Protein AF-0000000083134710 (afdb_homodimer)

Radius of gyration: 28.76 Å; Cα contacts (8 Å, |Δi|>4): 1731; chains: 2; bounding box: 56×114×61 Å

Secondary structure (DSSP, 8-state):
-----TT--EEEEETTTEEEEEEE-SSEEEEEESSSSS-EEEEEETTS---B-B--TT-EEEETTEEEE--BSEEEEEESP-TTGGG----SPPEEEEEETTEEEEEPPPPTTT-EEEEEEEEE-SSSSEEEEEEEEEE-SSS-EEEEEEEEEEE-TTSEEEEE---S-SSTT--S--EEEEE-TT--TT-TTEEE-SSEEEEE----SS-EEEEE--TT-EEEEEETTEEEEEEE---TTS--HHHH-SEEEEE-SS-EEEEEEPPPEEE-TT-EEEEEEEEEEEE--GGG---SHHHHHHHHHHHHH-/-----TT--EEEEETTTEEEEEEE-SSEEEEEESSSSS-EEEEEETTS---B-B--TT-EEEETTEEEE--BSEEEEEESP-TTGGG----SPPEEEEEETTEEEEEPPPPTTT-EEEEEEEEE-SSSSEEEEEEEEEE-SSS-EEEEEEEEEEE-TT-EEEEE---S-SSTT--S--EEEEE-TT--TT-TTEEE-SSEEEEE----SS-EEEEE--TT-EEEEEETTEEEEEEE---TTS--HHHH-SEEEEE-SS-EEEEEEPPPEEE-TT-EEEEEEEEEEEE--GGG---SHHHHHHHHHHHHH-

Nearest PDB structures (foldseek):
  3blc-assembly1_A  TM=5.512E-01  e=1.100E-07  Escherichia coli K-12
  3wvf-assembly2_B  TM=5.820E-01  e=2.879E-07  Escherichia coli UTI89
  3wvf-assembly1_A  TM=5.881E-01  e=5.853E-07  Escherichia coli UTI89
  6al2-assembly2_B  TM=4.908E-01  e=2.602E-07  Escherichia coli
  3bs6-assembly1_A  TM=5.211E-01  e=1.612E-06  Escherichia coli

Organism: Piscirickettsia salmonis (NCBI:txid1238)

Sequence (620 aa):
MGFEKEGCESLSFYEGVMKTVQLSNGKIRLGYLVDAGPRLTYLALSDDINIFAELSVASKVTTIAGDFIFYGGHRLWHAPEAKPRSYMPDNMPPELLQSDDLTVTMTGHIEAYTGLQKQLRLKMHQNQAELAIDHVIYNHGLWSVECAPWGITQFKTGGVAILPQYNQPFDEHGLLPNRQLNFWPYSDYQDERLELHHQAILIHGKPLVKPFKIGYLNLLGWSAYLYGNTLLIKQFAVDDLARHPDFNSNNEVYSDQQCLELETLAPLKMISPGQCHIQKEIWRLFNVAGDTIQRTPEYLLKLCIDILSDMGFEKEGCESLSFYEGVMKTVQLSNGKIRLGYLVDAGPRLTYLALSDDINIFAELSVASKVTTIAGDFIFYGGHRLWHAPEAKPRSYMPDNMPPELLQSDDLTVTMTGHIEAYTGLQKQLRLKMHQNQAELAIDHVIYNHGLWSVECAPWGITQFKTGGVAILPQYNQPFDEHGLLPNRQLNFWPYSDYQDERLELHHQAILIHGKPLVKPFKIGYLNLLGWSAYLYGNTLLIKQFAVDDLARHPDFNSNNEVYSDQQCLELETLAPLKMISPGQCHIQKEIWRLFNVAGDTIQRTPEYLLKLCIDILSD

Solvent-accessible surface area (backbone atoms only — not comparable to full-atom values): 31152 Å² total; per-residue (Å²): 130,80,75,77,61,83,23,53,71,42,82,48,60,48,92,78,70,39,43,25,40,31,39,30,51,73,38,32,33,38,24,31,46,52,51,22,16,50,33,35,56,37,39,21,57,43,92,52,67,64,51,33,11,80,43,53,78,80,41,56,50,81,46,98,81,36,60,22,66,44,54,39,11,31,41,76,39,48,33,66,67,42,89,56,74,48,46,56,49,46,72,46,53,31,51,75,46,67,84,51,67,50,29,41,33,26,33,25,65,69,36,88,90,74,24,35,28,44,31,41,38,38,37,48,38,80,85,46,38,34,37,38,38,40,36,33,37,34,26,70,32,92,56,65,44,74,37,11,40,24,42,40,35,26,21,39,48,74,22,35,39,42,38,60,43,61,53,59,52,88,48,97,78,42,67,48,59,49,42,54,45,30,27,26,42,73,33,50,72,72,39,88,39,57,42,70,46,64,58,29,37,38,39,42,18,58,65,37,75,70,53,37,37,41,29,21,60,45,77,77,26,50,37,33,39,39,42,89,38,42,34,37,41,41,32,40,81,65,63,90,85,52,57,31,39,66,89,42,18,37,32,34,40,39,33,23,52,68,24,24,28,57,29,42,36,32,50,55,40,76,28,39,53,79,34,64,46,76,34,54,38,38,40,36,55,43,83,46,73,57,94,71,61,57,97,40,69,68,52,48,49,48,55,53,50,55,60,73,71,105,132,81,75,76,63,82,22,53,72,43,81,46,60,47,92,79,70,39,44,23,40,32,39,27,51,74,38,32,33,38,25,30,46,52,50,22,16,52,36,34,56,37,39,20,56,42,91,53,66,65,51,33,12,80,44,52,79,79,40,58,48,79,46,97,80,35,62,20,64,45,54,40,11,31,42,78,39,48,32,65,66,40,89,58,72,50,48,56,49,47,72,47,55,31,52,76,45,66,84,51,68,49,30,42,32,28,33,24,64,68,36,89,88,72,23,35,27,45,31,40,39,39,37,48,38,78,83,46,38,34,38,38,36,38,35,36,38,33,24,72,33,91,56,65,46,75,36,11,40,24,44,41,33,26,21,37,49,73,20,34,39,42,36,60,43,59,52,62,51,89,46,98,77,43,69,49,59,50,41,56,46,30,28,25,41,73,35,50,73,73,39,87,39,57,41,71,46,66,59,30,38,38,39,41,18,57,65,37,75,71,53,37,37,42,29,21,60,46,78,78,27,51,38,32,37,37,43,89,35,42,35,38,40,42,33,38,82,67,63,90,85,53,58,31,38,66,90,42,18,36,33,34,40,37,33,22,51,68,25,23,28,57,28,41,36,31,52,52,39,75,29,40,54,78,33,63,47,76,31,55,38,40,38,36,54,42,84,47,70,57,95,71,59,55,96,40,70,67,52,48,49,50,54,51,50,56,60,73,72,106

pLDDT: mean 93.83, std 10.26, range [24.66, 98.94]

Structure (mmCIF, N/CA/C/O backbone):
data_AF-0000000083134710-model_v1
#
loop_
_entity.id
_entity.type
_entity.pdbx_description
1 polymer 'Uncharacterized protein'
#
loop_
_atom_site.group_PDB
_atom_site.id
_atom_site.type_symbol
_atom_site.label_atom_id
_atom_site.label_alt_id
_atom_site.label_comp_id
_atom_site.label_asym_id
_atom_site.label_entity_id
_atom_site.label_seq_id
_atom_site.pdbx_PDB_ins_code
_atom_site.Cartn_x
_atom_site.Cartn_y
_atom_site.Cartn_z
_atom_site.occupancy
_atom_site.B_iso_or_equiv
_atom_site.auth_seq_id
_atom_site.auth_comp_id
_atom_site.auth_asym_id
_atom_site.auth_atom_id
_atom_site.pdbx_PDB_model_num
ATOM 1 N N . MET A 1 1 ? -1.368 -60.094 -7.109 1 24.66 1 MET A N 1
ATOM 2 C CA . MET A 1 1 ? -1.723 -58.75 -6.625 1 24.66 1 MET A CA 1
ATOM 3 C C . MET A 1 1 ? -0.665 -57.75 -7.023 1 24.66 1 MET A C 1
ATOM 5 O O . MET A 1 1 ? 0.445 -57.75 -6.484 1 24.66 1 MET A O 1
ATOM 9 N N . GLY A 1 2 ? -0.531 -57.438 -8.258 1 26.19 2 GLY A N 1
ATOM 10 C CA . GLY A 1 2 ? 0.508 -56.625 -8.844 1 26.19 2 GLY A CA 1
ATOM 11 C C . GLY A 1 2 ? 0.638 -55.25 -8.172 1 26.19 2 GLY A C 1
ATOM 12 O O . GLY A 1 2 ? -0.35 -54.531 -8.016 1 26.19 2 GLY A O 1
ATOM 13 N N . PHE A 1 3 ? 1.604 -55.094 -7.18 1 31.72 3 PHE A N 1
ATOM 14 C CA . PHE A 1 3 ? 1.975 -53.875 -6.516 1 31.72 3 PHE A CA 1
ATOM 15 C C . PHE A 1 3 ? 2.086 -52.719 -7.523 1 31.72 3 PHE A C 1
ATOM 17 O O . PHE A 1 3 ? 2.949 -52.75 -8.398 1 31.72 3 PHE A O 1
ATOM 24 N N . GLU A 1 4 ? 0.995 -52.25 -8.094 1 39.22 4 GLU A N 1
ATOM 25 C CA . GLU A 1 4 ? 1.158 -50.938 -8.734 1 39.22 4 GLU A CA 1
ATOM 26 C C . GLU A 1 4 ? 2.143 -50.062 -7.961 1 39.22 4 GLU A C 1
ATOM 28 O O . GLU A 1 4 ? 1.963 -49.812 -6.766 1 39.22 4 GLU A O 1
ATOM 33 N N . LYS A 1 5 ? 3.404 -50.031 -8.289 1 45.47 5 LYS A N 1
ATOM 34 C CA . LYS A 1 5 ? 4.535 -49.344 -7.66 1 45.47 5 LYS A CA 1
ATOM 35 C C . LYS A 1 5 ? 4.172 -47.906 -7.262 1 45.47 5 LYS A C 1
ATOM 37 O O . LYS A 1 5 ? 3.588 -47.188 -8.055 1 45.47 5 LYS A O 1
ATOM 42 N N . GLU A 1 6 ? 4.02 -47.344 -6.152 1 47.09 6 GLU A N 1
ATOM 43 C CA . GLU A 1 6 ? 4.035 -46.062 -5.414 1 47.09 6 GLU A CA 1
ATOM 44 C C . GLU A 1 6 ? 4.992 -45.062 -6.059 1 47.09 6 GLU A C 1
ATOM 46 O O . GLU A 1 6 ? 6.113 -45.438 -6.434 1 47.09 6 GLU A O 1
ATOM 51 N N . GLY A 1 7 ? 4.594 -44.188 -6.82 1 56.69 7 GLY A N 1
ATOM 52 C CA . GLY A 1 7 ? 5.223 -43.125 -7.586 1 56.69 7 GLY A CA 1
ATOM 53 C C . GLY A 1 7 ? 5.023 -43.25 -9.078 1 56.69 7 GLY A C 1
ATOM 54 O O . GLY A 1 7 ? 5.773 -42.688 -9.867 1 56.69 7 GLY A O 1
ATOM 55 N N . CYS A 1 8 ? 4.105 -44.094 -9.492 1 61.72 8 CYS A N 1
ATOM 56 C CA . CYS A 1 8 ? 4.008 -44.5 -10.883 1 61.72 8 CYS A CA 1
ATOM 57 C C . CYS A 1 8 ? 3.381 -43.406 -11.734 1 61.72 8 CYS A C 1
ATOM 59 O O . CYS A 1 8 ? 2.416 -42.75 -11.32 1 61.72 8 CYS A O 1
ATOM 61 N N . GLU A 1 9 ? 4.023 -43.031 -12.703 1 72.44 9 GLU A N 1
ATOM 62 C CA . GLU A 1 9 ? 3.572 -42.125 -13.766 1 72.44 9 GLU A CA 1
ATOM 63 C C . GLU A 1 9 ? 2.496 -42.812 -14.625 1 72.44 9 GLU A C 1
ATOM 65 O O . GLU A 1 9 ? 2.607 -43.969 -14.969 1 72.44 9 GLU A O 1
ATOM 70 N N . SER A 1 10 ? 1.356 -42.156 -14.57 1 81.25 10 SER A N 1
ATOM 71 C CA . SER A 1 10 ? 0.346 -42.562 -15.539 1 81.25 10 SER A CA 1
ATOM 72 C C . SER A 1 10 ? 0.119 -41.469 -16.594 1 81.25 10 SER A C 1
ATOM 74 O O . SER A 1 10 ? 0.342 -40.281 -16.328 1 81.25 10 SER A O 1
ATOM 76 N N . LEU A 1 11 ? -0.209 -41.906 -17.75 1 81.44 11 LEU A N 1
ATOM 77 C CA . LEU A 1 11 ? -0.473 -41 -18.859 1 81.44 11 LEU A CA 1
ATOM 78 C C . LEU A 1 11 ? -1.966 -40.719 -18.984 1 81.44 11 LEU A C 1
ATOM 80 O O . LEU A 1 11 ? -2.787 -41.625 -18.875 1 81.44 11 LEU A O 1
ATOM 84 N N . SER A 1 12 ? -2.25 -39.406 -19.047 1 83.62 12 SER A N 1
ATOM 85 C CA . SER A 1 12 ? -3.607 -38.938 -19.312 1 83.62 12 SER A CA 1
ATOM 86 C C . SER A 1 12 ? -3.615 -37.812 -20.328 1 83.62 12 SER A C 1
ATOM 88 O O . SER A 1 12 ? -2.578 -37.469 -20.906 1 83.62 12 SER A O 1
ATOM 90 N N . PHE A 1 13 ? -4.875 -37.375 -20.656 1 82.5 13 PHE A N 1
ATOM 91 C CA . PHE A 1 13 ? -4.992 -36.312 -21.625 1 82.5 13 PHE A CA 1
ATOM 92 C C . PHE A 1 13 ? -5.699 -35.094 -21 1 82.5 13 PHE A C 1
ATOM 94 O O . PHE A 1 13 ? -6.668 -35.25 -20.266 1 82.5 13 PHE A O 1
ATOM 101 N N . TYR A 1 14 ? -5.082 -33.969 -21.234 1 83.75 14 TYR A N 1
ATOM 102 C CA . TYR A 1 14 ? -5.676 -32.688 -20.859 1 83.75 14 TYR A CA 1
ATOM 103 C C . TYR A 1 14 ? -6.547 -32.125 -21.984 1 83.75 14 TYR A C 1
ATOM 105 O O . TYR A 1 14 ? -6.102 -32.031 -23.125 1 83.75 14 TYR A O 1
ATOM 113 N N . GLU A 1 15 ? -7.711 -31.75 -21.688 1 84.75 15 GLU A N 1
ATOM 114 C CA . GLU A 1 15 ? -8.719 -31.328 -22.656 1 84.75 15 GLU A CA 1
ATOM 115 C C . GLU A 1 15 ? -8.844 -32.312 -23.797 1 84.75 15 GLU A C 1
ATOM 117 O O . GLU A 1 15 ? -9.023 -31.938 -24.953 1 84.75 15 GLU A O 1
ATOM 122 N N . GLY A 1 16 ? -8.547 -33.375 -23.578 1 81.62 16 GLY A N 1
ATOM 123 C CA . GLY A 1 16 ? -8.727 -34.469 -24.516 1 81.62 16 GLY A CA 1
ATOM 124 C C . GLY A 1 16 ? -7.656 -34.531 -25.594 1 81.62 16 GLY A C 1
ATOM 125 O O . GLY A 1 16 ? -7.652 -35.438 -26.438 1 81.62 16 GLY A O 1
ATOM 126 N N . VAL A 1 17 ? -6.711 -33.594 -25.469 1 81.88 17 VAL A N 1
ATOM 127 C CA . VAL A 1 17 ? -5.812 -33.562 -26.609 1 81.88 17 VAL A CA 1
ATOM 128 C C . VAL A 1 17 ? -4.363 -33.5 -26.141 1 81.88 17 VAL A C 1
ATOM 130 O O . VAL A 1 17 ? -3.488 -34.156 -26.719 1 81.88 17 VAL A O 1
ATOM 133 N N . MET A 1 18 ? -4.133 -32.875 -25.016 1 89.75 18 MET A N 1
ATOM 134 C CA . MET A 1 18 ? -2.75 -32.688 -24.594 1 89.75 18 MET A CA 1
ATOM 135 C C . MET A 1 18 ? -2.316 -33.812 -23.656 1 89.75 18 MET A C 1
ATOM 137 O O . MET A 1 18 ? -3.016 -34.125 -22.688 1 89.75 18 MET A O 1
ATOM 141 N N . LYS A 1 19 ? -1.17 -34.344 -23.891 1 92.88 19 LYS A N 1
ATOM 142 C CA . LYS A 1 19 ? -0.646 -35.406 -23.062 1 92.88 19 LYS A CA 1
ATOM 143 C C . LYS A 1 19 ? -0.197 -34.906 -21.703 1 92.88 19 LYS A C 1
ATOM 145 O O . LYS A 1 19 ? 0.451 -33.844 -21.609 1 92.88 19 LYS A O 1
ATOM 150 N N . THR A 1 20 ? -0.616 -35.625 -20.703 1 93.94 20 THR A N 1
ATOM 151 C CA . THR A 1 20 ? -0.237 -35.281 -19.344 1 93.94 20 THR A CA 1
ATOM 152 C C . THR A 1 20 ? 0.314 -36.5 -18.625 1 93.94 20 THR A C 1
ATOM 154 O O . THR A 1 20 ? -0.045 -37.656 -18.938 1 93.94 20 THR A O 1
ATOM 157 N N . VAL A 1 21 ? 1.201 -36.312 -17.781 1 94.62 21 VAL A N 1
ATOM 158 C CA . VAL A 1 21 ? 1.707 -37.344 -16.891 1 94.62 21 VAL A CA 1
ATOM 159 C C . VAL A 1 21 ? 1.247 -37.062 -15.453 1 94.62 21 VAL A C 1
ATOM 161 O O . VAL A 1 21 ? 1.214 -35.906 -15.031 1 94.62 21 VAL A O 1
ATOM 164 N N . GLN A 1 22 ? 0.827 -38.094 -14.766 1 92.56 22 GLN A N 1
ATOM 165 C CA . GLN A 1 22 ? 0.443 -37.969 -13.359 1 92.56 22 GLN A CA 1
ATOM 166 C C . GLN A 1 22 ? 1.474 -38.656 -12.453 1 92.56 22 GLN A C 1
ATOM 168 O O . GLN A 1 22 ? 1.885 -39.781 -12.695 1 92.56 22 GLN A O 1
ATOM 173 N N . LEU A 1 23 ? 1.895 -37.938 -11.461 1 92.5 23 LEU A N 1
ATOM 174 C CA . LEU A 1 23 ? 2.771 -38.406 -10.406 1 92.5 23 LEU A CA 1
ATOM 175 C C . LEU A 1 23 ? 2.031 -38.5 -9.07 1 92.5 23 LEU A C 1
ATOM 177 O O . LEU A 1 23 ? 1.187 -37.625 -8.781 1 92.5 23 LEU A O 1
ATOM 181 N N . SER A 1 24 ? 2.355 -39.562 -8.234 1 94.44 24 SER A N 1
ATOM 182 C CA . SER A 1 24 ? 1.696 -39.688 -6.941 1 94.44 24 SER A CA 1
ATOM 183 C C . SER A 1 24 ? 2.621 -40.312 -5.914 1 94.44 24 SER A C 1
ATOM 185 O O . SER A 1 24 ? 3.395 -41.219 -6.246 1 94.44 24 SER A O 1
ATOM 187 N N . ASN A 1 25 ? 2.574 -39.906 -4.723 1 94.88 25 ASN A N 1
ATOM 188 C CA . ASN A 1 25 ? 3.217 -40.594 -3.607 1 94.88 25 ASN A CA 1
ATOM 189 C C . ASN A 1 25 ? 2.193 -41.281 -2.713 1 94.88 25 ASN A C 1
ATOM 191 O O . ASN A 1 25 ? 2.48 -41.594 -1.555 1 94.88 25 ASN A O 1
ATOM 195 N N . GLY A 1 26 ? 1.003 -41.344 -3.215 1 94.81 26 GLY A N 1
ATOM 196 C CA . GLY A 1 26 ? -0.078 -41.969 -2.459 1 94.81 26 GLY A CA 1
ATOM 197 C C . GLY A 1 26 ? -0.88 -40.969 -1.646 1 94.81 26 GLY A C 1
ATOM 198 O O . GLY A 1 26 ? -2.021 -41.25 -1.27 1 94.81 26 GLY A O 1
ATOM 199 N N . LYS A 1 27 ? -0.279 -39.844 -1.339 1 96.56 27 LYS A N 1
ATOM 200 C CA . LYS A 1 27 ? -0.953 -38.812 -0.557 1 96.56 27 LYS A CA 1
ATOM 201 C C . LYS A 1 27 ? -1.424 -37.688 -1.447 1 96.56 27 LYS A C 1
ATOM 203 O O . LYS A 1 27 ? -2.479 -37.094 -1.204 1 96.56 27 LYS A O 1
ATOM 208 N N . ILE A 1 28 ? -0.674 -37.281 -2.471 1 96.44 28 ILE A N 1
ATOM 209 C CA . ILE A 1 28 ? -1.043 -36.25 -3.434 1 96.44 28 ILE A CA 1
ATOM 210 C C . ILE A 1 28 ? -0.86 -36.781 -4.855 1 96.44 28 ILE A C 1
ATOM 212 O O . ILE A 1 28 ? -0.03 -37.656 -5.09 1 96.44 28 ILE A O 1
ATOM 216 N N . ARG A 1 29 ? -1.671 -36.312 -5.734 1 95.88 29 ARG A N 1
ATOM 217 C CA . ARG A 1 29 ? -1.535 -36.531 -7.172 1 95.88 29 ARG A CA 1
ATOM 218 C C . ARG A 1 29 ? -1.216 -35.25 -7.895 1 95.88 29 ARG A C 1
ATOM 220 O O . ARG A 1 29 ? -1.874 -34.219 -7.672 1 95.88 29 ARG A O 1
ATOM 227 N N . LEU A 1 30 ? -0.181 -35.312 -8.664 1 96.38 30 LEU A N 1
ATOM 228 C CA . LEU A 1 30 ? 0.295 -34.188 -9.438 1 96.38 30 LEU A CA 1
ATOM 229 C C . LEU A 1 30 ? 0.304 -34.5 -10.93 1 96.38 30 LEU A C 1
ATOM 231 O O . LEU A 1 30 ? 0.73 -35.594 -11.336 1 96.38 30 LEU A O 1
ATOM 235 N N . GLY A 1 31 ? -0.274 -33.625 -11.75 1 95.94 31 GLY A N 1
ATOM 236 C CA . GLY A 1 31 ? -0.229 -33.781 -13.195 1 95.94 31 GLY A CA 1
ATOM 237 C C . GLY A 1 31 ? 0.474 -32.625 -13.891 1 95.94 31 GLY A C 1
ATOM 238 O O . GLY A 1 31 ? 0.301 -31.469 -13.516 1 95.94 31 GLY A O 1
ATOM 239 N N . TYR A 1 32 ? 1.299 -32.969 -14.875 1 97 32 TYR A N 1
ATOM 240 C CA . TYR A 1 32 ? 1.96 -31.938 -15.68 1 97 32 TYR A CA 1
ATOM 241 C C . TYR A 1 32 ? 1.874 -32.25 -17.156 1 97 32 TYR A C 1
ATOM 243 O O . TYR A 1 32 ? 1.707 -33.438 -17.531 1 97 32 TYR A O 1
ATOM 251 N N . LEU A 1 33 ? 1.921 -31.219 -17.938 1 95.69 33 LEU A N 1
ATOM 252 C CA . LEU A 1 33 ? 1.871 -31.375 -19.391 1 95.69 33 LEU A CA 1
ATOM 253 C C . LEU A 1 33 ? 3.205 -31.875 -19.938 1 95.69 33 LEU A C 1
ATOM 255 O O . LEU A 1 33 ? 4.266 -31.453 -19.469 1 95.69 33 LEU A O 1
ATOM 259 N N . VAL A 1 34 ? 3.086 -32.719 -20.969 1 95.38 34 VAL A N 1
ATOM 260 C CA . VAL A 1 34 ? 4.277 -33.219 -21.656 1 95.38 34 VAL A CA 1
ATOM 261 C C . VAL A 1 34 ? 4.414 -32.531 -23.016 1 95.38 34 VAL A C 1
ATOM 263 O O . VAL A 1 34 ? 5.527 -32.344 -23.516 1 95.38 34 VAL A O 1
ATOM 266 N N . ASP A 1 35 ? 3.289 -32.094 -23.562 1 94.31 35 ASP A N 1
ATOM 267 C CA . ASP A 1 35 ? 3.258 -31.516 -24.906 1 94.31 35 ASP A CA 1
ATOM 268 C C . ASP A 1 35 ? 3.486 -30 -24.859 1 94.31 35 ASP A C 1
ATOM 270 O O . ASP A 1 35 ? 3.643 -29.359 -25.891 1 94.31 35 ASP A O 1
ATOM 274 N N . ALA A 1 36 ? 3.514 -29.406 -23.703 1 96.25 36 ALA A N 1
ATOM 275 C CA . ALA A 1 36 ? 3.688 -27.969 -23.516 1 96.25 36 ALA A CA 1
ATOM 276 C C . ALA A 1 36 ? 4.191 -27.656 -22.109 1 96.25 36 ALA A C 1
ATOM 278 O O . ALA A 1 36 ? 3.994 -28.453 -21.172 1 96.25 36 ALA A O 1
ATOM 279 N N . GLY A 1 37 ? 4.934 -26.453 -21.953 1 96.81 37 GLY A N 1
ATOM 280 C CA . GLY A 1 37 ? 5.254 -26.094 -20.578 1 96.81 37 GLY A CA 1
ATOM 281 C C . GLY A 1 37 ? 6.602 -25.406 -20.453 1 96.81 37 GLY A C 1
ATOM 282 O O . GLY A 1 37 ? 7.207 -25.016 -21.438 1 96.81 37 GLY A O 1
ATOM 283 N N . PRO A 1 38 ? 7.023 -25.406 -19.266 1 98.38 38 PRO A N 1
ATOM 284 C CA . PRO A 1 38 ? 6.613 -26.219 -18.109 1 98.38 38 PRO A CA 1
ATOM 285 C C . PRO A 1 38 ? 5.285 -25.75 -17.5 1 98.38 38 PRO A C 1
ATOM 287 O O . PRO A 1 38 ? 5.129 -24.562 -17.188 1 98.38 38 PRO A O 1
ATOM 290 N N . ARG A 1 39 ? 4.273 -26.688 -17.266 1 98.19 39 ARG A N 1
ATOM 291 C CA . ARG A 1 39 ? 2.939 -26.422 -16.75 1 98.19 39 ARG A CA 1
ATOM 292 C C . ARG A 1 39 ? 2.434 -27.578 -15.891 1 98.19 39 ARG A C 1
ATOM 294 O O . ARG A 1 39 ? 2.594 -28.75 -16.266 1 98.19 39 ARG A O 1
ATOM 301 N N . LEU A 1 40 ? 1.924 -27.219 -14.711 1 98.25 40 LEU A N 1
ATOM 302 C CA . LEU A 1 40 ? 1.146 -28.188 -13.945 1 98.25 40 LEU A CA 1
ATOM 303 C C . LEU A 1 40 ? -0.347 -28.016 -14.195 1 98.25 40 LEU A C 1
ATOM 305 O O . LEU A 1 40 ? -0.836 -26.875 -14.266 1 98.25 40 LEU A O 1
ATOM 309 N N . THR A 1 41 ? -1.114 -29.125 -14.312 1 96.88 41 THR A N 1
ATOM 310 C CA . THR A 1 41 ? -2.518 -28.984 -14.68 1 96.88 41 THR A CA 1
ATOM 311 C C . THR A 1 41 ? -3.41 -29.781 -13.727 1 96.88 41 THR A C 1
ATOM 313 O O . THR A 1 41 ? -4.637 -29.719 -13.828 1 96.88 41 THR A O 1
ATOM 316 N N . TYR A 1 42 ? -2.812 -30.484 -12.812 1 96.81 42 TYR A N 1
ATOM 317 C CA . TYR A 1 42 ? -3.598 -31.297 -11.891 1 96.81 42 TYR A CA 1
ATOM 318 C C . TYR A 1 42 ? -2.955 -31.328 -10.516 1 96.81 42 TYR A C 1
ATOM 320 O O . TYR A 1 42 ? -1.735 -31.469 -10.391 1 96.81 42 TYR A O 1
ATOM 328 N N . LEU A 1 43 ? -3.699 -31.172 -9.461 1 98 43 LEU A N 1
ATOM 329 C CA . LEU A 1 43 ? -3.293 -31.281 -8.07 1 98 43 LEU A CA 1
ATOM 330 C C . LEU A 1 43 ? -4.457 -31.766 -7.203 1 98 43 LEU A C 1
ATOM 332 O O . LEU A 1 43 ? -5.516 -31.125 -7.176 1 98 43 LEU A O 1
ATOM 336 N N . ALA A 1 44 ? -4.262 -32.844 -6.508 1 97.38 44 ALA A N 1
ATOM 337 C CA . ALA A 1 44 ? -5.328 -33.375 -5.656 1 97.38 44 ALA A CA 1
ATOM 338 C C . ALA A 1 44 ? -4.754 -34.094 -4.445 1 97.38 44 ALA A C 1
ATOM 340 O O . ALA A 1 44 ? -3.668 -34.688 -4.523 1 97.38 44 ALA A O 1
ATOM 341 N N . LEU A 1 45 ? -5.48 -33.969 -3.379 1 95.56 45 LEU A N 1
ATOM 342 C CA . LEU A 1 45 ? -5.219 -34.844 -2.23 1 95.56 45 LEU A CA 1
ATOM 343 C C . LEU A 1 45 ? -5.695 -36.281 -2.5 1 95.56 45 LEU A C 1
ATOM 345 O O . LEU A 1 45 ? -6.879 -36.5 -2.76 1 95.56 45 LEU A O 1
ATOM 349 N N . SER A 1 46 ? -4.785 -37.219 -2.408 1 86.81 46 SER A N 1
ATOM 350 C CA . SER A 1 46 ? -5.133 -38.625 -2.613 1 86.81 46 SER A CA 1
ATOM 351 C C . SER A 1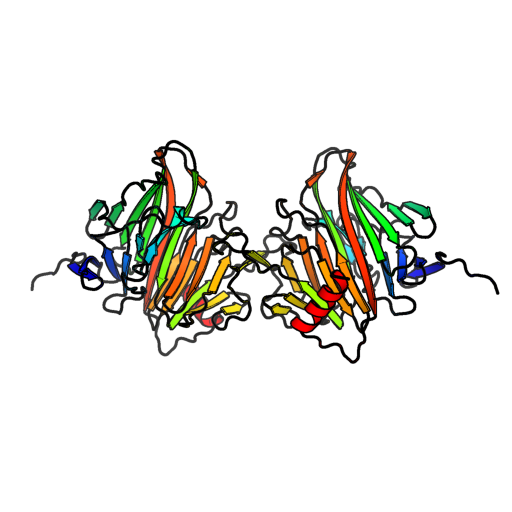 46 ? -6.094 -38.781 -3.785 1 86.81 46 SER A C 1
ATOM 353 O O . SER A 1 46 ? -5.816 -38.344 -4.895 1 86.81 46 SER A O 1
ATOM 355 N N . ASP A 1 47 ? -7.316 -39.375 -3.527 1 83.75 47 ASP A N 1
ATOM 356 C CA . ASP A 1 47 ? -8.289 -39.656 -4.586 1 83.75 47 ASP A CA 1
ATOM 357 C C . ASP A 1 47 ? -9.352 -38.562 -4.633 1 83.75 47 ASP A C 1
ATOM 359 O O . ASP A 1 47 ? -10.461 -38.781 -5.133 1 83.75 47 ASP A O 1
ATOM 363 N N . ASP A 1 48 ? -9.008 -37.406 -4.168 1 91.25 48 ASP A N 1
ATOM 364 C CA . ASP A 1 48 ? -9.938 -36.312 -4.191 1 91.25 48 ASP A CA 1
ATOM 365 C C . ASP A 1 48 ? -9.938 -35.594 -5.551 1 91.25 48 ASP A C 1
ATOM 367 O O . ASP A 1 48 ? -9.406 -36.156 -6.527 1 91.25 48 ASP A O 1
ATOM 371 N N . ILE A 1 49 ? -10.594 -34.531 -5.652 1 93.75 49 ILE A N 1
ATOM 372 C CA . ILE A 1 49 ? -10.781 -33.844 -6.934 1 93.75 49 ILE A CA 1
ATOM 373 C C . ILE A 1 49 ? -9.609 -32.906 -7.195 1 93.75 49 ILE A C 1
ATOM 375 O O . ILE A 1 49 ? -8.945 -32.438 -6.262 1 93.75 49 ILE A O 1
ATOM 379 N N . ASN A 1 50 ? -9.352 -32.625 -8.508 1 96.94 50 ASN A N 1
ATOM 380 C CA . ASN A 1 50 ? -8.398 -31.594 -8.906 1 96.94 50 ASN A CA 1
ATOM 381 C C . ASN A 1 50 ? -8.812 -30.219 -8.406 1 96.94 50 ASN A C 1
ATOM 383 O O . ASN A 1 50 ? -9.938 -29.781 -8.648 1 96.94 50 ASN A O 1
ATOM 387 N N . ILE A 1 51 ? -7.926 -29.547 -7.699 1 98.06 51 ILE A N 1
ATOM 388 C CA . ILE A 1 51 ? -8.312 -28.25 -7.156 1 98.06 51 ILE A CA 1
ATOM 389 C C . ILE A 1 51 ? -7.828 -27.141 -8.078 1 98.06 51 ILE A C 1
ATOM 391 O O . ILE A 1 51 ? -8.188 -25.969 -7.898 1 98.06 51 ILE A O 1
ATOM 395 N N . PHE A 1 52 ? -7.031 -27.438 -9.109 1 98.44 52 PHE A N 1
ATOM 396 C CA . PHE A 1 52 ? -6.629 -26.438 -10.102 1 98.44 52 PHE A CA 1
ATOM 397 C C . PHE A 1 52 ? -7.809 -26.047 -10.984 1 98.44 52 PHE A C 1
ATOM 399 O O . PHE A 1 52 ? -8.688 -26.875 -11.25 1 98.44 52 PHE A O 1
ATOM 406 N N . ALA A 1 53 ? -7.82 -24.797 -11.406 1 98.31 53 ALA A N 1
ATOM 407 C CA . ALA A 1 53 ? -8.703 -24.422 -12.508 1 98.31 53 ALA A CA 1
ATOM 408 C C . ALA A 1 53 ? -8.297 -25.109 -13.805 1 98.31 53 ALA A C 1
ATOM 410 O O . ALA A 1 53 ? -7.109 -25.266 -14.086 1 98.31 53 ALA A O 1
ATOM 411 N N . GLU A 1 54 ? -9.25 -25.547 -14.523 1 95 54 GLU A N 1
ATOM 412 C CA . GLU A 1 54 ? -9.055 -26.125 -15.852 1 95 54 GLU A CA 1
ATOM 413 C C . GLU A 1 54 ? -9.633 -25.219 -16.938 1 95 54 GLU A C 1
ATOM 415 O O . GLU A 1 54 ? -10.852 -25.062 -17.031 1 95 54 GLU A O 1
ATOM 420 N N . LEU A 1 55 ? -8.75 -24.656 -17.688 1 94.44 55 LEU A N 1
ATOM 421 C CA . LEU A 1 55 ? -9.203 -23.734 -18.734 1 94.44 55 LEU A CA 1
ATOM 422 C C . LEU A 1 55 ? -9.094 -24.375 -20.109 1 94.44 55 LEU A C 1
ATOM 424 O O . LEU A 1 55 ? -8.266 -25.25 -20.328 1 94.44 55 LEU A O 1
ATOM 428 N N . SER A 1 56 ? -9.969 -23.859 -21.016 1 90.44 56 SER A N 1
ATOM 429 C CA . SER A 1 56 ? -9.93 -24.344 -22.406 1 90.44 56 SER A CA 1
ATOM 430 C C . SER A 1 56 ? -8.711 -23.797 -23.141 1 90.44 56 SER A C 1
ATOM 432 O O . SER A 1 56 ? -8.281 -22.672 -22.891 1 90.44 56 SER A O 1
ATOM 434 N N . VAL A 1 57 ? -8.25 -24.609 -24.078 1 88.94 57 VAL A N 1
ATOM 435 C CA . VAL A 1 57 ? -7.125 -24.172 -24.906 1 88.94 57 VAL A CA 1
ATOM 436 C C . VAL A 1 57 ? -7.52 -22.938 -25.703 1 88.94 57 VAL A C 1
ATOM 438 O O . VAL A 1 57 ? -6.66 -22.25 -26.25 1 88.94 57 VAL A O 1
ATOM 441 N N . ALA A 1 58 ? -8.766 -22.688 -25.734 1 87.62 58 ALA A N 1
ATOM 442 C CA . ALA A 1 58 ? -9.258 -21.484 -26.406 1 87.62 58 ALA A CA 1
ATOM 443 C C . ALA A 1 58 ? -8.938 -20.234 -25.594 1 87.62 58 ALA A C 1
ATOM 445 O O . ALA A 1 58 ? -8.992 -19.125 -26.125 1 87.62 58 ALA A O 1
ATOM 446 N N . SER A 1 59 ? -8.727 -20.484 -24.328 1 93.62 59 SER A N 1
ATOM 447 C CA . SER A 1 59 ? -8.312 -19.344 -23.5 1 93.62 59 SER A CA 1
ATOM 448 C C . SER A 1 59 ? -6.871 -18.953 -23.797 1 93.62 59 SER A C 1
ATOM 450 O O . SER A 1 59 ? -5.934 -19.609 -23.344 1 93.62 59 SER A O 1
ATOM 452 N N . LYS A 1 60 ? -6.734 -17.969 -24.672 1 96 60 LYS A N 1
ATOM 453 C CA . LYS A 1 60 ? -5.391 -17.594 -25.094 1 96 60 LYS A CA 1
ATOM 454 C C . LYS A 1 60 ? -5.289 -16.094 -25.344 1 96 60 LYS A C 1
ATOM 456 O O . LYS A 1 60 ? -6.309 -15.406 -25.438 1 96 60 LYS A O 1
ATOM 461 N N . VAL A 1 61 ? -4.117 -15.602 -25.312 1 95.5 61 VAL A N 1
ATOM 462 C CA . VAL A 1 61 ? -3.779 -14.25 -25.734 1 95.5 61 VAL A CA 1
ATOM 463 C C . VAL A 1 61 ? -2.773 -14.297 -26.875 1 95.5 61 VAL A C 1
ATOM 465 O O . VAL A 1 61 ? -1.784 -15.031 -26.812 1 95.5 61 VAL A O 1
ATOM 468 N N . THR A 1 62 ? -3.047 -13.539 -27.922 1 96.44 62 THR A N 1
ATOM 469 C CA . THR A 1 62 ? -2.143 -13.484 -29.062 1 96.44 62 THR A CA 1
ATOM 470 C C . THR A 1 62 ? -1.177 -12.312 -28.938 1 96.44 62 THR A C 1
ATOM 472 O O . THR A 1 62 ? -1.587 -11.195 -28.609 1 96.44 62 THR A O 1
ATOM 475 N N . THR A 1 63 ? 0.086 -12.656 -29.125 1 94.12 63 THR A N 1
ATOM 476 C CA . THR A 1 63 ? 1.121 -11.633 -29.156 1 94.12 63 THR A CA 1
ATOM 477 C C . THR A 1 63 ? 1.949 -11.734 -30.422 1 94.12 63 THR A C 1
ATOM 479 O O . THR A 1 63 ? 1.679 -12.586 -31.281 1 94.12 63 THR A O 1
ATOM 482 N N . ILE A 1 64 ? 2.92 -10.844 -30.531 1 92.94 64 ILE A N 1
ATOM 483 C CA . ILE A 1 64 ? 3.832 -10.875 -31.672 1 92.94 64 ILE A CA 1
ATOM 484 C C . ILE A 1 64 ? 4.652 -12.164 -31.625 1 92.94 64 ILE A C 1
ATOM 486 O O . ILE A 1 64 ? 5.133 -12.625 -32.656 1 92.94 64 ILE A O 1
ATOM 490 N N . ALA A 1 65 ? 4.785 -12.781 -30.469 1 93 65 ALA A N 1
ATOM 491 C CA . ALA A 1 65 ? 5.562 -14.008 -30.297 1 93 65 ALA A CA 1
ATOM 492 C C . ALA A 1 65 ? 4.695 -15.242 -30.531 1 93 65 ALA A C 1
ATOM 494 O O . ALA A 1 65 ? 5.195 -16.359 -30.531 1 93 65 ALA A O 1
ATOM 495 N N . GLY A 1 66 ? 3.439 -15.023 -30.781 1 94.94 66 GLY A N 1
ATOM 496 C CA . GLY A 1 66 ? 2.492 -16.125 -30.922 1 94.94 66 GLY A CA 1
ATOM 497 C C . GLY A 1 66 ? 1.442 -16.156 -29.828 1 94.94 66 GLY A C 1
ATOM 498 O O . GLY A 1 66 ? 1.262 -15.18 -29.109 1 94.94 66 GLY A O 1
ATOM 499 N N . ASP A 1 67 ? 0.75 -17.297 -29.766 1 96.69 67 ASP A N 1
ATOM 500 C CA . ASP A 1 67 ? -0.331 -17.453 -28.797 1 96.69 67 ASP A CA 1
ATOM 501 C C . ASP A 1 67 ? 0.199 -17.953 -27.453 1 96.69 67 ASP A C 1
ATOM 503 O O . ASP A 1 67 ? 0.899 -18.969 -27.406 1 96.69 67 ASP A O 1
ATOM 507 N N . PHE A 1 68 ? -0.04 -17.234 -26.484 1 97.19 68 PHE A N 1
ATOM 508 C CA . PHE A 1 68 ? 0.088 -17.812 -25.141 1 97.19 68 PHE A CA 1
ATOM 509 C C . PHE A 1 68 ? -1.224 -18.438 -24.703 1 97.19 68 PHE A C 1
ATOM 511 O O . PHE A 1 68 ? -2.268 -17.781 -24.703 1 97.19 68 PHE A O 1
ATOM 518 N N . ILE A 1 69 ? -1.215 -19.672 -24.25 1 96.44 69 ILE A N 1
ATOM 519 C CA . ILE A 1 69 ? -2.424 -20.406 -23.891 1 96.44 69 ILE A CA 1
ATOM 520 C C . ILE A 1 69 ? -2.527 -20.516 -22.375 1 96.44 69 ILE A C 1
ATOM 522 O O . ILE A 1 69 ? -1.56 -20.875 -21.703 1 96.44 69 ILE A O 1
ATOM 526 N N . PHE A 1 70 ? -3.684 -20.156 -21.828 1 96.56 70 PHE A N 1
ATOM 527 C CA . PHE A 1 70 ? -3.982 -20.344 -20.406 1 96.56 70 PHE A CA 1
ATOM 528 C C . PHE A 1 70 ? -4.555 -21.734 -20.156 1 96.56 70 PHE A C 1
ATOM 530 O O . PHE A 1 70 ? -5.754 -21.969 -20.328 1 96.56 70 PHE A O 1
ATOM 537 N N . TYR A 1 71 ? -3.801 -22.625 -19.641 1 95.44 71 TYR A N 1
ATOM 538 C CA . TYR A 1 71 ? -4.23 -24 -19.422 1 95.44 71 TYR A CA 1
ATOM 539 C C . TYR A 1 71 ? -4.902 -24.156 -18.062 1 95.44 71 TYR A C 1
ATOM 541 O O . TYR A 1 71 ? -5.566 -25.172 -17.812 1 95.44 71 TYR A O 1
ATOM 549 N N . GLY A 1 72 ? -4.801 -23.203 -17.234 1 96.94 72 GLY A N 1
ATOM 550 C CA . GLY A 1 72 ? -5.086 -23.359 -15.82 1 96.94 72 GLY A CA 1
ATOM 551 C C . GLY A 1 72 ? -3.904 -23.891 -15.031 1 96.94 72 GLY A C 1
ATOM 552 O O . GLY A 1 72 ? -2.75 -23.656 -15.398 1 96.94 72 GLY A O 1
ATOM 553 N N . GLY A 1 73 ? -4.168 -24.375 -13.922 1 98.06 73 GLY A N 1
ATOM 554 C CA . GLY A 1 73 ? -3.139 -25.031 -13.125 1 98.06 73 GLY A CA 1
ATOM 555 C C . GLY A 1 73 ? -2.102 -24.062 -12.586 1 98.06 73 GLY A C 1
ATOM 556 O O . GLY A 1 73 ? -2.447 -23.078 -11.938 1 98.06 73 GLY A O 1
ATOM 557 N N . HIS A 1 74 ? -0.823 -24.422 -12.812 1 98.75 74 HIS A N 1
ATOM 558 C CA . HIS A 1 74 ? 0.292 -23.656 -12.266 1 98.75 74 HIS A CA 1
ATOM 559 C C . HIS A 1 74 ? 1.334 -23.359 -13.336 1 98.75 74 HIS A C 1
ATOM 561 O O . HIS A 1 74 ? 1.698 -24.25 -14.117 1 98.75 74 HIS A O 1
ATOM 567 N N . ARG A 1 75 ? 1.723 -22.094 -13.352 1 98.69 75 ARG A N 1
ATOM 568 C CA . ARG A 1 75 ? 2.725 -21.672 -14.328 1 98.69 75 ARG A CA 1
ATOM 569 C C . ARG A 1 75 ? 3.77 -20.766 -13.672 1 98.69 75 ARG A C 1
ATOM 571 O O . ARG A 1 75 ? 3.561 -20.266 -12.57 1 98.69 75 ARG A O 1
ATOM 578 N N . LEU A 1 76 ? 4.887 -20.656 -14.375 1 98.75 76 LEU A N 1
ATOM 579 C CA . LEU A 1 76 ? 5.945 -19.719 -14.031 1 98.75 76 LEU A CA 1
ATOM 580 C C . LEU A 1 76 ? 6.012 -18.578 -15.039 1 98.75 76 LEU A C 1
ATOM 582 O O . LEU A 1 76 ? 6.152 -18.812 -16.25 1 98.75 76 LEU A O 1
ATOM 586 N N . TRP A 1 77 ? 5.805 -17.328 -14.562 1 98.69 77 TRP A N 1
ATOM 587 C CA . TRP A 1 77 ? 6.051 -16.094 -15.305 1 98.69 77 TRP A CA 1
ATOM 588 C C . TRP A 1 77 ? 7.188 -15.297 -14.672 1 98.69 77 TRP A C 1
ATOM 590 O O . TRP A 1 77 ? 7.684 -15.656 -13.602 1 98.69 77 TRP A O 1
ATOM 600 N N . HIS A 1 78 ? 7.684 -14.344 -15.383 1 98.38 78 HIS A N 1
ATOM 601 C CA . HIS A 1 78 ? 8.531 -13.344 -14.742 1 98.38 78 HIS A CA 1
ATOM 602 C C . HIS A 1 78 ? 7.77 -12.047 -14.5 1 98.38 78 HIS A C 1
ATOM 604 O O . HIS A 1 78 ? 6.93 -11.656 -15.312 1 98.38 78 HIS A O 1
ATOM 610 N N . ALA A 1 79 ? 8.039 -11.5 -13.375 1 98.44 79 ALA A N 1
ATOM 611 C CA . ALA A 1 79 ? 7.488 -10.203 -12.984 1 98.44 79 ALA A CA 1
ATOM 612 C C . ALA A 1 79 ? 8.531 -9.094 -13.133 1 98.44 79 ALA A C 1
ATOM 614 O O . ALA A 1 79 ? 9.734 -9.359 -13.047 1 98.44 79 ALA A O 1
ATOM 615 N N . PRO A 1 80 ? 8.102 -7.801 -13.328 1 97.94 80 PRO A N 1
ATOM 616 C CA . PRO A 1 80 ? 6.711 -7.363 -13.414 1 97.94 80 PRO A CA 1
ATOM 617 C C . PRO A 1 80 ? 6.043 -7.773 -14.727 1 97.94 80 PRO A C 1
ATOM 619 O O . PRO A 1 80 ? 6.727 -7.969 -15.734 1 97.94 80 PRO A O 1
ATOM 622 N N . GLU A 1 81 ? 4.719 -7.898 -14.672 1 98.31 81 GLU A N 1
ATOM 623 C CA . GLU A 1 81 ? 3.951 -8.281 -15.852 1 98.31 81 GLU A CA 1
ATOM 624 C C . GLU A 1 81 ? 4.133 -7.262 -16.984 1 98.31 81 GLU A C 1
ATOM 626 O O . GLU A 1 81 ? 4.121 -6.055 -16.734 1 98.31 81 GLU A O 1
ATOM 631 N N . ALA A 1 82 ? 4.355 -7.75 -18.125 1 96.06 82 ALA A N 1
ATOM 632 C CA . ALA A 1 82 ? 4.488 -6.93 -19.328 1 96.06 82 ALA A CA 1
ATOM 633 C C . ALA A 1 82 ? 4.09 -7.711 -20.562 1 96.06 82 ALA A C 1
ATOM 635 O O . ALA A 1 82 ? 4.457 -8.883 -20.719 1 96.06 82 ALA A O 1
ATOM 636 N N . LYS A 1 83 ? 3.324 -7.133 -21.359 1 94.44 83 LYS A N 1
ATOM 637 C CA . LYS A 1 83 ? 2.965 -7.699 -22.656 1 94.44 83 LYS A CA 1
ATOM 638 C C . LYS A 1 83 ? 3.842 -7.129 -23.766 1 94.44 83 LYS A C 1
ATOM 640 O O . LYS A 1 83 ? 3.91 -5.91 -23.938 1 94.44 83 LYS A O 1
ATOM 645 N N . PRO A 1 84 ? 4.672 -7.852 -24.531 1 94.44 84 PRO A N 1
ATOM 646 C CA . PRO A 1 84 ? 4.461 -9.297 -24.672 1 94.44 84 PRO A CA 1
ATOM 647 C C . PRO A 1 84 ? 5.398 -10.117 -23.797 1 94.44 84 PRO A C 1
ATOM 649 O O . PRO A 1 84 ? 5.285 -11.352 -23.75 1 94.44 84 PRO A O 1
ATOM 652 N N . ARG A 1 85 ? 6.199 -9.562 -23.062 1 94.88 85 ARG A N 1
ATOM 653 C CA . ARG A 1 85 ? 7.34 -10.266 -22.484 1 94.88 85 ARG A CA 1
ATOM 654 C C . ARG A 1 85 ? 6.883 -11.383 -21.547 1 94.88 85 ARG A C 1
ATOM 656 O O . ARG A 1 85 ? 7.406 -12.5 -21.609 1 94.88 85 ARG A O 1
ATOM 663 N N . SER A 1 86 ? 5.91 -11.164 -20.75 1 96.62 86 SER A N 1
ATOM 664 C CA . SER A 1 86 ? 5.43 -12.156 -19.797 1 96.62 86 SER A CA 1
ATOM 665 C C . SER A 1 86 ? 4.555 -13.203 -20.484 1 96.62 86 SER A C 1
ATOM 667 O O . SER A 1 86 ? 4.254 -14.242 -19.891 1 96.62 86 SER A O 1
ATOM 669 N N . TYR A 1 87 ? 4.223 -12.961 -21.75 1 96.62 87 TYR A N 1
ATOM 670 C CA . TYR A 1 87 ? 3.289 -13.812 -22.484 1 96.62 87 TYR A CA 1
ATOM 671 C C . TYR A 1 87 ? 4.008 -14.602 -23.578 1 96.62 87 TYR A C 1
ATOM 673 O O . TYR A 1 87 ? 3.432 -14.883 -24.625 1 96.62 87 TYR A O 1
ATOM 681 N N . MET A 1 88 ? 5.223 -14.859 -23.375 1 97 88 MET A N 1
ATOM 682 C CA . MET A 1 88 ? 5.938 -15.727 -24.312 1 97 88 MET A CA 1
ATOM 683 C C . MET A 1 88 ? 5.332 -17.125 -24.328 1 97 88 MET A C 1
ATOM 685 O O . MET A 1 88 ? 5.094 -17.719 -23.266 1 97 88 MET A O 1
ATOM 689 N N . PRO A 1 89 ? 5.113 -17.656 -25.469 1 96.31 89 PRO A N 1
ATOM 690 C CA . PRO A 1 89 ? 4.484 -18.984 -25.547 1 96.31 89 PRO A CA 1
ATOM 691 C C . PRO A 1 89 ? 5.344 -20.078 -24.922 1 96.31 89 PRO A C 1
ATOM 693 O O . PRO A 1 89 ? 6.562 -20.094 -25.109 1 96.31 89 PRO A O 1
ATOM 696 N N . ASP A 1 90 ? 4.715 -20.891 -24.188 1 96.25 90 ASP A N 1
ATOM 697 C CA . ASP A 1 90 ? 5.312 -22.125 -23.688 1 96.25 90 ASP A CA 1
ATOM 698 C C . ASP A 1 90 ? 4.484 -23.344 -24.094 1 96.25 90 ASP A C 1
ATOM 700 O O . ASP A 1 90 ? 4.164 -24.203 -23.266 1 96.25 90 ASP A O 1
ATOM 704 N N . ASN A 1 91 ? 4.254 -23.422 -25.406 1 94.44 91 ASN A N 1
ATOM 705 C CA . ASN A 1 91 ? 3.332 -24.406 -25.953 1 94.44 91 ASN A CA 1
ATOM 706 C C . ASN A 1 91 ? 4.078 -25.578 -26.594 1 94.44 91 ASN A C 1
ATOM 708 O O . ASN A 1 91 ? 3.49 -26.359 -27.344 1 94.44 91 ASN A O 1
ATOM 712 N N . MET A 1 92 ? 5.344 -25.672 -26.391 1 95.62 92 MET A N 1
ATOM 713 C CA . MET A 1 92 ? 6.152 -26.781 -26.875 1 95.62 92 MET A CA 1
ATOM 714 C C . MET A 1 92 ? 6.574 -27.688 -25.734 1 95.62 92 MET A C 1
ATOM 716 O O . MET A 1 92 ? 6.676 -27.25 -24.594 1 95.62 92 MET A O 1
ATOM 720 N N . PRO A 1 93 ? 6.84 -28.969 -26.078 1 97.31 93 PRO A N 1
ATOM 721 C CA . PRO A 1 93 ? 7.25 -29.891 -25.031 1 97.31 93 PRO A CA 1
ATOM 722 C C . PRO A 1 93 ? 8.508 -29.422 -24.297 1 97.31 93 PRO A C 1
ATOM 724 O O . PRO A 1 93 ? 9.516 -29.109 -24.922 1 97.31 93 PRO A O 1
ATOM 727 N N . PRO A 1 94 ? 8.445 -29.328 -23 1 98.12 94 PRO A N 1
ATOM 728 C CA . PRO A 1 94 ? 9.664 -29.062 -22.234 1 98.12 94 PRO A CA 1
ATOM 729 C C . PRO A 1 94 ? 10.586 -30.281 -22.156 1 98.12 94 PRO A C 1
ATOM 731 O O . PRO A 1 94 ? 10.172 -31.391 -22.484 1 98.12 94 PRO A O 1
ATOM 734 N N . GLU A 1 95 ? 11.844 -30.016 -21.859 1 98.19 95 GLU A N 1
ATOM 735 C CA . GLU A 1 95 ? 12.711 -31.109 -21.484 1 98.19 95 GLU A CA 1
ATOM 736 C C . GLU A 1 95 ? 12.344 -31.656 -20.094 1 98.19 95 GLU A C 1
ATOM 738 O O . GLU A 1 95 ? 12.266 -30.906 -19.125 1 98.19 95 GLU A O 1
ATOM 743 N N . LEU A 1 96 ? 12.078 -32.938 -20.062 1 97.06 96 LEU A N 1
ATOM 744 C CA . LEU A 1 96 ? 11.688 -33.594 -18.812 1 97.06 96 LEU A CA 1
ATOM 745 C C . LEU A 1 96 ? 12.805 -34.469 -18.281 1 97.06 96 LEU A C 1
ATOM 747 O O . LEU A 1 96 ? 13.328 -35.312 -19.016 1 97.06 96 LEU A O 1
ATOM 751 N N . LEU A 1 97 ? 13.211 -34.188 -17.094 1 96.38 97 LEU A N 1
ATOM 752 C CA . LEU A 1 97 ? 14.18 -35.031 -16.406 1 96.38 97 LEU A CA 1
ATOM 753 C C . LEU A 1 97 ? 13.602 -35.562 -15.102 1 96.38 97 LEU A C 1
ATOM 755 O O . LEU A 1 97 ? 13.336 -34.812 -14.172 1 96.38 97 LEU A O 1
ATOM 759 N N . GLN A 1 98 ? 13.359 -36.812 -15.055 1 92.88 98 GLN A N 1
ATOM 760 C CA . GLN A 1 98 ? 12.922 -37.469 -13.828 1 92.88 98 GLN A CA 1
ATOM 761 C C . GLN A 1 98 ? 14.094 -38.156 -13.117 1 92.88 98 GLN A C 1
ATOM 763 O O . GLN A 1 98 ? 14.555 -39.219 -13.539 1 92.88 98 GLN A O 1
ATOM 768 N N . SER A 1 99 ? 14.508 -37.594 -12.055 1 91.19 99 SER A N 1
ATOM 769 C CA . SER A 1 99 ? 15.703 -38.094 -11.391 1 91.19 99 SER A CA 1
ATOM 770 C C . SER A 1 99 ? 15.367 -39.25 -10.461 1 91.19 99 SER A C 1
ATOM 772 O O . SER A 1 99 ? 16.234 -40.062 -10.156 1 91.19 99 SER A O 1
ATOM 774 N N . ASP A 1 100 ? 14.219 -39.375 -9.961 1 91.19 100 ASP A N 1
ATOM 775 C CA . ASP A 1 100 ? 13.68 -40.5 -9.219 1 91.19 100 ASP A CA 1
ATOM 776 C C . ASP A 1 100 ? 12.156 -40.531 -9.305 1 91.19 100 ASP A C 1
ATOM 778 O O . ASP A 1 100 ? 11.555 -39.812 -10.102 1 91.19 100 ASP A O 1
ATOM 782 N N . ASP A 1 101 ? 11.516 -41.375 -8.453 1 91.38 101 ASP A N 1
ATOM 783 C CA . ASP A 1 101 ? 10.078 -41.625 -8.586 1 91.38 101 ASP A CA 1
ATOM 784 C C . ASP A 1 101 ? 9.273 -40.375 -8.164 1 91.38 101 ASP A C 1
ATOM 786 O O . ASP A 1 101 ? 8.094 -40.281 -8.508 1 91.38 101 ASP A O 1
ATOM 790 N N . LEU A 1 102 ? 9.852 -39.5 -7.453 1 95.62 102 LEU A N 1
ATOM 791 C CA . LEU A 1 102 ? 9.062 -38.406 -6.875 1 95.62 102 LEU A CA 1
ATOM 792 C C . LEU A 1 102 ? 9.648 -37.062 -7.262 1 95.62 102 LEU A C 1
ATOM 794 O O . LEU A 1 102 ? 9.273 -36.031 -6.691 1 95.62 102 LEU A O 1
ATOM 798 N N . THR A 1 103 ? 10.664 -37.062 -8.164 1 96.62 103 THR A N 1
ATOM 799 C CA . THR A 1 103 ? 11.359 -35.812 -8.523 1 96.62 103 THR A CA 1
ATOM 800 C C . THR A 1 103 ? 11.375 -35.656 -10.039 1 96.62 103 THR A C 1
ATOM 802 O O . THR A 1 103 ? 11.828 -36.531 -10.773 1 96.62 103 THR A O 1
ATOM 805 N N . VAL A 1 104 ? 10.859 -34.594 -10.5 1 97 104 VAL A N 1
ATOM 806 C CA . VAL A 1 104 ? 10.844 -34.312 -11.93 1 97 104 VAL A CA 1
ATOM 807 C C . VAL A 1 104 ? 11.266 -32.844 -12.164 1 97 104 VAL A C 1
ATOM 809 O O . VAL A 1 104 ? 10.875 -31.953 -11.414 1 97 104 VAL A O 1
ATOM 812 N N . THR A 1 105 ? 12.094 -32.562 -13.094 1 98.5 105 THR A N 1
ATOM 813 C CA . THR A 1 105 ? 12.469 -31.25 -13.57 1 98.5 105 THR A CA 1
ATOM 814 C C . THR A 1 105 ? 11.93 -31 -14.977 1 98.5 105 THR A C 1
ATOM 816 O O . THR A 1 105 ? 12.133 -31.828 -15.875 1 98.5 105 THR A O 1
ATOM 819 N N . MET A 1 106 ? 11.203 -29.953 -15.133 1 98.5 106 MET A N 1
ATOM 820 C CA . MET A 1 106 ? 10.68 -29.547 -16.438 1 98.5 106 MET A CA 1
ATOM 821 C C . MET A 1 106 ? 11.359 -28.266 -16.906 1 98.5 106 MET A C 1
ATOM 823 O O . MET A 1 106 ? 11.227 -27.219 -16.266 1 98.5 106 MET A O 1
ATOM 827 N N . THR A 1 107 ? 12.062 -28.328 -17.984 1 98.81 107 THR A N 1
ATOM 828 C CA . THR A 1 107 ? 12.773 -27.172 -18.516 1 98.81 107 THR A CA 1
ATOM 829 C C . THR A 1 107 ? 12.172 -26.719 -19.844 1 98.81 107 THR A C 1
ATOM 831 O O . THR A 1 107 ? 12.172 -27.469 -20.812 1 98.81 107 THR A O 1
ATOM 834 N N . GLY A 1 108 ? 11.633 -25.516 -19.812 1 98.62 108 GLY A N 1
ATOM 835 C CA . GLY A 1 108 ? 11.102 -24.953 -21.047 1 98.62 108 GLY A CA 1
ATOM 836 C C . GLY A 1 108 ? 12.18 -24.578 -22.047 1 98.62 108 GLY A C 1
ATOM 837 O O . GLY A 1 108 ? 13.367 -24.578 -21.719 1 98.62 108 GLY A O 1
ATOM 838 N N . HIS A 1 109 ? 11.734 -24.266 -23.25 1 97.69 109 HIS A N 1
ATOM 839 C CA . HIS A 1 109 ? 12.656 -23.766 -24.281 1 97.69 109 HIS A CA 1
ATOM 840 C C . HIS A 1 109 ? 13.148 -22.359 -23.953 1 97.69 109 HIS A C 1
ATOM 842 O O . HIS A 1 109 ? 12.477 -21.625 -23.234 1 97.69 109 HIS A O 1
ATOM 848 N N . ILE A 1 110 ? 14.312 -22.062 -24.469 1 98 110 ILE A N 1
ATOM 849 C CA . ILE A 1 110 ? 14.75 -20.672 -24.406 1 98 110 ILE A CA 1
ATOM 850 C C . ILE A 1 110 ? 13.789 -19.797 -25.203 1 98 110 ILE A C 1
ATOM 852 O O . ILE A 1 110 ? 13.531 -20.047 -26.375 1 98 110 ILE A O 1
ATOM 856 N N . GLU A 1 111 ? 13.266 -18.812 -24.531 1 96.75 111 GLU A N 1
ATOM 857 C CA . GLU A 1 111 ? 12.336 -17.906 -25.219 1 96.75 111 GLU A CA 1
ATOM 858 C C . GLU A 1 111 ? 13.062 -17.047 -26.25 1 96.75 111 GLU A C 1
ATOM 860 O O . GLU A 1 111 ? 14.062 -16.406 -25.953 1 96.75 111 GLU A O 1
ATOM 865 N N . ALA A 1 112 ? 12.539 -17.016 -27.469 1 90.38 112 ALA A N 1
ATOM 866 C CA . ALA A 1 112 ? 13.234 -16.406 -28.594 1 90.38 112 ALA A CA 1
ATOM 867 C C . ALA A 1 112 ? 13.398 -14.906 -28.391 1 90.38 112 ALA A C 1
ATOM 869 O O . ALA A 1 112 ? 14.43 -14.328 -28.75 1 90.38 112 ALA A O 1
ATOM 870 N N . TYR A 1 113 ? 12.375 -14.195 -27.734 1 94.44 113 TYR A N 1
ATOM 871 C CA . TYR A 1 113 ? 12.398 -12.734 -27.672 1 94.44 113 TYR A CA 1
ATOM 872 C C . TYR A 1 113 ? 13.039 -12.25 -26.375 1 94.44 113 TYR A C 1
ATOM 874 O O . TYR A 1 113 ? 13.656 -11.188 -26.344 1 94.44 113 TYR A O 1
ATOM 882 N N . THR A 1 114 ? 13.016 -13.039 -25.328 1 96.31 114 THR A N 1
ATOM 883 C CA . THR A 1 114 ? 13.5 -12.555 -24.031 1 96.31 114 THR A CA 1
ATOM 884 C C . THR A 1 114 ? 14.883 -13.125 -23.719 1 96.31 114 THR A C 1
ATOM 886 O O . THR A 1 114 ? 15.625 -12.562 -22.922 1 96.31 114 THR A O 1
ATOM 889 N N . GLY A 1 115 ? 15.172 -14.234 -24.359 1 97.69 115 GLY A N 1
ATOM 890 C CA . GLY A 1 115 ? 16.391 -14.961 -24 1 97.69 115 GLY A CA 1
ATOM 891 C C . GLY A 1 115 ? 16.281 -15.664 -22.656 1 97.69 115 GLY A C 1
ATOM 892 O O . GLY A 1 115 ? 17.281 -16.203 -22.156 1 97.69 115 GLY A O 1
ATOM 893 N N . LEU A 1 116 ? 15.148 -15.703 -22.016 1 98.56 116 LEU A N 1
ATOM 894 C CA . LEU A 1 116 ? 14.938 -16.344 -20.734 1 98.56 116 LEU A CA 1
ATOM 895 C C . LEU A 1 116 ? 14.492 -17.797 -20.906 1 98.56 116 LEU A C 1
ATOM 897 O O . LEU A 1 116 ? 13.945 -18.156 -21.953 1 98.56 116 LEU A O 1
ATOM 901 N N . GLN A 1 117 ? 14.82 -18.578 -19.938 1 98.81 117 GLN A N 1
ATOM 902 C CA . GLN A 1 117 ? 14.367 -19.953 -19.891 1 98.81 117 GLN A CA 1
ATOM 903 C C . GLN A 1 117 ? 13.781 -20.297 -18.516 1 98.81 117 GLN A C 1
ATOM 905 O O . GLN A 1 117 ? 14.398 -20.016 -17.484 1 98.81 117 GLN A O 1
ATOM 910 N N . LYS A 1 118 ? 12.633 -20.875 -18.531 1 98.81 118 LYS A N 1
ATOM 911 C CA . LYS A 1 118 ? 11.914 -21.203 -17.297 1 98.81 118 LYS A CA 1
ATOM 912 C C . LYS A 1 118 ? 12.023 -22.688 -16.953 1 98.81 118 LYS A C 1
ATOM 914 O O . LYS A 1 118 ? 11.953 -23.531 -17.859 1 98.81 118 LYS A O 1
ATOM 919 N N . GLN A 1 119 ? 12.211 -22.938 -15.727 1 98.88 119 GLN A N 1
ATOM 920 C CA . GLN A 1 119 ? 12.328 -24.312 -15.242 1 98.88 119 GLN A CA 1
ATOM 921 C C . GLN A 1 119 ? 11.531 -24.5 -13.945 1 98.88 119 GLN A C 1
ATOM 923 O O . GLN A 1 119 ? 11.555 -23.641 -13.062 1 98.88 119 GLN A O 1
ATOM 928 N N . LEU A 1 120 ? 10.781 -25.562 -13.875 1 98.81 120 LEU A N 1
ATOM 929 C CA . LEU A 1 120 ? 10.172 -26.016 -12.633 1 98.81 120 LEU A CA 1
ATOM 930 C C . LEU A 1 120 ? 10.852 -27.297 -12.125 1 98.81 120 LEU A C 1
ATOM 932 O O . LEU A 1 120 ? 10.945 -28.281 -12.852 1 98.81 120 LEU A O 1
ATOM 936 N N . ARG A 1 121 ? 11.344 -27.234 -10.945 1 98.75 121 ARG A N 1
ATOM 937 C CA . ARG A 1 121 ? 11.836 -28.422 -10.258 1 98.75 121 ARG A CA 1
ATOM 938 C C . ARG A 1 121 ? 10.867 -28.875 -9.172 1 98.75 121 ARG A C 1
ATOM 940 O O . ARG A 1 121 ? 10.602 -28.141 -8.227 1 98.75 121 ARG A O 1
ATOM 947 N N . LEU A 1 122 ? 10.398 -30.094 -9.328 1 98.38 122 LEU A N 1
ATOM 948 C CA . LEU A 1 122 ? 9.359 -30.609 -8.438 1 98.38 122 LEU A CA 1
ATOM 949 C C . LEU A 1 122 ? 9.867 -31.797 -7.637 1 98.38 122 LEU A C 1
ATOM 951 O O . LEU A 1 122 ? 10.516 -32.688 -8.188 1 98.38 122 LEU A O 1
ATOM 955 N N . LYS A 1 123 ? 9.625 -31.781 -6.395 1 98.19 123 LYS A N 1
ATOM 956 C CA . LYS A 1 123 ? 9.945 -32.906 -5.531 1 98.19 123 LYS A CA 1
ATOM 957 C C . LYS A 1 123 ? 8.812 -33.188 -4.543 1 98.19 123 LYS A C 1
ATOM 959 O O . LYS A 1 123 ? 8.555 -32.375 -3.648 1 98.19 123 LYS A O 1
ATOM 964 N N . MET A 1 124 ? 8.188 -34.312 -4.652 1 97.31 124 MET A N 1
ATOM 965 C CA . MET A 1 124 ? 7.16 -34.719 -3.703 1 97.31 124 MET A CA 1
ATOM 966 C C . MET A 1 124 ? 7.785 -35.375 -2.471 1 97.31 124 MET A C 1
ATOM 968 O O . MET A 1 124 ? 8.773 -36.094 -2.58 1 97.31 124 MET A O 1
ATOM 972 N N . HIS A 1 125 ? 7.168 -35.094 -1.351 1 97.25 125 HIS A N 1
ATOM 973 C CA . HIS A 1 125 ? 7.594 -35.781 -0.133 1 97.25 125 HIS A CA 1
ATOM 974 C C . HIS A 1 125 ? 7.27 -37.281 -0.195 1 97.25 125 HIS A C 1
ATOM 976 O O . HIS A 1 125 ? 6.258 -37.656 -0.778 1 97.25 125 HIS A O 1
ATOM 982 N N . GLN A 1 126 ? 8.023 -38.094 0.482 1 95.62 126 GLN A N 1
ATOM 983 C CA . GLN A 1 126 ? 7.871 -39.531 0.396 1 95.62 126 GLN A CA 1
ATOM 984 C C . GLN A 1 126 ? 6.586 -40 1.075 1 95.62 126 GLN A C 1
ATOM 986 O O . GLN A 1 126 ? 5.93 -40.938 0.61 1 95.62 126 GLN A O 1
ATOM 991 N N . ASN A 1 127 ? 6.203 -39.375 2.111 1 94.62 127 ASN A N 1
ATOM 992 C CA . ASN A 1 127 ? 5.105 -39.938 2.891 1 94.62 127 ASN A CA 1
ATOM 993 C C . ASN A 1 127 ? 4.148 -38.844 3.377 1 94.62 127 ASN A C 1
ATOM 995 O O . ASN A 1 127 ? 3.354 -39.094 4.289 1 94.62 127 ASN A O 1
ATOM 999 N N . GLN A 1 128 ? 4.312 -37.656 2.916 1 96.75 128 GLN A N 1
ATOM 1000 C CA . GLN A 1 128 ? 3.418 -36.562 3.275 1 96.75 128 GLN A CA 1
ATOM 1001 C C . GLN A 1 128 ? 2.803 -35.906 2.033 1 96.75 128 GLN A C 1
ATOM 1003 O O . GLN A 1 128 ? 3.352 -36.031 0.936 1 96.75 128 GLN A O 1
ATOM 1008 N N . ALA A 1 129 ? 1.647 -35.312 2.215 1 97.5 129 ALA A N 1
ATOM 1009 C CA . ALA A 1 129 ? 1.032 -34.562 1.123 1 97.5 129 ALA A CA 1
ATOM 1010 C C . ALA A 1 129 ? 1.721 -33.219 0.927 1 97.5 129 ALA A C 1
ATOM 1012 O O . ALA A 1 129 ? 1.113 -32.156 1.141 1 97.5 129 ALA A O 1
ATOM 1013 N N . GLU A 1 130 ? 2.951 -33.344 0.516 1 98.12 130 GLU A N 1
ATOM 1014 C CA . GLU A 1 130 ? 3.82 -32.156 0.422 1 98.12 130 GLU A CA 1
ATOM 1015 C C . GLU A 1 130 ? 4.605 -32.156 -0.886 1 98.12 130 GLU A C 1
ATOM 1017 O O . GLU A 1 130 ? 5.098 -33.219 -1.321 1 98.12 130 GLU A O 1
ATOM 1022 N N . LEU A 1 131 ? 4.645 -31.062 -1.532 1 98.38 131 LEU A N 1
ATOM 1023 C CA . LEU A 1 131 ? 5.375 -30.859 -2.779 1 98.38 131 LEU A CA 1
ATOM 1024 C C . LEU A 1 131 ? 6.297 -29.656 -2.676 1 98.38 131 LEU A C 1
ATOM 1026 O O . LEU A 1 131 ? 5.852 -28.562 -2.318 1 98.38 131 LEU A O 1
ATOM 1030 N N . ALA A 1 132 ? 7.582 -29.828 -2.914 1 98.75 132 ALA A N 1
ATOM 1031 C CA . ALA A 1 132 ? 8.523 -28.719 -3.072 1 98.75 132 ALA A CA 1
ATOM 1032 C C . ALA A 1 132 ? 8.641 -28.312 -4.535 1 98.75 132 ALA A C 1
ATOM 1034 O O . ALA A 1 132 ? 8.727 -29.156 -5.422 1 98.75 132 ALA A O 1
ATOM 1035 N N . ILE A 1 133 ? 8.586 -27.047 -4.801 1 98.75 133 ILE A N 1
ATOM 1036 C CA . ILE A 1 133 ? 8.703 -26.516 -6.156 1 98.75 133 ILE A CA 1
ATOM 1037 C C . ILE A 1 133 ? 9.773 -25.422 -6.199 1 98.75 133 ILE A C 1
ATOM 1039 O O . ILE A 1 133 ? 9.719 -24.453 -5.441 1 98.75 133 ILE A O 1
ATOM 1043 N N . ASP A 1 134 ? 10.781 -25.547 -7.039 1 98.81 134 ASP A N 1
ATOM 1044 C CA . ASP A 1 134 ? 11.688 -24.469 -7.41 1 98.81 134 ASP A CA 1
ATOM 1045 C C . ASP A 1 134 ? 11.273 -23.844 -8.742 1 98.81 134 ASP A C 1
ATOM 1047 O O . ASP A 1 134 ? 11.172 -24.547 -9.758 1 98.81 134 ASP A O 1
ATOM 1051 N N . HIS A 1 135 ? 11.008 -22.594 -8.703 1 98.88 135 HIS A N 1
ATOM 1052 C CA . HIS A 1 135 ? 10.82 -21.797 -9.914 1 98.88 135 HIS A CA 1
ATOM 1053 C C . HIS A 1 135 ? 12.125 -21.156 -10.359 1 98.88 135 HIS A C 1
ATOM 1055 O O . HIS A 1 135 ? 12.633 -20.25 -9.688 1 98.88 135 HIS A O 1
ATOM 1061 N N . VAL A 1 136 ? 12.594 -21.547 -11.508 1 98.88 136 VAL A N 1
ATOM 1062 C CA . VAL A 1 136 ? 13.898 -21.047 -11.922 1 98.88 136 VAL A CA 1
ATOM 1063 C C . VAL A 1 136 ? 13.773 -20.312 -13.25 1 98.88 136 VAL A C 1
ATOM 1065 O O . VAL A 1 136 ? 13.125 -20.797 -14.18 1 98.88 136 VAL A O 1
ATOM 1068 N N . ILE A 1 137 ? 14.367 -19.156 -13.312 1 98.88 137 ILE A N 1
ATOM 1069 C CA . ILE A 1 137 ? 14.5 -18.422 -14.562 1 98.88 137 ILE A CA 1
ATOM 1070 C C . ILE A 1 137 ? 15.977 -18.234 -14.898 1 98.88 137 ILE A C 1
ATOM 1072 O O . ILE A 1 137 ? 16.703 -17.594 -14.141 1 98.88 137 ILE A O 1
ATOM 1076 N N . TYR A 1 138 ? 16.375 -18.75 -16.031 1 98.88 138 TYR A N 1
ATOM 1077 C CA . TYR A 1 138 ? 17.734 -18.562 -16.547 1 98.88 138 TYR A CA 1
ATOM 1078 C C . TYR A 1 138 ? 17.781 -17.422 -17.547 1 98.88 138 TYR A C 1
ATOM 1080 O O . TYR A 1 138 ? 16.844 -17.219 -18.328 1 98.88 138 TYR A O 1
ATOM 1088 N N . ASN A 1 139 ? 18.906 -16.688 -17.531 1 98.88 139 ASN A N 1
ATOM 1089 C CA . ASN A 1 139 ? 19.172 -15.695 -18.562 1 98.88 139 ASN A CA 1
ATOM 1090 C C . ASN A 1 139 ? 20.188 -16.219 -19.578 1 98.88 139 ASN A C 1
ATOM 1092 O O . ASN A 1 139 ? 21.391 -16.281 -19.281 1 98.88 139 ASN A O 1
ATOM 1096 N N . HIS A 1 140 ? 19.734 -16.516 -20.766 1 98.62 140 HIS A N 1
ATOM 1097 C CA . HIS A 1 140 ? 20.594 -16.969 -21.844 1 98.62 140 HIS A CA 1
ATOM 1098 C C . HIS A 1 140 ? 20.875 -15.844 -22.828 1 98.62 140 HIS A C 1
ATOM 1100 O O . HIS A 1 140 ? 21.453 -16.078 -23.891 1 98.62 140 HIS A O 1
ATOM 1106 N N . GLY A 1 141 ? 20.359 -14.664 -22.484 1 97.88 141 GLY A N 1
ATOM 1107 C CA . GLY A 1 141 ? 20.594 -13.5 -23.328 1 97.88 141 GLY A CA 1
ATOM 1108 C C . GLY A 1 141 ? 21.984 -12.914 -23.172 1 97.88 141 GLY A C 1
ATOM 1109 O O . GLY A 1 141 ? 22.828 -13.492 -22.484 1 97.88 141 GLY A O 1
ATOM 1110 N N . LEU A 1 142 ? 22.141 -11.797 -23.828 1 97.25 142 LEU A N 1
ATOM 1111 C CA . LEU A 1 142 ? 23.453 -11.18 -23.875 1 97.25 142 LEU A CA 1
ATOM 1112 C C . LEU A 1 142 ? 23.562 -10.062 -22.844 1 97.25 142 LEU A C 1
ATOM 1114 O O . LEU A 1 142 ? 24.672 -9.586 -22.547 1 97.25 142 LEU A O 1
ATOM 1118 N N . TRP A 1 143 ? 22.484 -9.648 -22.297 1 97.69 143 TRP A N 1
ATOM 1119 C CA . TRP A 1 143 ? 22.469 -8.547 -21.328 1 97.69 143 TRP A CA 1
ATOM 1120 C C . TRP A 1 143 ? 21.828 -8.984 -20.016 1 97.69 143 TRP A C 1
ATOM 1122 O O . TRP A 1 143 ? 21.016 -9.898 -20 1 97.69 143 TRP A O 1
ATOM 1132 N N . SER A 1 144 ? 22.219 -8.305 -18.969 1 98.5 144 SER A N 1
ATOM 1133 C CA . SER A 1 144 ? 21.516 -8.484 -17.703 1 98.5 144 SER A CA 1
ATOM 1134 C C . SER A 1 144 ? 20.078 -7.984 -17.797 1 98.5 144 SER A C 1
ATOM 1136 O O . SER A 1 144 ? 19.812 -6.953 -18.422 1 98.5 144 SER A O 1
ATOM 1138 N N . VAL A 1 145 ? 19.172 -8.688 -17.203 1 98.25 145 VAL A N 1
ATOM 1139 C CA . VAL A 1 145 ? 17.781 -8.266 -17.156 1 98.25 145 VAL A CA 1
ATOM 1140 C C . VAL A 1 145 ? 17.266 -8.312 -15.711 1 98.25 145 VAL A C 1
ATOM 1142 O O . VAL A 1 145 ? 17.625 -9.227 -14.961 1 98.25 145 VAL A O 1
ATOM 1145 N N . GLU A 1 146 ? 16.516 -7.324 -15.305 1 98.56 146 GLU A N 1
ATOM 1146 C CA . GLU A 1 146 ? 15.906 -7.328 -13.977 1 98.56 146 GLU A CA 1
ATOM 1147 C C . GLU A 1 146 ? 14.508 -7.938 -14.008 1 98.56 146 GLU A C 1
ATOM 1149 O O . GLU A 1 146 ? 13.633 -7.465 -14.742 1 98.56 146 GLU A O 1
ATOM 1154 N N . CYS A 1 147 ? 14.273 -8.992 -13.273 1 98.5 147 CYS A N 1
ATOM 1155 C CA . CYS A 1 147 ? 12.945 -9.57 -13.156 1 98.5 147 CYS A CA 1
ATOM 1156 C C . CYS A 1 147 ? 12.852 -10.477 -11.93 1 98.5 147 CYS A C 1
ATOM 1158 O O . CYS A 1 147 ? 13.812 -10.594 -11.164 1 98.5 147 CYS A O 1
ATOM 1160 N N . ALA A 1 148 ? 11.695 -10.984 -11.711 1 98.69 148 ALA A N 1
ATOM 1161 C CA . ALA A 1 148 ? 11.422 -11.883 -10.586 1 98.69 148 ALA A CA 1
ATOM 1162 C C . ALA A 1 148 ? 10.648 -13.109 -11.031 1 98.69 148 ALA A C 1
ATOM 1164 O O . ALA A 1 148 ? 9.68 -13 -11.789 1 98.69 148 ALA A O 1
ATOM 1165 N N . PRO A 1 149 ? 11.133 -14.336 -10.609 1 98.88 149 PRO A N 1
ATOM 1166 C CA . PRO A 1 149 ? 10.242 -15.484 -10.789 1 98.88 149 PRO A CA 1
ATOM 1167 C C . PRO A 1 149 ? 8.867 -15.266 -10.156 1 98.88 149 PRO A C 1
ATOM 1169 O O . PRO A 1 149 ? 8.766 -14.773 -9.031 1 98.88 149 PRO A O 1
ATOM 1172 N N . TRP A 1 150 ? 7.91 -15.578 -10.859 1 98.88 150 TRP A N 1
ATOM 1173 C CA . TRP A 1 150 ? 6.512 -15.344 -10.516 1 98.88 150 TRP A CA 1
ATOM 1174 C C . TRP A 1 150 ? 5.688 -16.609 -10.672 1 98.88 150 TRP A C 1
ATOM 1176 O O . TRP A 1 150 ? 5.336 -17 -11.789 1 98.88 150 TRP A O 1
ATOM 1186 N N . GLY A 1 151 ? 5.398 -17.312 -9.5 1 98.81 151 GLY A N 1
ATOM 1187 C CA . GLY A 1 151 ? 4.578 -18.516 -9.5 1 98.81 151 GLY A CA 1
ATOM 1188 C C . GLY A 1 151 ? 3.094 -18.219 -9.414 1 98.81 151 GLY A C 1
ATOM 1189 O O . GLY A 1 151 ? 2.623 -17.641 -8.43 1 98.81 151 GLY A O 1
ATOM 1190 N N . ILE A 1 152 ? 2.379 -18.609 -10.438 1 98.88 152 ILE A N 1
ATOM 1191 C CA . ILE A 1 152 ? 0.945 -18.344 -10.516 1 98.88 152 ILE A CA 1
ATOM 1192 C C . ILE A 1 152 ? 0.176 -19.656 -10.461 1 98.88 152 ILE A C 1
ATOM 1194 O O . ILE A 1 152 ? 0.297 -20.5 -11.359 1 98.88 152 ILE A O 1
ATOM 1198 N N . THR A 1 153 ? -0.582 -19.859 -9.438 1 98.94 153 THR A N 1
ATOM 1199 C CA . THR A 1 153 ? -1.42 -21.047 -9.289 1 98.94 153 THR A CA 1
ATOM 1200 C C . THR A 1 153 ? -2.893 -20.688 -9.477 1 98.94 153 THR A C 1
ATOM 1202 O O . THR A 1 153 ? -3.463 -19.938 -8.68 1 98.94 153 THR A O 1
ATOM 1205 N N . GLN A 1 154 ? -3.482 -21.219 -10.469 1 98.81 154 GLN A N 1
ATOM 1206 C CA . GLN A 1 154 ? -4.891 -20.984 -10.758 1 98.81 154 GLN A CA 1
ATOM 1207 C C . GLN A 1 154 ? -5.77 -22.078 -10.148 1 98.81 154 GLN A C 1
ATOM 1209 O O . GLN A 1 154 ? -5.684 -23.234 -10.539 1 98.81 154 GLN A O 1
ATOM 1214 N N . PHE A 1 155 ? -6.621 -21.672 -9.266 1 98.81 155 PHE A N 1
ATOM 1215 C CA . PHE A 1 155 ? -7.531 -22.578 -8.586 1 98.81 155 PHE A CA 1
ATOM 1216 C C . PHE A 1 155 ? -8.953 -22.406 -9.102 1 98.81 155 PHE A C 1
ATOM 1218 O O . PHE A 1 155 ? -9.281 -21.391 -9.711 1 98.81 155 PHE A O 1
ATOM 1225 N N . LYS A 1 156 ? -9.719 -23.422 -8.836 1 98.19 156 LYS A N 1
ATOM 1226 C CA . LYS A 1 156 ? -11.141 -23.375 -9.148 1 98.19 156 LYS A CA 1
ATOM 1227 C C . LYS A 1 156 ? -11.836 -22.234 -8.391 1 98.19 156 LYS A C 1
ATOM 1229 O O . LYS A 1 156 ? -11.445 -21.906 -7.27 1 98.19 156 LYS A O 1
ATOM 1234 N N . THR A 1 157 ? -12.867 -21.688 -9.055 1 98 157 THR A N 1
ATOM 1235 C CA . THR A 1 157 ? -13.758 -20.797 -8.32 1 98 157 THR A CA 1
ATOM 1236 C C . THR A 1 157 ? -14.539 -21.578 -7.262 1 98 157 THR A C 1
ATOM 1238 O O . THR A 1 157 ? -14.586 -22.812 -7.297 1 98 157 THR A O 1
ATOM 1241 N N . GLY A 1 158 ? -15.109 -20.906 -6.312 1 96.88 158 GLY A N 1
ATOM 1242 C CA . GLY A 1 158 ? -15.891 -21.531 -5.258 1 96.88 158 GLY A CA 1
ATOM 1243 C C . GLY A 1 158 ? -15.109 -21.719 -3.971 1 96.88 158 GLY A C 1
ATOM 1244 O O . GLY A 1 158 ? -15.695 -22 -2.922 1 96.88 158 GLY A O 1
ATOM 1245 N N . GLY A 1 159 ? -13.789 -21.594 -4.031 1 96.88 159 GLY A N 1
ATOM 1246 C CA . GLY A 1 159 ? -12.969 -21.641 -2.834 1 96.88 159 GLY A CA 1
ATOM 1247 C C . GLY A 1 159 ? -12.695 -20.266 -2.244 1 96.88 159 GLY A C 1
ATOM 1248 O O . GLY A 1 159 ? -13.344 -19.281 -2.607 1 96.88 159 GLY A O 1
ATOM 1249 N N . VAL A 1 160 ? -11.758 -20.25 -1.236 1 97.62 160 VAL A N 1
ATOM 1250 C CA . VAL A 1 160 ? -11.391 -19 -0.585 1 97.62 160 VAL A CA 1
ATOM 1251 C C . VAL A 1 160 ? -9.883 -18.953 -0.376 1 97.62 160 VAL A C 1
ATOM 1253 O O . VAL A 1 160 ? -9.281 -19.922 0.066 1 97.62 160 VAL A O 1
ATOM 1256 N N . ALA A 1 161 ? -9.281 -17.859 -0.853 1 98.62 161 ALA A N 1
ATOM 1257 C CA . ALA A 1 161 ? -7.887 -17.578 -0.529 1 98.62 161 ALA A CA 1
ATOM 1258 C C . ALA A 1 161 ? -7.758 -16.969 0.864 1 98.62 161 ALA A C 1
ATOM 1260 O O . ALA A 1 161 ? -8.562 -16.125 1.255 1 98.62 161 ALA A O 1
ATOM 1261 N N . ILE A 1 162 ? -6.84 -17.422 1.646 1 98.31 162 ILE A N 1
ATOM 1262 C CA . ILE A 1 162 ? -6.543 -16.969 2.998 1 98.31 162 ILE A CA 1
ATOM 1263 C C . ILE A 1 162 ? -5.156 -16.328 3.031 1 98.31 162 ILE A C 1
ATOM 1265 O O . ILE A 1 162 ? -4.145 -17 2.844 1 98.31 162 ILE A O 1
ATOM 1269 N N . LEU A 1 163 ? -5.094 -15.078 3.25 1 98 163 LEU A N 1
ATOM 1270 C CA . LEU A 1 163 ? -3.861 -14.297 3.287 1 98 163 LEU A CA 1
ATOM 1271 C C . LEU A 1 163 ? -3.611 -13.742 4.688 1 98 163 LEU A C 1
ATOM 1273 O O . LEU A 1 163 ? -4.246 -12.773 5.098 1 98 163 LEU A O 1
ATOM 1277 N N . PRO A 1 164 ? -2.635 -14.297 5.387 1 97.62 164 PRO A N 1
ATOM 1278 C CA . PRO A 1 164 ? -2.355 -13.766 6.723 1 97.62 164 PRO A CA 1
ATOM 1279 C C . PRO A 1 164 ? -1.688 -12.391 6.688 1 97.62 164 PRO A C 1
ATOM 1281 O O . PRO A 1 164 ? -0.972 -12.078 5.734 1 97.62 164 PRO A O 1
ATOM 1284 N N . GLN A 1 165 ? -1.983 -11.625 7.676 1 94.94 165 GLN A N 1
ATOM 1285 C CA . GLN A 1 165 ? -1.374 -10.305 7.754 1 94.94 165 GLN A CA 1
ATOM 1286 C C . GLN A 1 165 ? -0.454 -10.195 8.969 1 94.94 165 GLN A C 1
ATOM 1288 O O . GLN A 1 165 ? -0.821 -10.602 10.07 1 94.94 165 GLN A O 1
ATOM 1293 N N . TYR A 1 166 ? 0.739 -9.742 8.719 1 93 166 TYR A N 1
ATOM 1294 C CA . TYR A 1 166 ? 1.594 -9.312 9.82 1 93 166 TYR A CA 1
ATOM 1295 C C . TYR A 1 166 ? 1.091 -8 10.414 1 93 166 TYR A C 1
ATOM 1297 O O . TYR A 1 166 ? 1.012 -6.984 9.719 1 93 166 TYR A O 1
ATOM 1305 N N . ASN A 1 167 ? 0.777 -7.984 11.656 1 91.44 167 ASN A N 1
ATOM 1306 C CA . ASN A 1 167 ? 0.146 -6.781 12.188 1 91.44 167 ASN A CA 1
ATOM 1307 C C . ASN A 1 167 ? 0.883 -6.254 13.414 1 91.44 167 ASN A C 1
ATOM 1309 O O . ASN A 1 167 ? 0.331 -5.465 14.18 1 91.44 167 ASN A O 1
ATOM 1313 N N . GLN A 1 168 ? 2.125 -6.68 13.664 1 93.94 168 GLN A N 1
ATOM 1314 C CA . GLN A 1 168 ? 2.941 -6.152 14.75 1 93.94 168 GLN A CA 1
ATOM 1315 C C . GLN A 1 168 ? 3.762 -4.949 14.289 1 93.94 168 GLN A C 1
ATOM 1317 O O . GLN A 1 168 ? 4.098 -4.84 13.109 1 93.94 168 GLN A O 1
ATOM 1322 N N . PRO A 1 169 ? 4.051 -4.082 15.258 1 95 169 PRO A N 1
ATOM 1323 C CA . PRO A 1 169 ? 4.883 -2.938 14.875 1 95 169 PRO A CA 1
ATOM 1324 C C . PRO A 1 169 ? 6.312 -3.34 14.531 1 95 169 PRO A C 1
ATOM 1326 O O . PRO A 1 169 ? 6.824 -4.336 15.055 1 95 169 PRO A O 1
ATOM 1329 N N . PHE A 1 170 ? 6.945 -2.59 13.617 1 90.75 170 PHE A N 1
ATOM 1330 C CA . PHE A 1 170 ? 8.344 -2.797 13.289 1 90.75 170 PHE A CA 1
ATOM 1331 C C . PHE A 1 170 ? 9.25 -2.139 14.32 1 90.75 170 PHE A C 1
ATOM 1333 O O . PHE A 1 170 ? 10.445 -2.453 14.406 1 90.75 170 PHE A O 1
ATOM 1340 N N . ASP A 1 171 ? 8.672 -1.138 15.023 1 89.81 171 ASP A N 1
ATOM 1341 C CA . ASP A 1 171 ? 9.453 -0.392 16 1 89.81 171 ASP A CA 1
ATOM 1342 C C . ASP A 1 171 ? 8.766 -0.396 17.375 1 89.81 171 ASP A C 1
ATOM 1344 O O . ASP A 1 171 ? 7.598 -0.778 17.484 1 89.81 171 ASP A O 1
ATOM 1348 N N . GLU A 1 172 ? 9.492 0.002 18.297 1 89.94 172 GLU A N 1
ATOM 1349 C CA . GLU A 1 172 ? 9.047 -0.074 19.688 1 89.94 172 GLU A CA 1
ATOM 1350 C C . GLU A 1 172 ? 7.777 0.736 19.906 1 89.94 172 GLU A C 1
ATOM 1352 O O . GLU A 1 172 ? 6.918 0.348 20.703 1 89.94 172 GLU A O 1
ATOM 1357 N N . HIS A 1 173 ? 7.582 1.767 19.109 1 90.75 173 HIS A N 1
ATOM 1358 C CA . HIS A 1 173 ? 6.512 2.707 19.406 1 90.75 173 HIS A CA 1
ATOM 1359 C C . HIS A 1 173 ? 5.387 2.611 18.391 1 90.75 173 HIS A C 1
ATOM 1361 O O . HIS A 1 173 ? 4.359 3.281 18.516 1 90.75 173 HIS A O 1
ATOM 1367 N N . GLY A 1 174 ? 5.52 1.787 17.391 1 94.38 174 GLY A N 1
ATOM 1368 C CA . GLY A 1 174 ? 4.488 1.646 16.375 1 94.38 174 GLY A CA 1
ATOM 1369 C C . GLY A 1 174 ? 4.277 2.91 15.562 1 94.38 174 GLY A C 1
ATOM 1370 O O . GLY A 1 174 ? 3.143 3.268 15.25 1 94.38 174 GLY A O 1
ATOM 1371 N N . LEU A 1 175 ? 5.391 3.582 15.266 1 96 175 LEU A N 1
ATOM 1372 C CA . LEU A 1 175 ? 5.297 4.914 14.68 1 96 175 LEU A CA 1
ATOM 1373 C C . LEU A 1 175 ? 5.262 4.832 13.156 1 96 175 LEU A C 1
ATOM 1375 O O . LEU A 1 175 ? 4.996 5.832 12.484 1 96 175 LEU A O 1
ATOM 1379 N N . LEU A 1 176 ? 5.535 3.65 12.602 1 97.44 176 LEU A N 1
ATOM 1380 C CA . LEU A 1 176 ? 5.621 3.484 11.156 1 97.44 176 LEU A CA 1
ATOM 1381 C C . LEU A 1 176 ? 4.57 2.494 10.664 1 97.44 176 LEU A C 1
ATOM 1383 O O . LEU A 1 176 ? 4.09 1.656 11.43 1 97.44 176 LEU A O 1
ATOM 1387 N N . PRO A 1 177 ? 4.133 2.635 9.367 1 96.81 177 PRO A N 1
ATOM 1388 C CA . PRO A 1 177 ? 3.217 1.618 8.844 1 96.81 177 PRO A CA 1
ATOM 1389 C C . PRO A 1 177 ? 3.854 0.232 8.766 1 96.81 177 PRO A C 1
ATOM 1391 O O . PRO A 1 177 ? 5.074 0.116 8.648 1 96.81 177 PRO A O 1
ATOM 1394 N N . ASN A 1 178 ? 2.959 -0.79 8.898 1 95.5 178 ASN A N 1
ATOM 1395 C CA . ASN A 1 178 ? 3.475 -2.154 8.891 1 95.5 178 ASN A CA 1
ATOM 1396 C C . ASN A 1 178 ? 2.738 -3.029 7.879 1 95.5 178 ASN A C 1
ATOM 1398 O O . ASN A 1 178 ? 3.066 -4.207 7.715 1 95.5 178 ASN A O 1
ATOM 1402 N N . ARG A 1 179 ? 1.674 -2.494 7.246 1 95.69 179 ARG A N 1
ATOM 1403 C CA . ARG A 1 179 ? 0.93 -3.219 6.223 1 95.69 179 ARG A CA 1
ATOM 1404 C C . ARG A 1 179 ? 0.689 -2.342 4.996 1 95.69 179 ARG A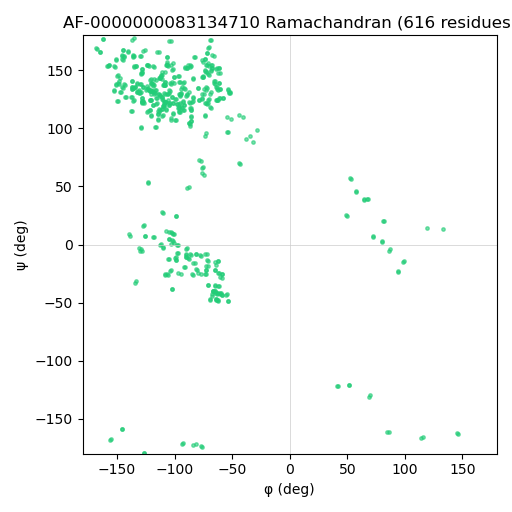 C 1
ATOM 1406 O O . ARG A 1 179 ? 0.402 -1.149 5.129 1 95.69 179 ARG A O 1
ATOM 1413 N N . GLN A 1 180 ? 0.833 -2.936 3.895 1 95.06 180 GLN A N 1
ATOM 1414 C CA . GLN A 1 180 ? 0.559 -2.322 2.6 1 95.06 180 GLN A CA 1
ATOM 1415 C C . GLN A 1 180 ? -0.342 -3.213 1.749 1 95.06 180 GLN A C 1
ATOM 1417 O O . GLN A 1 180 ? -0.114 -4.422 1.648 1 95.06 180 GLN A O 1
ATOM 1422 N N . LEU A 1 181 ? -1.377 -2.654 1.203 1 96.88 181 LEU A N 1
ATOM 1423 C CA . LEU A 1 181 ? -2.287 -3.342 0.294 1 96.88 181 LEU A CA 1
ATOM 1424 C C . LEU A 1 181 ? -2.344 -2.637 -1.057 1 96.88 181 LEU A C 1
ATOM 1426 O O . LEU A 1 181 ? -2.592 -1.43 -1.121 1 96.88 181 LEU A O 1
ATOM 1430 N N . ASN A 1 182 ? -2.072 -3.359 -2.109 1 97.38 182 ASN A N 1
ATOM 1431 C CA . ASN A 1 182 ? -2.008 -2.809 -3.459 1 97.38 182 ASN A CA 1
ATOM 1432 C C . ASN A 1 182 ? -3.193 -3.26 -4.309 1 97.38 182 ASN A C 1
ATOM 1434 O O . ASN A 1 182 ? -3.613 -4.418 -4.23 1 97.38 182 ASN A O 1
ATOM 1438 N N . PHE A 1 183 ? -3.703 -2.346 -5.09 1 97.56 183 PHE A N 1
ATOM 1439 C CA . PHE A 1 183 ? -4.844 -2.619 -5.957 1 97.56 183 PHE A CA 1
ATOM 1440 C C . PHE A 1 183 ? -4.484 -2.369 -7.418 1 97.56 183 PHE A C 1
ATOM 1442 O O . PHE A 1 183 ? -3.73 -1.443 -7.727 1 97.56 183 PHE A O 1
ATOM 1449 N N . TRP A 1 184 ? -5.012 -3.211 -8.242 1 97.88 184 TRP A N 1
ATOM 1450 C CA . TRP A 1 184 ? -4.953 -2.984 -9.688 1 97.88 184 TRP A CA 1
ATOM 1451 C C . TRP A 1 184 ? -6.074 -2.053 -10.133 1 97.88 184 TRP A C 1
ATOM 1453 O O . TRP A 1 184 ? -7.051 -1.848 -9.406 1 97.88 184 TRP A O 1
ATOM 1463 N N . PRO A 1 185 ? -5.934 -1.462 -11.32 1 96.44 185 PRO A N 1
ATOM 1464 C CA . PRO A 1 185 ? -6.887 -0.429 -11.734 1 96.44 185 PRO A CA 1
ATOM 1465 C C . PRO A 1 185 ? -8.328 -0.936 -11.773 1 96.44 185 PRO A C 1
ATOM 1467 O O . PRO A 1 185 ? -9.266 -0.161 -11.555 1 96.44 185 PRO A O 1
ATOM 1470 N N . TYR A 1 186 ? -8.539 -2.184 -11.945 1 96.62 186 TYR A N 1
ATOM 1471 C CA . TYR A 1 186 ? -9.883 -2.736 -12.094 1 96.62 186 TYR A CA 1
ATOM 1472 C C . TYR A 1 186 ? -10.398 -3.293 -10.773 1 96.62 186 TYR A C 1
ATOM 1474 O O . TYR A 1 186 ? -11.516 -3.805 -10.703 1 96.62 186 TYR A O 1
ATOM 1482 N N . SER A 1 187 ? -9.609 -3.221 -9.742 1 96.94 187 SER A N 1
ATOM 1483 C CA . SER A 1 187 ? -10 -3.738 -8.438 1 96.94 187 SER A CA 1
ATOM 1484 C C . SER A 1 187 ? -10.664 -2.658 -7.59 1 96.94 187 SER A C 1
ATOM 1486 O O . SER A 1 187 ? -10.227 -1.507 -7.586 1 96.94 187 SER A O 1
ATOM 1488 N N . ASP A 1 188 ? -11.711 -3.096 -6.891 1 94.81 188 ASP A N 1
ATOM 1489 C CA . ASP A 1 188 ? -12.5 -2.201 -6.043 1 94.81 188 ASP A CA 1
ATOM 1490 C C . ASP A 1 188 ? -12.438 -2.639 -4.582 1 94.81 188 ASP A C 1
ATOM 1492 O O . ASP A 1 188 ? -12.492 -3.834 -4.285 1 94.81 188 ASP A O 1
ATOM 1496 N N . TYR A 1 189 ? -12.383 -1.668 -3.646 1 93.75 189 TYR A N 1
ATOM 1497 C CA . TYR A 1 189 ? -12.375 -1.963 -2.219 1 93.75 189 TYR A CA 1
ATOM 1498 C C . TYR A 1 189 ? -13.664 -2.66 -1.799 1 93.75 189 TYR A C 1
ATOM 1500 O O . TYR A 1 189 ? -13.68 -3.406 -0.818 1 93.75 189 TYR A O 1
ATOM 1508 N N . GLN A 1 190 ? -14.68 -2.432 -2.574 1 93.44 190 GLN A N 1
ATOM 1509 C CA . GLN A 1 190 ? -15.992 -2.934 -2.188 1 93.44 190 GLN A CA 1
ATOM 1510 C C . GLN A 1 190 ? -16.344 -4.211 -2.947 1 93.44 190 GLN A C 1
ATOM 1512 O O . GLN A 1 190 ? -17.5 -4.637 -2.953 1 93.44 190 GLN A O 1
ATOM 1517 N N . ASP A 1 191 ? -15.375 -4.77 -3.686 1 97.25 191 ASP A N 1
ATOM 1518 C CA . ASP A 1 191 ? -15.609 -6.023 -4.398 1 97.25 191 ASP A CA 1
ATOM 1519 C C . ASP A 1 191 ? -16.156 -7.098 -3.457 1 97.25 191 ASP A C 1
ATOM 1521 O O . ASP A 1 191 ? -15.609 -7.309 -2.369 1 97.25 191 ASP A O 1
ATOM 1525 N N . GLU A 1 192 ? -17.188 -7.75 -3.832 1 97.25 192 GLU A N 1
ATOM 1526 C CA . GLU A 1 192 ? -17.875 -8.711 -2.979 1 97.25 192 GLU A CA 1
ATOM 1527 C C . GLU A 1 192 ? -16.984 -9.914 -2.662 1 97.25 192 GLU A C 1
ATOM 1529 O O . GLU A 1 192 ? -17.281 -10.672 -1.738 1 97.25 192 GLU A O 1
ATOM 1534 N N . ARG A 1 193 ? -15.93 -10.133 -3.342 1 98.12 193 ARG A N 1
ATOM 1535 C CA . ARG A 1 193 ? -15.008 -11.242 -3.096 1 98.12 193 ARG A CA 1
ATOM 1536 C C . ARG A 1 193 ? -14.078 -10.93 -1.928 1 98.12 193 ARG A C 1
ATOM 1538 O O . ARG A 1 193 ? -13.516 -11.844 -1.318 1 98.12 193 ARG A O 1
ATOM 1545 N N . LEU A 1 194 ? -13.891 -9.664 -1.7 1 97.62 194 LEU A N 1
ATOM 1546 C CA . LEU A 1 194 ? -12.828 -9.195 -0.808 1 97.62 194 LEU A CA 1
ATOM 1547 C C . LEU A 1 194 ? -13.359 -9.023 0.613 1 97.62 194 LEU A C 1
ATOM 1549 O O . LEU A 1 194 ? -14.359 -8.336 0.83 1 97.62 194 LEU A O 1
ATOM 1553 N N . GLU A 1 195 ? -12.758 -9.664 1.516 1 96.5 195 GLU A N 1
ATOM 1554 C CA . GLU A 1 195 ? -12.992 -9.453 2.941 1 96.5 195 GLU A CA 1
ATOM 1555 C C . GLU A 1 195 ? -11.711 -9.055 3.662 1 96.5 195 GLU A C 1
ATOM 1557 O O . GLU A 1 195 ? -10.766 -9.844 3.754 1 96.5 195 GLU A O 1
ATOM 1562 N N . LEU A 1 196 ? -11.695 -7.836 4.199 1 95.25 196 LEU A N 1
ATOM 1563 C CA . LEU A 1 196 ? -10.508 -7.297 4.855 1 95.25 196 LEU A CA 1
ATOM 1564 C C . LEU A 1 196 ? -10.641 -7.387 6.375 1 95.25 196 LEU A C 1
ATOM 1566 O O . LEU A 1 196 ? -11.602 -6.867 6.949 1 95.25 196 LEU A O 1
ATOM 1570 N N . HIS A 1 197 ? -9.734 -8.047 6.977 1 91.94 197 HIS A N 1
ATOM 1571 C CA . HIS A 1 197 ? -9.648 -8.133 8.43 1 91.94 197 HIS A CA 1
ATOM 1572 C C . HIS A 1 197 ? -8.242 -7.805 8.914 1 91.94 197 HIS A C 1
ATOM 1574 O O . HIS A 1 197 ? -7.285 -7.852 8.141 1 91.94 197 HIS A O 1
ATOM 1580 N N . HIS A 1 198 ? -8.156 -7.488 10.203 1 90.88 198 HIS A N 1
ATOM 1581 C CA . HIS A 1 198 ? -6.902 -7.035 10.797 1 90.88 198 HIS A CA 1
ATOM 1582 C C . HIS A 1 198 ? -5.824 -8.109 10.703 1 90.88 198 HIS A C 1
ATOM 1584 O O . HIS A 1 198 ? -4.66 -7.805 10.438 1 90.88 198 HIS A O 1
ATOM 1590 N N . GLN A 1 199 ? -6.223 -9.359 10.836 1 92.56 199 GLN A N 1
ATOM 1591 C CA . GLN A 1 199 ? -5.215 -10.414 10.914 1 92.56 199 GLN A CA 1
ATOM 1592 C C . GLN A 1 199 ? -5.148 -11.203 9.609 1 92.56 199 GLN A C 1
ATOM 1594 O O . GLN A 1 199 ? -4.238 -12.016 9.414 1 92.56 199 GLN A O 1
ATOM 1599 N N . ALA A 1 200 ? -6.156 -10.992 8.758 1 95 200 ALA A N 1
ATOM 1600 C CA . ALA A 1 200 ? -6.18 -11.766 7.52 1 95 200 ALA A CA 1
ATOM 1601 C C . ALA A 1 200 ? -7 -11.055 6.445 1 95 200 ALA A C 1
ATOM 1603 O O . ALA A 1 200 ? -7.863 -10.234 6.754 1 95 200 ALA A O 1
ATOM 1604 N N . ILE A 1 201 ? -6.703 -11.328 5.238 1 96.56 201 ILE A N 1
ATOM 1605 C CA . ILE A 1 201 ? -7.516 -10.984 4.074 1 96.56 201 ILE A CA 1
ATOM 1606 C C . ILE A 1 201 ? -8.094 -12.258 3.459 1 96.56 201 ILE A C 1
ATOM 1608 O O . ILE A 1 201 ? -7.363 -13.227 3.225 1 96.56 201 ILE A O 1
ATOM 1612 N N . LEU A 1 202 ? -9.383 -12.273 3.285 1 97.75 202 LEU A N 1
ATOM 1613 C CA . LEU A 1 202 ? -10 -13.375 2.553 1 97.75 202 LEU A CA 1
ATOM 1614 C C . LEU A 1 202 ? -10.477 -12.914 1.179 1 97.75 202 LEU A C 1
ATOM 1616 O O . LEU A 1 202 ? -11.008 -11.812 1.04 1 97.75 202 LEU A O 1
ATOM 1620 N N . ILE A 1 203 ? -10.227 -13.727 0.216 1 98.38 203 ILE A N 1
ATOM 1621 C CA . ILE A 1 203 ? -10.766 -13.484 -1.116 1 98.38 203 ILE A CA 1
ATOM 1622 C C . ILE A 1 203 ? -11.57 -14.703 -1.572 1 98.38 203 ILE A C 1
ATOM 1624 O O . ILE A 1 203 ? -11.008 -15.773 -1.811 1 98.38 203 ILE A O 1
ATOM 1628 N N . HIS A 1 204 ? -12.828 -14.508 -1.717 1 98 204 HIS A N 1
ATOM 1629 C CA . HIS A 1 204 ? -13.727 -15.57 -2.146 1 98 204 HIS A CA 1
ATOM 1630 C C . HIS A 1 204 ? -13.734 -15.703 -3.666 1 98 204 HIS A C 1
ATOM 1632 O O . HIS A 1 204 ? -13.938 -14.719 -4.379 1 98 204 HIS A O 1
ATOM 1638 N N . GLY A 1 205 ? -13.492 -16.938 -4.113 1 97.88 205 GLY A N 1
ATOM 1639 C CA . GLY A 1 205 ? -13.461 -17.188 -5.543 1 97.88 205 GLY A CA 1
ATOM 1640 C C . GLY A 1 205 ? -14.844 -17.234 -6.172 1 97.88 205 GLY A C 1
ATOM 1641 O O . GLY A 1 205 ? -15.25 -18.25 -6.719 1 97.88 205 GLY A O 1
ATOM 1642 N N . LYS A 1 206 ? -15.547 -16.078 -6.07 1 98.12 206 LYS A N 1
ATOM 1643 C CA . LYS A 1 206 ? -16.812 -15.961 -6.777 1 98.12 206 LYS A CA 1
ATOM 1644 C C . LYS A 1 206 ? -16.594 -15.812 -8.281 1 98.12 206 LYS A C 1
ATOM 1646 O O . LYS A 1 206 ? -15.734 -15.047 -8.711 1 98.12 206 LYS A O 1
ATOM 1651 N N . PRO A 1 207 ? -17.406 -16.562 -9.117 1 98.06 207 PRO A N 1
ATOM 1652 C CA . PRO A 1 207 ? -17.188 -16.516 -10.562 1 98.06 207 PRO A CA 1
ATOM 1653 C C . PRO A 1 207 ? -17.766 -15.258 -11.203 1 98.06 207 PRO A C 1
ATOM 1655 O O . PRO A 1 207 ? -18.766 -15.328 -11.938 1 98.06 207 PRO A O 1
ATOM 1658 N N . LEU A 1 208 ? -17.172 -14.172 -10.992 1 98 208 LEU A N 1
ATOM 1659 C CA . LEU A 1 208 ? -17.594 -12.898 -11.562 1 98 208 LEU A CA 1
ATOM 1660 C C . LEU A 1 208 ? -16.734 -12.531 -12.766 1 98 208 LEU A C 1
ATOM 1662 O O . LEU A 1 208 ? -15.516 -12.766 -12.758 1 98 208 LEU A O 1
ATOM 1666 N N . VAL A 1 209 ? -17.297 -11.914 -13.773 1 97.44 209 VAL A N 1
ATOM 1667 C CA . VAL A 1 209 ? -16.641 -11.602 -15.031 1 97.44 209 VAL A CA 1
ATOM 1668 C C . VAL A 1 209 ? -15.578 -10.531 -14.805 1 97.44 209 VAL A C 1
ATOM 1670 O O . VAL A 1 209 ? -14.453 -10.648 -15.305 1 97.44 209 VAL A O 1
ATOM 1673 N N . LYS A 1 210 ? -15.969 -9.469 -14.078 1 97 210 LYS A N 1
ATOM 1674 C CA . LYS A 1 210 ? -15.008 -8.391 -13.82 1 97 210 LYS A CA 1
ATOM 1675 C C . LYS A 1 210 ? -13.82 -8.898 -13.016 1 97 210 LYS A C 1
ATOM 1677 O O . LYS A 1 210 ? -13.984 -9.445 -11.922 1 97 210 LYS A O 1
ATOM 1682 N N . PRO A 1 211 ? -12.633 -8.711 -13.516 1 97.69 211 PRO A N 1
ATOM 1683 C CA . PRO A 1 211 ? -11.469 -9.195 -12.773 1 97.69 211 PRO A CA 1
ATOM 1684 C C . PRO A 1 211 ? -11.227 -8.422 -11.477 1 97.69 211 PRO A C 1
ATOM 1686 O O . PRO A 1 211 ? -11.703 -7.289 -11.328 1 97.69 211 PRO A O 1
ATOM 1689 N N . PHE A 1 212 ? -10.617 -9.07 -10.594 1 98.44 212 PHE A N 1
ATOM 1690 C CA . PHE A 1 212 ? -10.203 -8.523 -9.305 1 98.44 212 PHE A CA 1
ATOM 1691 C C . PHE A 1 212 ? -8.781 -8.969 -8.961 1 98.44 212 PHE A C 1
ATOM 1693 O O . PHE A 1 212 ? -8.43 -10.133 -9.164 1 98.44 212 PHE A O 1
ATOM 1700 N N . LYS A 1 213 ? -7.992 -7.996 -8.484 1 98.69 213 LYS A N 1
ATOM 1701 C CA . LYS A 1 213 ? -6.625 -8.359 -8.125 1 98.69 213 LYS A CA 1
ATOM 1702 C C . LYS A 1 213 ? -6.09 -7.461 -7.008 1 98.69 213 LYS A C 1
ATOM 1704 O O . LYS A 1 213 ? -6.309 -6.25 -7.023 1 98.69 213 LYS A O 1
ATOM 1709 N N . ILE A 1 214 ? -5.395 -8.102 -6.066 1 98.69 214 ILE A N 1
ATOM 1710 C CA . ILE A 1 214 ? -4.66 -7.359 -5.051 1 98.69 214 ILE A CA 1
ATOM 1711 C C . ILE A 1 214 ? -3.277 -7.98 -4.855 1 98.69 214 ILE A C 1
ATOM 1713 O O . ILE A 1 214 ? -3.037 -9.117 -5.266 1 98.69 214 ILE A O 1
ATOM 1717 N N . GLY A 1 215 ? -2.395 -7.246 -4.258 1 98.5 215 GLY A N 1
ATOM 1718 C CA . GLY A 1 215 ? -1.09 -7.715 -3.82 1 98.5 215 GLY A CA 1
ATOM 1719 C C . GLY A 1 215 ? -0.612 -7.051 -2.545 1 98.5 215 GLY A C 1
ATOM 1720 O O . GLY A 1 215 ? -1.163 -6.027 -2.129 1 98.5 215 GLY A O 1
ATOM 1721 N N . TYR A 1 216 ? 0.333 -7.633 -1.949 1 96.69 216 TYR A N 1
ATOM 1722 C CA . TYR A 1 216 ? 0.925 -7.055 -0.75 1 96.69 216 TYR A CA 1
ATOM 1723 C C . TYR A 1 216 ? 2.213 -7.777 -0.373 1 96.69 216 TYR A C 1
ATOM 1725 O O . TYR A 1 216 ? 2.551 -8.805 -0.964 1 96.69 216 TYR A O 1
ATOM 1733 N N . LEU A 1 217 ? 2.941 -7.203 0.55 1 95.75 217 LEU A N 1
ATOM 1734 C CA . LEU A 1 217 ? 4.121 -7.859 1.107 1 95.75 217 LEU A CA 1
ATOM 1735 C C . LEU A 1 217 ? 3.734 -8.789 2.254 1 95.75 217 LEU A C 1
ATOM 1737 O O . LEU A 1 217 ? 3.344 -8.328 3.328 1 95.75 217 LEU A O 1
ATOM 1741 N N . ASN A 1 218 ? 3.768 -9.992 2.051 1 97.38 218 ASN A N 1
ATOM 1742 C CA . ASN A 1 218 ? 3.486 -11.016 3.049 1 97.38 218 ASN A CA 1
ATOM 1743 C C . ASN A 1 218 ? 4.738 -11.391 3.838 1 97.38 218 ASN A C 1
ATOM 1745 O O . ASN A 1 218 ? 5.57 -12.164 3.363 1 97.38 218 ASN A O 1
ATOM 1749 N N . LEU A 1 219 ? 4.844 -10.938 5.047 1 95.94 219 LEU A N 1
ATOM 1750 C CA . LEU A 1 219 ? 6.035 -11.141 5.863 1 95.94 219 LEU A CA 1
ATOM 1751 C C . LEU A 1 219 ? 5.969 -12.477 6.602 1 95.94 219 LEU A C 1
ATOM 1753 O O . LEU A 1 219 ? 6.949 -12.898 7.215 1 95.94 219 LEU A O 1
ATOM 1757 N N . LEU A 1 220 ? 4.812 -13.094 6.504 1 97.06 220 LEU A N 1
ATOM 1758 C CA . LEU A 1 220 ? 4.633 -14.336 7.246 1 97.06 220 LEU A CA 1
ATOM 1759 C C . LEU A 1 220 ? 5.016 -15.539 6.387 1 97.06 220 LEU A C 1
ATOM 1761 O O . LEU A 1 220 ? 5.203 -16.641 6.902 1 97.06 220 LEU A O 1
ATOM 1765 N N . GLY A 1 221 ? 5.07 -15.398 5.055 1 97.88 221 GLY A N 1
ATOM 1766 C CA . GLY A 1 221 ? 5.676 -16.375 4.172 1 97.88 221 GLY A CA 1
ATOM 1767 C C . GLY A 1 221 ? 4.762 -17.547 3.857 1 97.88 221 GLY A C 1
ATOM 1768 O O . GLY A 1 221 ? 5.23 -18.656 3.615 1 97.88 221 GLY A O 1
ATOM 1769 N N . TRP A 1 222 ? 3.477 -17.281 4.066 1 98.62 222 TRP A N 1
ATOM 1770 C CA . TRP A 1 222 ? 2.557 -18.344 3.664 1 98.62 222 TRP A CA 1
ATOM 1771 C C . TRP A 1 222 ? 1.194 -17.766 3.291 1 98.62 222 TRP A C 1
ATOM 1773 O O . TRP A 1 222 ? 0.848 -16.656 3.707 1 98.62 222 TRP A O 1
ATOM 1783 N N . SER A 1 223 ? 0.438 -18.422 2.436 1 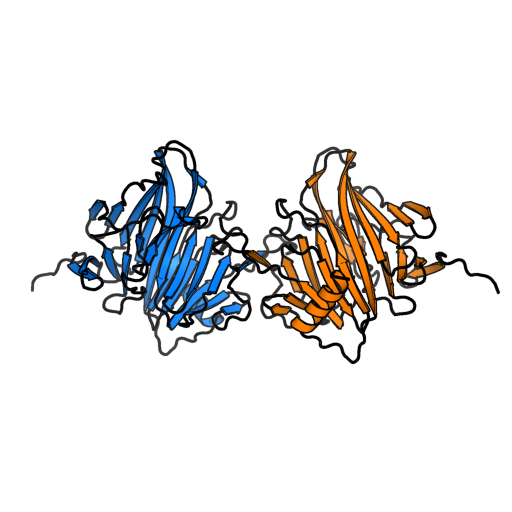98.69 223 SER A N 1
ATOM 1784 C CA . SER A 1 223 ? -0.968 -18.219 2.105 1 98.69 223 SER A CA 1
ATOM 1785 C C . SER A 1 223 ? -1.669 -19.531 1.808 1 98.69 223 SER A C 1
ATOM 1787 O O . SER A 1 223 ? -1.017 -20.578 1.675 1 98.69 223 SER A O 1
ATOM 1789 N N . ALA A 1 224 ? -2.975 -19.453 1.757 1 98.75 224 ALA A N 1
ATOM 1790 C CA . ALA A 1 224 ? -3.676 -20.734 1.642 1 98.75 224 ALA A CA 1
ATOM 1791 C C . ALA A 1 224 ? -4.914 -20.609 0.762 1 98.75 224 ALA A C 1
ATOM 1793 O O . ALA A 1 224 ? -5.34 -19.5 0.438 1 98.75 224 ALA A O 1
ATOM 1794 N N . TYR A 1 225 ? -5.363 -21.688 0.323 1 98.19 225 TYR A N 1
ATOM 1795 C CA . TYR A 1 225 ? -6.586 -21.828 -0.46 1 98.19 225 TYR A CA 1
ATOM 1796 C C . TYR A 1 225 ? -7.414 -23.016 0.034 1 98.19 225 TYR A C 1
ATOM 1798 O O . TYR A 1 225 ? -6.902 -24.125 0.156 1 98.19 225 TYR A O 1
ATOM 1806 N N . LEU A 1 226 ? -8.617 -22.734 0.376 1 96.94 226 LEU A N 1
ATOM 1807 C CA . LEU A 1 226 ? -9.547 -23.781 0.804 1 96.94 226 LEU A CA 1
ATOM 1808 C C . LEU A 1 226 ? -10.617 -24.016 -0.251 1 96.94 226 LEU A C 1
ATOM 1810 O O . LEU A 1 226 ? -11.336 -23.078 -0.637 1 96.94 226 LEU A O 1
ATOM 1814 N N . TYR A 1 227 ? -10.734 -25.188 -0.725 1 96.06 227 TYR A N 1
ATOM 1815 C CA . TYR A 1 227 ? -11.781 -25.625 -1.638 1 96.06 227 TYR A CA 1
ATOM 1816 C C . TYR A 1 227 ? -12.453 -26.891 -1.115 1 96.06 227 TYR A C 1
ATOM 1818 O O . TYR A 1 227 ? -11.82 -27.953 -1.02 1 96.06 227 TYR A O 1
ATOM 1826 N N . GLY A 1 228 ? -13.789 -26.781 -0.925 1 92.38 228 GLY A N 1
ATOM 1827 C CA . GLY A 1 228 ? -14.406 -27.891 -0.221 1 92.38 228 GLY A CA 1
ATOM 1828 C C . GLY A 1 228 ? -13.703 -28.234 1.081 1 92.38 228 GLY A C 1
ATOM 1829 O O . GLY A 1 228 ? -13.555 -27.375 1.953 1 92.38 228 GLY A O 1
ATOM 1830 N N . ASN A 1 229 ? -13.219 -29.484 1.17 1 92.19 229 ASN A N 1
ATOM 1831 C CA . ASN A 1 229 ? -12.523 -29.906 2.377 1 92.19 229 ASN A CA 1
ATOM 1832 C C . ASN A 1 229 ? -11.016 -29.969 2.162 1 92.19 229 ASN A C 1
ATOM 1834 O O . ASN A 1 229 ? -10.273 -30.422 3.041 1 92.19 229 ASN A O 1
ATOM 1838 N N . THR A 1 230 ? -10.578 -29.562 1.009 1 95.62 230 THR A N 1
ATOM 1839 C CA . THR A 1 230 ? -9.148 -29.594 0.722 1 95.62 230 THR A CA 1
ATOM 1840 C C . THR A 1 230 ? -8.516 -28.234 0.987 1 95.62 230 THR A C 1
ATOM 1842 O O . THR A 1 230 ? -8.922 -27.219 0.404 1 95.62 230 THR A O 1
ATOM 1845 N N . LEU A 1 231 ? -7.586 -28.203 1.915 1 96.44 231 LEU A N 1
ATOM 1846 C CA . LEU A 1 231 ? -6.805 -27.016 2.221 1 96.44 231 LEU A CA 1
ATOM 1847 C C . LEU A 1 231 ? -5.391 -27.125 1.657 1 96.44 231 LEU A C 1
ATOM 1849 O O . LEU A 1 231 ? -4.695 -28.109 1.915 1 96.44 231 LEU A O 1
ATOM 1853 N N . LEU A 1 232 ? -5.039 -26.203 0.827 1 98.38 232 LEU A N 1
ATOM 1854 C CA . LEU A 1 232 ? -3.654 -26.062 0.391 1 98.38 232 LEU A CA 1
ATOM 1855 C C . LEU A 1 232 ? -2.975 -24.906 1.114 1 98.38 232 LEU A C 1
ATOM 1857 O O . LEU A 1 232 ? -3.5 -23.797 1.142 1 98.38 232 LEU A O 1
ATOM 1861 N N . ILE A 1 233 ? -1.824 -25.125 1.736 1 98.62 233 ILE A N 1
ATOM 1862 C CA . ILE A 1 233 ? -0.976 -24.078 2.285 1 98.62 233 ILE A CA 1
ATOM 1863 C C . ILE A 1 233 ? 0.302 -23.953 1.456 1 98.62 233 ILE A C 1
ATOM 1865 O O . ILE A 1 233 ? 1.027 -24.938 1.282 1 98.62 233 ILE A O 1
ATOM 1869 N N . LYS A 1 234 ? 0.499 -22.812 0.886 1 98.69 234 LYS A N 1
ATOM 1870 C CA . LYS A 1 234 ? 1.716 -22.453 0.16 1 98.69 234 LYS A CA 1
ATOM 1871 C C . LYS A 1 234 ? 2.684 -21.688 1.051 1 98.69 234 LYS A C 1
ATOM 1873 O O . LYS A 1 234 ? 2.33 -20.641 1.602 1 98.69 234 LYS A O 1
ATOM 1878 N N . GLN A 1 235 ? 3.902 -22.234 1.218 1 98.69 235 GLN A N 1
ATOM 1879 C CA . GLN A 1 235 ? 4.941 -21.516 1.962 1 98.69 235 GLN A CA 1
ATOM 1880 C C . GLN A 1 235 ? 6.066 -21.062 1.039 1 98.69 235 GLN A C 1
ATOM 1882 O O . GLN A 1 235 ? 6.395 -21.75 0.067 1 98.69 235 GLN A O 1
ATOM 1887 N N . PHE A 1 236 ? 6.633 -19.969 1.305 1 98.38 236 PHE A N 1
ATOM 1888 C CA . PHE A 1 236 ? 7.699 -19.406 0.493 1 98.38 236 PHE A CA 1
ATOM 1889 C C . PHE A 1 236 ? 8.633 -18.562 1.349 1 98.38 236 PHE A C 1
ATOM 1891 O O . PHE A 1 236 ? 8.266 -18.125 2.441 1 98.38 236 PHE A O 1
ATOM 1898 N N . ALA A 1 237 ? 9.828 -18.344 0.85 1 94.81 237 ALA A N 1
ATOM 1899 C CA . ALA A 1 237 ? 10.805 -17.547 1.596 1 94.81 237 ALA A CA 1
ATOM 1900 C C . ALA A 1 237 ? 10.477 -16.062 1.514 1 94.81 237 ALA A C 1
ATOM 1902 O O . ALA A 1 237 ? 10.016 -15.578 0.477 1 94.81 237 ALA A O 1
ATOM 1903 N N . VAL A 1 238 ? 10.742 -15.398 2.592 1 95.12 238 VAL A N 1
ATOM 1904 C CA . VAL A 1 238 ? 10.508 -13.961 2.668 1 95.12 238 VAL A CA 1
ATOM 1905 C C . VAL A 1 238 ? 11.836 -13.227 2.852 1 95.12 238 VAL A C 1
ATOM 1907 O O . VAL A 1 238 ? 12.656 -13.617 3.689 1 95.12 238 VAL A O 1
ATOM 1910 N N . ASP A 1 239 ? 12.062 -12.312 1.985 1 90.81 239 ASP A N 1
ATOM 1911 C CA . ASP A 1 239 ? 13.133 -11.336 2.15 1 90.81 239 ASP A CA 1
ATOM 1912 C C . ASP A 1 239 ? 12.578 -9.922 2.275 1 90.81 239 ASP A C 1
ATOM 1914 O O . ASP A 1 239 ? 12.297 -9.266 1.268 1 90.81 239 ASP A O 1
ATOM 1918 N N . ASP A 1 240 ? 12.516 -9.422 3.473 1 82.69 240 ASP A N 1
ATOM 1919 C CA . ASP A 1 240 ? 11.812 -8.164 3.725 1 82.69 240 ASP A CA 1
ATOM 1920 C C . ASP A 1 240 ? 12.688 -6.965 3.367 1 82.69 240 ASP A C 1
ATOM 1922 O O . ASP A 1 240 ? 12.203 -5.832 3.314 1 82.69 240 ASP A O 1
ATOM 1926 N N . LEU A 1 241 ? 13.875 -7.199 3.08 1 87.44 241 LEU A N 1
ATOM 1927 C CA . LEU A 1 241 ? 14.773 -6.098 2.75 1 87.44 241 LEU A CA 1
ATOM 1928 C C . LEU A 1 241 ? 14.922 -5.949 1.239 1 87.44 241 LEU A C 1
ATOM 1930 O O . LEU A 1 241 ? 15.445 -4.941 0.757 1 87.44 241 LEU A O 1
ATOM 1934 N N . ALA A 1 242 ? 14.414 -6.93 0.583 1 93.62 242 ALA A N 1
ATOM 1935 C CA . ALA A 1 242 ? 14.578 -6.922 -0.869 1 93.62 242 ALA A CA 1
ATOM 1936 C C . ALA A 1 242 ? 13.469 -6.125 -1.542 1 93.62 242 ALA A C 1
ATOM 1938 O O . ALA A 1 242 ? 12.391 -5.945 -0.969 1 93.62 242 ALA A O 1
ATOM 1939 N N . ARG A 1 243 ? 13.789 -5.59 -2.707 1 95.12 243 ARG A N 1
ATOM 1940 C CA . ARG A 1 243 ? 12.789 -4.922 -3.529 1 95.12 243 ARG A CA 1
ATOM 1941 C C . ARG A 1 243 ? 11.93 -5.938 -4.277 1 95.12 243 ARG A C 1
ATOM 1943 O O . ARG A 1 243 ? 12.453 -6.797 -4.992 1 95.12 243 ARG A O 1
ATOM 1950 N N . HIS A 1 244 ? 10.656 -5.852 -4.094 1 97.25 244 HIS A N 1
ATOM 1951 C CA . HIS A 1 244 ? 9.727 -6.723 -4.812 1 97.25 244 HIS A CA 1
ATOM 1952 C C . HIS A 1 244 ? 8.984 -5.961 -5.902 1 97.25 244 HIS A C 1
ATOM 1954 O O . HIS A 1 244 ? 8.875 -4.734 -5.844 1 97.25 244 HIS A O 1
ATOM 1960 N N . PRO A 1 245 ? 8.516 -6.633 -6.906 1 97.5 245 PRO A N 1
ATOM 1961 C CA . PRO A 1 245 ? 7.711 -5.977 -7.941 1 97.5 245 PRO A CA 1
ATOM 1962 C C . PRO A 1 245 ? 6.344 -5.527 -7.43 1 97.5 245 PRO A C 1
ATOM 1964 O O . PRO A 1 245 ? 5.996 -5.789 -6.277 1 97.5 245 PRO A O 1
ATOM 1967 N N . ASP A 1 246 ? 5.582 -4.844 -8.289 1 97.25 246 ASP A N 1
ATOM 1968 C CA . ASP A 1 246 ? 4.164 -4.547 -8.102 1 97.25 246 ASP A CA 1
ATOM 1969 C C . ASP A 1 246 ? 3.918 -3.877 -6.754 1 97.25 246 ASP A C 1
ATOM 1971 O O . ASP A 1 246 ? 3.1 -4.348 -5.965 1 97.25 246 ASP A O 1
ATOM 1975 N N . PHE A 1 247 ? 4.605 -2.758 -6.535 1 94.12 247 PHE A N 1
ATOM 1976 C CA . PHE A 1 247 ? 4.531 -2.006 -5.289 1 94.12 247 PHE A CA 1
ATOM 1977 C C . PHE A 1 247 ? 4.926 -2.883 -4.102 1 94.12 247 PHE A C 1
ATOM 1979 O O . PHE A 1 247 ? 4.191 -2.965 -3.115 1 94.12 247 PHE A O 1
ATOM 1986 N N . ASN A 1 248 ? 6.055 -3.656 -4.254 1 94.94 248 ASN A N 1
ATOM 1987 C CA . ASN A 1 248 ? 6.691 -4.453 -3.211 1 94.94 248 ASN A CA 1
ATOM 1988 C C . ASN A 1 248 ? 5.809 -5.625 -2.785 1 94.94 248 ASN A C 1
ATOM 1990 O O . ASN A 1 248 ? 5.75 -5.965 -1.603 1 94.94 248 ASN A O 1
ATOM 1994 N N . SER A 1 249 ? 5.156 -6.238 -3.734 1 97.56 249 SER A N 1
ATOM 1995 C CA . SER A 1 249 ? 4.297 -7.383 -3.459 1 97.56 249 SER A CA 1
ATOM 1996 C C . SER A 1 249 ? 5.039 -8.695 -3.684 1 97.56 249 SER A C 1
ATOM 1998 O O . SER A 1 249 ? 5.602 -8.922 -4.754 1 97.56 249 SER A O 1
ATOM 2000 N N . ASN A 1 250 ? 4.98 -9.555 -2.67 1 98.12 250 ASN A N 1
ATOM 2001 C CA . ASN A 1 250 ? 5.492 -10.898 -2.877 1 98.12 250 ASN A CA 1
ATOM 2002 C C . ASN A 1 250 ? 4.375 -11.938 -2.846 1 98.12 250 ASN A C 1
ATOM 2004 O O . ASN A 1 250 ? 4.625 -13.133 -2.992 1 98.12 250 ASN A O 1
ATOM 2008 N N . ASN A 1 251 ? 3.189 -11.492 -2.648 1 98.69 251 ASN A N 1
ATOM 2009 C CA . ASN A 1 251 ? 1.983 -12.312 -2.643 1 98.69 251 ASN A CA 1
ATOM 2010 C C . ASN A 1 251 ? 0.805 -11.578 -3.279 1 98.69 251 ASN A C 1
ATOM 2012 O O . ASN A 1 251 ? 0.571 -10.406 -2.994 1 98.69 251 ASN A O 1
ATOM 2016 N N . GLU A 1 252 ? 0.159 -12.195 -4.25 1 98.88 252 GLU A N 1
ATOM 2017 C CA . GLU A 1 252 ? -0.962 -11.594 -4.969 1 98.88 252 GLU A CA 1
ATOM 2018 C C . GLU A 1 252 ? -2.105 -12.594 -5.137 1 98.88 252 GLU A C 1
ATOM 2020 O O . GLU A 1 252 ? -1.884 -13.805 -5.125 1 98.88 252 GLU A O 1
ATOM 2025 N N . VAL A 1 253 ? -3.316 -12.094 -5.246 1 98.94 253 VAL A N 1
ATOM 2026 C CA . VAL A 1 253 ? -4.477 -12.898 -5.613 1 98.94 253 VAL A CA 1
ATOM 2027 C C . VAL A 1 253 ? -5.215 -12.242 -6.777 1 98.94 253 VAL A C 1
ATOM 2029 O O . VAL A 1 253 ? -5.492 -11.039 -6.746 1 98.94 253 VAL A O 1
ATOM 2032 N N . TYR A 1 254 ? -5.406 -12.945 -7.758 1 98.88 254 TYR A N 1
ATOM 2033 C CA . TYR A 1 254 ? -6.25 -12.578 -8.883 1 98.88 254 TYR A CA 1
ATOM 2034 C C . TYR A 1 254 ? -7.492 -13.461 -8.953 1 98.88 254 TYR A C 1
ATOM 2036 O O . TYR A 1 254 ? -7.438 -14.641 -8.609 1 98.88 254 TYR A O 1
ATOM 2044 N N . SER A 1 255 ? -8.617 -12.914 -9.336 1 98.75 255 SER A N 1
ATOM 2045 C CA . SER A 1 255 ? -9.836 -13.711 -9.461 1 98.75 255 SER A CA 1
ATOM 2046 C C . SER A 1 255 ? -10.734 -13.172 -10.578 1 98.75 255 SER A C 1
ATOM 2048 O O . SER A 1 255 ? -10.859 -11.953 -10.742 1 98.75 255 SER A O 1
ATOM 2050 N N . ASP A 1 256 ? -11.305 -14.016 -11.352 1 98.06 256 ASP A N 1
ATOM 2051 C CA . ASP A 1 256 ? -12.336 -13.695 -12.328 1 98.06 256 ASP A CA 1
ATOM 2052 C C . ASP A 1 256 ? -13.352 -14.828 -12.453 1 98.06 256 ASP A C 1
ATOM 2054 O O . ASP A 1 256 ? -13.523 -15.617 -11.523 1 98.06 256 ASP A O 1
ATOM 2058 N N . GLN A 1 257 ? -14.062 -14.883 -13.562 1 97.56 257 GLN A N 1
ATOM 2059 C CA . GLN A 1 257 ? -15.148 -15.852 -13.695 1 97.56 257 GLN A CA 1
ATOM 2060 C C . GLN A 1 257 ? -14.594 -17.266 -13.844 1 97.56 257 GLN A C 1
ATOM 2062 O O . GLN A 1 257 ? -15.32 -18.25 -13.641 1 97.56 257 GLN A O 1
ATOM 2067 N N . GLN A 1 258 ? -13.305 -17.406 -14.102 1 97.25 258 GLN A N 1
ATOM 2068 C CA . GLN A 1 258 ? -12.773 -18.719 -14.461 1 97.25 258 GLN A CA 1
ATOM 2069 C C . GLN A 1 258 ? -11.93 -19.312 -13.328 1 97.25 258 GLN A C 1
ATOM 2071 O O . GLN A 1 258 ? -11.781 -20.531 -13.219 1 97.25 258 GLN A O 1
ATOM 2076 N N . CYS A 1 259 ? -11.383 -18.406 -12.516 1 98.5 259 CYS A N 1
ATOM 2077 C CA . CYS A 1 259 ? -10.414 -18.953 -11.578 1 98.5 259 CYS A CA 1
ATOM 2078 C C . CYS A 1 259 ? -10.117 -17.969 -10.461 1 98.5 259 CYS A C 1
ATOM 2080 O O . CYS A 1 259 ? -10.547 -16.812 -10.516 1 98.5 259 CYS A O 1
ATOM 2082 N N . LEU A 1 260 ? -9.492 -18.406 -9.398 1 98.81 260 LEU A N 1
ATOM 2083 C CA . LEU A 1 260 ? -8.773 -17.656 -8.383 1 98.81 260 LEU A CA 1
ATOM 2084 C C . LEU A 1 260 ? -7.293 -18 -8.391 1 98.81 260 LEU A C 1
ATOM 2086 O O . LEU A 1 260 ? -6.922 -19.172 -8.25 1 98.81 260 LEU A O 1
ATOM 2090 N N . GLU A 1 261 ? -6.453 -17.016 -8.594 1 98.94 261 GLU A N 1
ATOM 2091 C CA . GLU A 1 261 ? -5.012 -17.25 -8.609 1 98.94 261 GLU A CA 1
ATOM 2092 C C . GLU A 1 261 ? -4.375 -16.859 -7.281 1 98.94 261 GLU A C 1
ATOM 2094 O O . GLU A 1 261 ? -4.586 -15.75 -6.785 1 98.94 261 GLU A O 1
ATOM 2099 N N . LEU A 1 262 ? -3.666 -17.766 -6.668 1 98.88 262 LEU A N 1
ATOM 2100 C CA . LEU A 1 262 ? -2.781 -17.484 -5.543 1 98.88 262 LEU A CA 1
ATOM 2101 C C . LEU A 1 262 ? -1.327 -17.422 -5.996 1 98.88 262 LEU A C 1
ATOM 2103 O O . LEU A 1 262 ? -0.758 -18.438 -6.406 1 98.88 262 LEU A O 1
ATOM 2107 N N . GLU A 1 263 ? -0.738 -16.203 -5.922 1 98.88 263 GLU A N 1
ATOM 2108 C CA . GLU A 1 263 ? 0.512 -15.938 -6.629 1 98.88 263 GLU A CA 1
ATOM 2109 C C . GLU A 1 263 ? 1.627 -15.555 -5.66 1 98.88 263 GLU A C 1
ATOM 2111 O O . GLU A 1 263 ? 1.395 -14.828 -4.691 1 98.88 263 GLU A O 1
ATOM 2116 N N . THR A 1 264 ? 2.818 -16.078 -5.926 1 98.69 264 THR A N 1
ATOM 2117 C CA . THR A 1 264 ? 4.02 -15.688 -5.199 1 98.69 264 THR A CA 1
ATOM 2118 C C . THR A 1 264 ? 5.047 -15.07 -6.145 1 98.69 264 THR A C 1
ATOM 2120 O O . THR A 1 264 ? 5.219 -15.539 -7.27 1 98.69 264 THR A O 1
ATOM 2123 N N . LEU A 1 265 ? 5.656 -13.992 -5.719 1 98.56 265 LEU A N 1
ATOM 2124 C CA . LEU A 1 265 ? 6.695 -13.328 -6.492 1 98.56 265 LEU A CA 1
ATOM 2125 C C . LEU A 1 265 ? 8 -13.258 -5.707 1 98.56 265 LEU A C 1
ATOM 2127 O O . LEU A 1 265 ? 8.008 -12.867 -4.535 1 98.56 265 LEU A O 1
ATOM 2131 N N . ALA A 1 266 ? 9.086 -13.609 -6.355 1 98.44 266 ALA A N 1
ATOM 2132 C CA . ALA A 1 266 ? 10.414 -13.398 -5.785 1 98.44 266 ALA A CA 1
ATOM 2133 C C . ALA A 1 266 ? 10.781 -11.914 -5.789 1 98.44 266 ALA A C 1
ATOM 2135 O O . ALA A 1 266 ? 10.117 -11.109 -6.445 1 98.44 266 ALA A O 1
ATOM 2136 N N . PRO A 1 267 ? 11.883 -11.539 -4.98 1 98.31 267 PRO A N 1
ATOM 2137 C CA . PRO A 1 267 ? 12.422 -10.195 -5.164 1 98.31 267 PRO A CA 1
ATOM 2138 C C . PRO A 1 267 ? 12.961 -9.953 -6.574 1 98.31 267 PRO A C 1
ATOM 2140 O O . PRO A 1 267 ? 13.359 -10.906 -7.254 1 98.31 267 PRO A O 1
ATOM 2143 N N . LEU A 1 268 ? 12.898 -8.695 -6.945 1 98.62 268 LEU A N 1
ATOM 2144 C CA . LEU A 1 268 ? 13.578 -8.328 -8.18 1 98.62 268 LEU A CA 1
ATOM 2145 C C . LEU A 1 268 ? 15.078 -8.586 -8.078 1 98.62 268 LEU A C 1
ATOM 2147 O O . LEU A 1 268 ? 15.68 -8.336 -7.039 1 98.62 268 LEU A O 1
ATOM 2151 N N . LYS A 1 269 ? 15.578 -9.086 -9.133 1 98.31 269 LYS A N 1
ATOM 2152 C CA . LYS A 1 269 ? 17.016 -9.336 -9.234 1 98.31 269 LYS A CA 1
ATOM 2153 C C . LYS A 1 269 ? 17.531 -9.07 -10.648 1 98.31 269 LYS A C 1
ATOM 2155 O O . LYS A 1 269 ? 16.859 -9.398 -11.625 1 98.31 269 LYS A O 1
ATOM 2160 N N . MET A 1 270 ? 18.672 -8.438 -10.719 1 98.69 270 MET A N 1
ATOM 2161 C CA . MET A 1 270 ? 19.391 -8.391 -11.984 1 98.69 270 MET A CA 1
ATOM 2162 C C . MET A 1 270 ? 20.031 -9.742 -12.305 1 98.69 270 MET A C 1
ATOM 2164 O O . MET A 1 270 ? 20.969 -10.156 -11.633 1 98.69 270 MET A O 1
ATOM 2168 N N . ILE A 1 271 ? 19.516 -10.391 -13.32 1 98.81 271 ILE A N 1
ATOM 2169 C CA . ILE A 1 271 ? 20.031 -11.695 -13.711 1 98.81 271 ILE A CA 1
ATOM 2170 C C . ILE A 1 271 ? 21.047 -11.523 -14.844 1 98.81 271 ILE A C 1
ATOM 2172 O O . ILE A 1 271 ? 20.672 -11.195 -15.977 1 98.81 271 ILE A O 1
ATOM 2176 N N . SER A 1 272 ? 22.297 -11.836 -14.539 1 98.69 272 SER A N 1
ATOM 2177 C CA . SER A 1 272 ? 23.328 -11.719 -15.555 1 98.69 272 SER A CA 1
ATOM 2178 C C . SER A 1 272 ? 23.266 -12.875 -16.547 1 98.69 272 SER A C 1
ATOM 2180 O O . SER A 1 272 ? 22.719 -13.93 -16.234 1 98.69 272 SER A O 1
ATOM 2182 N N . PRO A 1 273 ? 23.875 -12.594 -17.75 1 98.5 273 PRO A N 1
ATOM 2183 C CA . PRO A 1 273 ? 23.953 -13.711 -18.703 1 98.5 273 PRO A CA 1
ATOM 2184 C C . PRO A 1 273 ? 24.562 -14.961 -18.078 1 98.5 273 PRO A C 1
ATOM 2186 O O . PRO A 1 273 ? 25.594 -14.883 -17.422 1 98.5 273 PRO A O 1
ATOM 2189 N N . GLY A 1 274 ? 23.922 -16.094 -18.25 1 98.5 274 GLY A N 1
ATOM 2190 C CA . GLY A 1 274 ? 24.406 -17.359 -17.734 1 98.5 274 GLY A CA 1
ATOM 2191 C C . GLY A 1 274 ? 23.984 -17.641 -16.312 1 98.5 274 GLY A C 1
ATOM 2192 O O . GLY A 1 274 ? 24.234 -18.719 -15.781 1 98.5 274 GLY A O 1
ATOM 2193 N N . GLN A 1 275 ? 23.359 -16.688 -15.703 1 98.81 275 GLN A N 1
ATOM 2194 C CA . GLN A 1 275 ? 22.922 -16.828 -14.312 1 98.81 275 GLN A CA 1
ATOM 2195 C C . GLN A 1 275 ? 21.422 -17.094 -14.234 1 98.81 275 GLN A C 1
ATOM 2197 O O . GLN A 1 275 ? 20.734 -17.156 -15.258 1 98.81 275 GLN A O 1
ATOM 2202 N N . CYS A 1 276 ? 20.922 -17.344 -13.047 1 98.88 276 CYS A N 1
ATOM 2203 C CA . CYS A 1 276 ? 19.5 -17.609 -12.859 1 98.88 276 CYS A CA 1
ATOM 2204 C C . CYS A 1 276 ? 18.984 -16.953 -11.578 1 98.88 276 CYS A C 1
ATOM 2206 O O . CYS A 1 276 ? 19.766 -16.406 -10.805 1 98.88 276 CYS A O 1
ATOM 2208 N N . HIS A 1 277 ? 17.75 -16.859 -11.422 1 98.75 277 HIS A N 1
ATOM 2209 C CA . HIS A 1 277 ? 17 -16.484 -10.227 1 98.75 277 HIS A CA 1
ATOM 2210 C C . HIS A 1 277 ? 16 -17.562 -9.836 1 98.75 277 HIS A C 1
ATOM 2212 O O . HIS A 1 277 ? 15.391 -18.203 -10.695 1 98.75 277 HIS A O 1
ATOM 2218 N N . ILE A 1 278 ? 15.945 -17.891 -8.539 1 98.69 278 ILE A N 1
ATOM 2219 C CA . ILE A 1 278 ? 15.148 -19.031 -8.078 1 98.69 278 ILE A CA 1
ATOM 2220 C C . ILE A 1 278 ? 14.156 -18.562 -7.016 1 98.69 278 ILE A C 1
ATOM 2222 O O . ILE A 1 278 ? 14.5 -17.781 -6.137 1 98.69 278 ILE A O 1
ATOM 2226 N N . GLN A 1 279 ? 12.977 -18.953 -7.121 1 98.44 279 GLN A N 1
ATOM 2227 C CA . GLN A 1 279 ? 11.969 -18.844 -6.07 1 98.44 279 GLN A CA 1
ATOM 2228 C C . GLN A 1 279 ? 11.477 -20.203 -5.621 1 98.44 279 GLN A C 1
ATOM 2230 O O . GLN A 1 279 ? 11.047 -21.016 -6.445 1 98.44 279 GLN A O 1
ATOM 2235 N N . LYS A 1 280 ? 11.477 -20.438 -4.348 1 98.5 280 LYS A N 1
ATOM 2236 C CA . LYS A 1 280 ? 11.109 -21.734 -3.801 1 98.5 280 LYS A CA 1
ATOM 2237 C C . LYS A 1 280 ? 9.766 -21.672 -3.088 1 98.5 280 LYS A C 1
ATOM 2239 O O . LYS A 1 280 ? 9.469 -20.703 -2.391 1 98.5 280 LYS A O 1
ATOM 2244 N N . GLU A 1 281 ? 8.953 -22.672 -3.297 1 98.75 281 GLU A N 1
ATOM 2245 C CA . GLU A 1 281 ? 7.699 -22.875 -2.57 1 98.75 281 GLU A CA 1
ATOM 2246 C C . GLU A 1 281 ? 7.605 -24.281 -2.004 1 98.75 281 GLU A C 1
ATOM 2248 O O . GLU A 1 281 ? 8.164 -25.219 -2.572 1 98.75 281 GLU A O 1
ATOM 2253 N N . ILE A 1 282 ? 6.914 -24.391 -0.931 1 98.81 282 ILE A N 1
ATOM 2254 C CA . ILE A 1 282 ? 6.461 -25.672 -0.399 1 98.81 282 ILE A CA 1
ATOM 2255 C C . ILE A 1 282 ? 4.938 -25.672 -0.312 1 98.81 282 ILE A C 1
ATOM 2257 O O . ILE A 1 282 ? 4.336 -24.781 0.296 1 98.81 282 ILE A O 1
ATOM 2261 N N . TRP A 1 283 ? 4.32 -26.672 -0.962 1 98.81 283 TRP A N 1
ATOM 2262 C CA . TRP A 1 283 ? 2.875 -26.875 -0.919 1 98.81 283 TRP A CA 1
ATOM 2263 C C . TRP A 1 283 ? 2.506 -28.031 -0.006 1 98.81 283 TRP A C 1
ATOM 2265 O O . TRP A 1 283 ? 3.08 -29.125 -0.111 1 98.81 283 TRP A O 1
ATOM 2275 N N . ARG A 1 284 ? 1.569 -27.812 0.844 1 98.25 284 ARG A N 1
ATOM 2276 C CA . ARG A 1 284 ? 1.016 -28.875 1.662 1 98.25 284 ARG A CA 1
ATOM 2277 C C . ARG A 1 284 ? -0.504 -28.922 1.546 1 98.25 284 ARG A C 1
ATOM 2279 O O . ARG A 1 284 ? -1.168 -27.891 1.568 1 98.25 284 ARG A O 1
ATOM 2286 N N . LEU A 1 285 ? -1.009 -30.094 1.407 1 97.94 285 LEU A N 1
ATOM 2287 C CA . LEU A 1 285 ? -2.453 -30.281 1.316 1 97.94 285 LEU A CA 1
ATOM 2288 C C . LEU A 1 285 ? -2.984 -31.031 2.537 1 97.94 285 LEU A C 1
ATOM 2290 O O . LEU A 1 285 ? -2.33 -31.938 3.043 1 97.94 285 LEU A O 1
ATOM 2294 N N . PHE A 1 286 ? -4.141 -30.641 2.939 1 96 286 PHE A N 1
ATOM 2295 C CA . PHE A 1 286 ? -4.797 -31.234 4.098 1 96 286 PHE A CA 1
ATOM 2296 C C . PHE A 1 286 ? -6.277 -31.469 3.82 1 96 286 PHE A C 1
ATOM 2298 O O . PHE A 1 286 ? -6.914 -30.672 3.125 1 96 286 PHE A O 1
ATOM 2305 N N . ASN A 1 287 ? -6.754 -32.594 4.297 1 94.31 287 ASN A N 1
ATOM 2306 C CA . ASN A 1 287 ? -8.195 -32.75 4.398 1 94.31 287 ASN A CA 1
ATOM 2307 C C . ASN A 1 287 ? -8.742 -32.188 5.699 1 94.31 287 ASN A C 1
ATOM 2309 O O . ASN A 1 287 ? -8.469 -32.719 6.781 1 94.31 287 ASN A O 1
ATOM 2313 N N . VAL A 1 288 ? -9.469 -31.094 5.512 1 90.88 288 VAL A N 1
ATOM 2314 C CA . VAL A 1 288 ? -9.977 -30.453 6.723 1 90.88 288 VAL A CA 1
ATOM 2315 C C . VAL A 1 288 ? -11.469 -30.719 6.871 1 90.88 288 VAL A C 1
ATOM 2317 O O . VAL A 1 288 ? -12.188 -30.844 5.875 1 90.88 288 VAL A O 1
ATOM 2320 N N . ALA A 1 289 ? -11.906 -31.312 8.055 1 73.31 289 ALA A N 1
ATOM 2321 C CA . ALA A 1 289 ? -13.273 -31.766 8.281 1 73.31 289 ALA A CA 1
ATOM 2322 C C . ALA A 1 289 ? -14.281 -30.688 7.941 1 73.31 289 ALA A C 1
ATOM 2324 O O . ALA A 1 289 ? -14.312 -29.625 8.586 1 73.31 289 ALA A O 1
ATOM 2325 N N . GLY A 1 290 ? -15.078 -30.844 6.746 1 62.03 290 GLY A N 1
ATOM 2326 C CA . GLY A 1 290 ? -15.953 -29.906 6.059 1 62.03 290 GLY A CA 1
ATOM 2327 C C . GLY A 1 290 ? -17.094 -29.406 6.922 1 62.03 290 GLY A C 1
ATOM 2328 O O . GLY A 1 290 ? -17.453 -28.234 6.867 1 62.03 290 GLY A O 1
ATOM 2329 N N . ASP A 1 291 ? -17.703 -30.328 7.703 1 61.72 291 ASP A N 1
ATOM 2330 C CA . ASP A 1 291 ? -18.938 -29.984 8.391 1 61.72 291 ASP A CA 1
ATOM 2331 C C . ASP A 1 291 ? -18.688 -29.016 9.547 1 61.72 291 ASP A C 1
ATOM 2333 O O . ASP A 1 291 ? -19.594 -28.328 10 1 61.72 291 ASP A O 1
ATOM 2337 N N . THR A 1 292 ? -17.438 -28.844 9.758 1 67.56 292 THR A N 1
ATOM 2338 C CA . THR A 1 292 ? -17.156 -28.047 10.953 1 67.56 292 THR A CA 1
ATOM 2339 C C . THR A 1 292 ? -16.406 -26.766 10.602 1 67.56 292 THR A C 1
ATOM 2341 O O . THR A 1 292 ? -16.062 -25.984 11.477 1 67.56 292 THR A O 1
ATOM 2344 N N . ILE A 1 293 ? -16.312 -26.625 9.211 1 75.31 293 ILE A N 1
ATOM 2345 C CA . ILE A 1 293 ? -15.477 -25.484 8.883 1 75.31 293 ILE A CA 1
ATOM 2346 C C . ILE A 1 293 ? -16.312 -24.203 8.883 1 75.31 293 ILE A C 1
ATOM 2348 O O . ILE A 1 293 ? -17.328 -24.125 8.195 1 75.31 293 ILE A O 1
ATOM 2352 N N . GLN A 1 294 ? -15.961 -23.344 9.789 1 79.5 294 GLN A N 1
ATOM 2353 C CA . GLN A 1 294 ? -16.484 -21.984 9.734 1 79.5 294 GLN A CA 1
ATOM 2354 C C . GLN A 1 294 ? -15.641 -21.109 8.797 1 79.5 294 GLN A C 1
ATOM 2356 O O . GLN A 1 294 ? -14.422 -21.047 8.938 1 79.5 294 GLN A O 1
ATOM 2361 N N . ARG A 1 295 ? -16.328 -20.531 7.773 1 81.56 295 ARG A N 1
ATOM 2362 C CA . ARG A 1 295 ? -15.594 -19.75 6.785 1 81.56 295 ARG A CA 1
ATOM 2363 C C . ARG A 1 295 ? -15.461 -18.297 7.227 1 81.56 295 ARG A C 1
ATOM 2365 O O . ARG A 1 295 ? -15.836 -17.391 6.488 1 81.56 295 ARG A O 1
ATOM 2372 N N . THR A 1 296 ? -15.031 -18.141 8.453 1 86.81 296 THR A N 1
ATOM 2373 C CA . THR A 1 296 ? -14.68 -16.828 8.984 1 86.81 296 THR A CA 1
ATOM 2374 C C . THR A 1 296 ? -13.172 -16.641 9.008 1 86.81 296 THR A C 1
ATOM 2376 O O . THR A 1 296 ? -12.422 -17.625 9.125 1 86.81 296 THR A O 1
ATOM 2379 N N . PRO A 1 297 ? -12.82 -15.406 8.867 1 89.12 297 PRO A N 1
ATOM 2380 C CA . PRO A 1 297 ? -11.383 -15.148 8.852 1 89.12 297 PRO A CA 1
ATOM 2381 C C . PRO A 1 297 ? -10.664 -15.703 10.078 1 89.12 297 PRO A C 1
ATOM 2383 O O . PRO A 1 297 ? -9.594 -16.297 9.953 1 89.12 297 PRO A O 1
ATOM 2386 N N . GLU A 1 298 ? -11.25 -15.531 11.25 1 90.12 298 GLU A N 1
ATOM 2387 C CA . GLU A 1 298 ? -10.617 -15.977 12.484 1 90.12 298 GLU A CA 1
ATOM 2388 C C . GLU A 1 298 ? -10.43 -17.484 12.492 1 90.12 298 GLU A C 1
ATOM 2390 O O . GLU A 1 298 ? -9.359 -17.984 12.852 1 90.12 298 GLU A O 1
ATOM 2395 N N . TYR A 1 299 ? -11.492 -18.172 12.156 1 91.69 299 TYR A N 1
ATOM 2396 C CA . TYR A 1 299 ? -11.43 -19.641 12.164 1 91.69 299 TYR A CA 1
ATOM 2397 C C . TYR A 1 299 ? -10.438 -20.141 11.125 1 91.69 299 TYR A C 1
ATOM 2399 O O . TYR A 1 299 ? -9.594 -20.984 11.43 1 91.69 299 TYR A O 1
ATOM 2407 N N . LEU A 1 300 ? -10.516 -19.625 9.938 1 93.69 300 LEU A N 1
ATOM 2408 C CA . LEU A 1 300 ? -9.672 -20.094 8.844 1 93.69 300 LEU A CA 1
ATOM 2409 C C . LEU A 1 300 ? -8.203 -19.797 9.117 1 93.69 300 LEU A C 1
ATOM 2411 O O . LEU A 1 300 ? -7.332 -20.625 8.844 1 93.69 300 LEU A O 1
ATOM 2415 N N . LEU A 1 301 ? -7.961 -18.656 9.648 1 94.38 301 LEU A N 1
ATOM 2416 C CA . LEU A 1 301 ? -6.59 -18.297 10.008 1 94.38 301 LEU A CA 1
ATOM 2417 C C . LEU A 1 301 ? -6.055 -19.234 11.094 1 94.38 301 LEU A C 1
ATOM 2419 O O . LEU A 1 301 ? -4.93 -19.719 11 1 94.38 301 LEU A O 1
ATOM 2423 N N . LYS A 1 302 ? -6.855 -19.438 12.133 1 92.81 302 LYS A N 1
ATOM 2424 C CA . LYS A 1 302 ? -6.449 -20.328 13.211 1 92.81 302 LYS A CA 1
ATOM 2425 C C . LYS A 1 302 ? -6.184 -21.734 12.695 1 92.81 302 LYS A C 1
ATOM 2427 O O . LYS A 1 302 ? -5.223 -22.391 13.109 1 92.81 302 LYS A O 1
ATOM 2432 N N . LEU A 1 303 ? -7.074 -22.172 11.844 1 93.69 303 LEU A N 1
ATOM 2433 C CA . LEU A 1 303 ? -6.902 -23.484 11.227 1 93.69 303 LEU A CA 1
ATOM 2434 C C . LEU A 1 303 ? -5.531 -23.594 10.57 1 93.69 303 LEU A C 1
ATOM 2436 O O . LEU A 1 303 ? -4.809 -24.562 10.805 1 93.69 303 LEU A O 1
ATOM 2440 N N . CYS A 1 304 ? -5.109 -22.609 9.766 1 96.12 304 CYS A N 1
ATOM 2441 C CA . CYS A 1 304 ? -3.83 -22.625 9.062 1 96.12 304 CYS A CA 1
ATOM 2442 C C . CYS A 1 304 ? -2.67 -22.531 10.047 1 96.12 304 CYS A C 1
ATOM 2444 O O . CYS A 1 304 ? -1.688 -23.266 9.93 1 96.12 304 CYS A O 1
ATOM 2446 N N . ILE A 1 305 ? -2.807 -21.672 11.016 1 94.94 305 ILE A N 1
ATOM 2447 C CA . ILE A 1 305 ? -1.735 -21.438 11.977 1 94.94 305 ILE A CA 1
ATOM 2448 C C . ILE A 1 305 ? -1.509 -22.719 12.797 1 94.94 305 ILE A C 1
ATOM 2450 O O . ILE A 1 305 ? -0.366 -23.078 13.086 1 94.94 305 ILE A O 1
ATOM 2454 N N . ASP A 1 306 ? -2.553 -23.391 13.195 1 93.75 306 ASP A N 1
ATOM 2455 C CA . ASP A 1 306 ? -2.439 -24.625 13.953 1 93.75 306 ASP A CA 1
ATOM 2456 C C . ASP A 1 306 ? -1.691 -25.688 13.156 1 93.75 306 ASP A C 1
ATOM 2458 O O . ASP A 1 306 ? -0.869 -26.422 13.711 1 93.75 306 ASP A O 1
ATOM 2462 N N . ILE A 1 307 ? -1.994 -25.766 11.914 1 93 307 ILE A N 1
ATOM 2463 C CA . ILE A 1 307 ? -1.359 -26.75 11.039 1 93 307 ILE A CA 1
ATOM 2464 C C . ILE A 1 307 ? 0.122 -26.422 10.883 1 93 307 ILE A C 1
ATOM 2466 O O . ILE A 1 307 ? 0.971 -27.312 10.914 1 93 307 ILE A O 1
ATOM 2470 N N . LEU A 1 308 ? 0.482 -25.141 10.75 1 93.25 308 LEU A N 1
ATOM 2471 C CA . LEU A 1 308 ? 1.854 -24.703 10.508 1 93.25 308 LEU A CA 1
ATOM 2472 C C . LEU A 1 308 ? 2.699 -24.844 11.773 1 93.25 308 LEU A C 1
ATOM 2474 O O . LEU A 1 308 ? 3.93 -24.906 11.695 1 93.25 308 LEU A O 1
ATOM 2478 N N . SER A 1 309 ? 2.09 -24.812 12.922 1 89.56 309 SER A N 1
ATOM 2479 C CA . SER A 1 309 ? 2.801 -24.938 14.195 1 89.56 309 SER A CA 1
ATOM 2480 C C . SER A 1 309 ? 3.064 -26.406 14.539 1 89.56 309 SER A C 1
ATOM 2482 O O . SER A 1 309 ? 3.807 -26.703 15.477 1 89.56 309 SER A O 1
ATOM 2484 N N . ASP A 1 310 ? 2.441 -27.344 13.945 1 78.94 310 ASP A N 1
ATOM 2485 C CA . ASP A 1 310 ? 2.643 -28.766 14.188 1 78.94 310 ASP A CA 1
ATOM 2486 C C . ASP A 1 310 ? 3.836 -29.281 13.391 1 78.94 310 ASP A C 1
ATOM 2488 O O . ASP A 1 310 ? 4.586 -30.141 13.875 1 78.94 310 ASP A O 1
ATOM 2492 N N . MET B 1 1 ? -14.859 57 10.977 1 24.78 1 MET B N 1
ATOM 2493 C CA . MET B 1 1 ? -15.07 55.594 10.648 1 24.78 1 MET B CA 1
ATOM 2494 C C . MET B 1 1 ? -13.742 54.875 10.43 1 24.78 1 MET B C 1
ATOM 2496 O O . MET B 1 1 ? -13.047 55.125 9.438 1 24.78 1 MET B O 1
ATOM 2500 N N . GLY B 1 2 ? -12.961 54.688 11.422 1 25.69 2 GLY B N 1
ATOM 2501 C CA . GLY B 1 2 ? -11.586 54.219 11.398 1 25.69 2 GLY B CA 1
ATOM 2502 C C . GLY B 1 2 ? -11.406 52.906 10.656 1 25.69 2 GLY B C 1
ATOM 2503 O O . GLY B 1 2 ? -12.109 51.938 10.922 1 25.69 2 GLY B O 1
ATOM 2504 N N . PHE B 1 3 ? -11 52.938 9.328 1 32.19 3 PHE B N 1
ATOM 2505 C CA . PHE B 1 3 ? -10.633 51.812 8.484 1 32.19 3 PHE B CA 1
ATOM 2506 C C . PHE B 1 3 ? -9.734 50.844 9.234 1 32.19 3 PHE B C 1
ATOM 2508 O O . PHE B 1 3 ? -8.594 51.156 9.57 1 32.19 3 PHE B O 1
ATOM 2515 N N . GLU B 1 4 ? -10.25 50.125 10.211 1 39.78 4 GLU B N 1
ATOM 2516 C CA . GLU B 1 4 ? -9.445 49 10.609 1 39.78 4 GLU B CA 1
ATOM 2517 C C . GLU B 1 4 ? -8.773 48.344 9.406 1 39.78 4 GLU B C 1
ATOM 2519 O O . GLU B 1 4 ? -9.445 47.969 8.445 1 39.78 4 GLU B O 1
ATOM 2524 N N . LYS B 1 5 ? -7.582 48.719 9.008 1 44.81 5 LYS B N 1
ATOM 2525 C CA . LYS B 1 5 ? -6.758 48.312 7.875 1 44.81 5 LYS B CA 1
ATOM 2526 C C . LYS B 1 5 ? -6.848 46.781 7.66 1 44.81 5 LYS B C 1
ATOM 2528 O O . LYS B 1 5 ? -6.672 46 8.602 1 44.81 5 LYS B O 1
ATOM 2533 N N . GLU B 1 6 ? -7.379 46.062 6.777 1 47.38 6 GLU B N 1
ATOM 2534 C CA . GLU B 1 6 ? -7.465 44.781 6.094 1 47.38 6 GLU B CA 1
ATOM 2535 C C . GLU B 1 6 ? -6.102 44.094 6.047 1 47.38 6 GLU B C 1
ATOM 2537 O O . GLU B 1 6 ? -5.105 44.688 5.652 1 47.38 6 GLU B O 1
ATOM 2542 N N . GLY B 1 7 ? -5.719 43.375 6.934 1 56.75 7 GLY B N 1
ATOM 2543 C CA . GLY B 1 7 ? -4.52 42.594 7.211 1 56.75 7 GLY B CA 1
ATOM 2544 C C . GLY B 1 7 ? -3.992 42.781 8.617 1 56.75 7 GLY B C 1
ATOM 2545 O O . GLY B 1 7 ? -2.82 42.531 8.891 1 56.75 7 GLY B O 1
ATOM 2546 N N . CYS B 1 8 ? -4.801 43.375 9.469 1 61.34 8 CYS B N 1
ATOM 2547 C CA . CYS B 1 8 ? -4.301 43.844 10.758 1 61.34 8 CYS B CA 1
ATOM 2548 C C . CYS B 1 8 ? -4.109 42.656 11.719 1 61.34 8 CYS B C 1
ATOM 2550 O O . CYS B 1 8 ? -4.953 41.781 11.797 1 61.34 8 CYS B O 1
ATOM 2552 N N . GLU B 1 9 ? -2.998 42.562 12.219 1 72.62 9 GLU B N 1
ATOM 2553 C CA . GLU B 1 9 ? -2.605 41.625 13.289 1 72.62 9 GLU B CA 1
ATOM 2554 C C . GLU B 1 9 ? -3.279 42 14.609 1 72.62 9 GLU B C 1
ATOM 2556 O O . GLU B 1 9 ? -3.365 43.188 14.953 1 72.62 9 GLU B O 1
ATOM 2561 N N . SER B 1 10 ? -4.078 41.062 15.047 1 81.5 10 SER B N 1
ATOM 2562 C CA . SER B 1 10 ? -4.562 41.219 16.406 1 81.5 10 SER B CA 1
ATOM 2563 C C . SER B 1 10 ? -3.922 40.219 17.344 1 81.5 10 SER B C 1
ATOM 2565 O O . SER B 1 10 ? -3.514 39.125 16.922 1 81.5 10 SER B O 1
ATOM 2567 N N . LEU B 1 11 ? -3.756 40.625 18.562 1 82.44 11 LEU B N 1
ATOM 2568 C CA . LEU B 1 11 ? -3.168 39.75 19.594 1 82.44 11 LEU B CA 1
ATOM 2569 C C . LEU B 1 11 ? -4.254 39.062 20.406 1 82.44 11 LEU B C 1
ATOM 2571 O O . LEU B 1 11 ? -5.254 39.688 20.766 1 82.44 11 LEU B O 1
ATOM 2575 N N . SER B 1 12 ? -4.074 37.719 20.5 1 84 12 SER B N 1
ATOM 2576 C CA . SER B 1 12 ? -4.934 36.938 21.359 1 84 12 SER B CA 1
ATOM 2577 C C . SER B 1 12 ? -4.125 35.906 22.156 1 84 12 SER B C 1
ATOM 2579 O O . SER B 1 12 ? -2.893 35.906 22.094 1 84 12 SER B O 1
ATOM 2581 N N . PHE B 1 13 ? -4.887 35.188 23.062 1 83.19 13 PHE B N 1
ATOM 2582 C CA . PHE B 1 13 ? -4.211 34.188 23.859 1 83.19 13 PHE B CA 1
ATOM 2583 C C . PHE B 1 13 ? -4.754 32.781 23.578 1 83.19 13 PHE B C 1
ATOM 2585 O O . PHE B 1 13 ? -5.965 32.625 23.422 1 83.19 13 PHE B O 1
ATOM 2592 N N . TYR B 1 14 ? -3.805 31.906 23.359 1 83.75 14 TYR B N 1
ATOM 2593 C CA . TYR B 1 14 ? -4.113 30.484 23.203 1 83.75 14 TYR B CA 1
ATOM 2594 C C . TYR B 1 14 ? -4.133 29.781 24.562 1 83.75 14 TYR B C 1
ATOM 2596 O O . TYR B 1 14 ? -3.178 29.891 25.328 1 83.75 14 TYR B O 1
ATOM 2604 N N . GLU B 1 15 ? -5.129 29.047 24.828 1 84.94 15 GLU B N 1
ATOM 2605 C CA . GLU B 1 15 ? -5.371 28.391 26.109 1 84.94 15 GLU B CA 1
ATOM 2606 C C . GLU B 1 15 ? -5.227 29.375 27.266 1 84.94 15 GLU B C 1
ATOM 2608 O O . GLU B 1 15 ? -4.723 29.031 28.344 1 84.94 15 GLU B O 1
ATOM 2613 N N . GLY B 1 16 ? -5.387 30.5 27.031 1 81.62 16 GLY B N 1
ATOM 2614 C CA . GLY B 1 16 ? -5.402 31.547 28.031 1 81.62 16 GLY B CA 1
ATOM 2615 C C . GLY B 1 16 ? -4.012 31.969 28.469 1 81.62 16 GLY B C 1
ATOM 2616 O O . GLY B 1 16 ? -3.867 32.875 29.281 1 81.62 16 GLY B O 1
ATOM 2617 N N . VAL B 1 17 ? -3.02 31.359 27.812 1 82.19 17 VAL B N 1
ATOM 2618 C CA . VAL B 1 17 ? -1.711 31.656 28.391 1 82.19 17 VAL B CA 1
ATOM 2619 C C . VAL B 1 17 ? -0.726 32 27.266 1 82.19 17 VAL B C 1
ATOM 2621 O O . VAL B 1 17 ? 0.077 32.938 27.422 1 82.19 17 VAL B O 1
ATOM 2624 N N . MET B 1 18 ? -0.88 31.406 26.125 1 89.75 18 MET B N 1
ATOM 2625 C CA . MET B 1 18 ? 0.117 31.609 25.078 1 89.75 18 MET B CA 1
ATOM 2626 C C . MET B 1 18 ? -0.302 32.75 24.141 1 89.75 18 MET B C 1
ATOM 2628 O O . MET B 1 18 ? -1.436 32.75 23.656 1 89.75 18 MET B O 1
ATOM 2632 N N . LYS B 1 19 ? 0.605 33.562 23.844 1 92.94 19 LYS B N 1
ATOM 2633 C CA . LYS B 1 19 ? 0.327 34.688 22.953 1 92.94 19 LYS B CA 1
ATOM 2634 C C . LYS B 1 19 ? 0.197 34.219 21.5 1 92.94 19 LYS B C 1
ATOM 2636 O O . LYS B 1 19 ? 0.992 33.406 21.031 1 92.94 19 LYS B O 1
ATOM 2641 N N . THR B 1 20 ? -0.843 34.719 20.891 1 94.06 20 THR B N 1
ATOM 2642 C CA . THR B 1 20 ? -1.087 34.406 19.484 1 94.06 20 THR B CA 1
ATOM 2643 C C . THR B 1 20 ? -1.331 35.688 18.672 1 94.06 20 THR B C 1
ATOM 2645 O O . THR B 1 20 ? -1.785 36.688 19.219 1 94.06 20 THR B O 1
ATOM 2648 N N . VAL B 1 21 ? -0.942 35.688 17.5 1 94.69 21 VAL B N 1
ATOM 2649 C CA . VAL B 1 21 ? -1.253 36.75 16.547 1 94.69 21 VAL B CA 1
ATOM 2650 C C . VAL B 1 21 ? -2.232 36.219 15.5 1 94.69 21 VAL B C 1
ATOM 2652 O O . VAL B 1 21 ? -2.129 35.094 15.055 1 94.69 21 VAL B O 1
ATOM 2655 N N . GLN B 1 22 ? -3.209 37.031 15.172 1 92.62 22 GLN B N 1
ATOM 2656 C CA . GLN B 1 22 ? -4.168 36.719 14.125 1 92.62 22 GLN B CA 1
ATOM 2657 C C . GLN B 1 22 ? -3.949 37.594 12.883 1 92.62 22 GLN B C 1
ATOM 2659 O O . GLN B 1 22 ? -3.809 38.812 12.992 1 92.62 22 GLN B O 1
ATOM 2664 N N . LEU B 1 23 ? -3.873 36.938 11.75 1 92.56 23 LEU B N 1
ATOM 2665 C CA . LEU B 1 23 ? -3.809 37.594 10.445 1 92.56 23 LEU B CA 1
ATOM 2666 C C . LEU B 1 23 ? -5.082 37.344 9.648 1 92.56 23 LEU B C 1
ATOM 2668 O O . LEU B 1 23 ? -5.672 36.25 9.734 1 92.56 23 LEU B O 1
ATOM 2672 N N . SER B 1 24 ? -5.516 38.375 8.852 1 94.56 24 SER B N 1
ATOM 2673 C CA . SER B 1 24 ? -6.723 38.219 8.039 1 94.56 24 SER B CA 1
ATOM 2674 C C . SER B 1 24 ? -6.637 39.031 6.75 1 94.56 24 SER B C 1
ATOM 2676 O O . SER B 1 24 ? -6.102 40.125 6.738 1 94.56 24 SER B O 1
ATOM 2678 N N . ASN B 1 25 ? -7.109 38.5 5.699 1 95 25 ASN B N 1
ATOM 2679 C CA . ASN B 1 25 ? -7.32 39.25 4.473 1 95 25 ASN B CA 1
ATOM 2680 C C . ASN B 1 25 ? -8.797 39.562 4.238 1 95 25 ASN B C 1
ATOM 2682 O O . ASN B 1 25 ? -9.211 39.844 3.113 1 95 25 ASN B O 1
ATOM 2686 N N . GLY B 1 26 ? -9.562 39.312 5.254 1 94.88 26 GLY B N 1
ATOM 2687 C CA . GLY B 1 26 ? -11 39.531 5.164 1 94.88 26 GLY B CA 1
ATOM 2688 C C . GLY B 1 26 ? -11.766 38.281 4.766 1 94.88 26 GLY B C 1
ATOM 2689 O O . GLY B 1 26 ? -12.969 38.188 5.02 1 94.88 26 GLY B O 1
ATOM 2690 N N . LYS B 1 27 ? -11.094 37.375 4.113 1 96.62 27 LYS B N 1
ATOM 2691 C CA . LYS B 1 27 ? -11.727 36.125 3.678 1 96.62 27 LYS B CA 1
ATOM 2692 C C . LYS B 1 27 ? -11.352 34.969 4.594 1 96.62 27 LYS B C 1
ATOM 2694 O O . LYS B 1 27 ? -12.172 34.062 4.844 1 96.62 27 LYS B O 1
ATOM 2699 N N . ILE B 1 28 ? -10.133 34.875 5.082 1 96.56 28 ILE B N 1
ATOM 2700 C CA . ILE B 1 28 ? -9.672 33.875 6.02 1 96.56 28 ILE B CA 1
ATOM 2701 C C . ILE B 1 28 ? -8.984 34.531 7.211 1 96.56 28 ILE B C 1
ATOM 2703 O O . ILE B 1 28 ? -8.445 35.656 7.086 1 96.56 28 ILE B O 1
ATOM 2707 N N . ARG B 1 29 ? -9.102 33.938 8.328 1 96 29 ARG B N 1
ATOM 2708 C CA . ARG B 1 29 ? -8.367 34.312 9.539 1 96 29 ARG B CA 1
ATOM 2709 C C . ARG B 1 29 ? -7.375 33.219 9.922 1 96 29 ARG B C 1
ATOM 2711 O O . ARG B 1 29 ? -7.734 32.031 9.977 1 96 29 ARG B O 1
ATOM 2718 N N . LEU B 1 30 ? -6.172 33.656 10.109 1 96.38 30 LEU B N 1
ATOM 2719 C CA . LEU B 1 30 ? -5.078 32.75 10.484 1 96.38 30 LEU B CA 1
ATOM 2720 C C . LEU B 1 30 ? -4.453 33.188 11.805 1 96.38 30 LEU B C 1
ATOM 2722 O O . LEU B 1 30 ? -4.242 34.375 12.047 1 96.38 30 LEU B O 1
ATOM 2726 N N . GLY B 1 31 ? -4.27 32.219 12.719 1 95.94 31 GLY B N 1
ATOM 2727 C CA . GLY B 1 31 ? -3.584 32.5 13.977 1 95.94 31 GLY B CA 1
ATOM 2728 C C . GLY B 1 31 ? -2.338 31.656 14.164 1 95.94 31 GLY B C 1
ATOM 2729 O O . GLY B 1 31 ? -2.326 30.469 13.836 1 95.94 31 GLY B O 1
ATOM 2730 N N . TYR B 1 32 ? -1.284 32.281 14.648 1 97 32 TYR B N 1
ATOM 2731 C CA . TYR B 1 32 ? -0.057 31.562 14.953 1 97 32 TYR B CA 1
ATOM 2732 C C . TYR B 1 32 ? 0.489 31.969 16.328 1 97 32 TYR B C 1
ATOM 2734 O O . TYR B 1 32 ? 0.201 33.062 16.812 1 97 32 TYR B O 1
ATOM 2742 N N . LEU B 1 33 ? 1.209 31.047 16.906 1 95.69 33 LEU B N 1
ATOM 2743 C CA . LEU B 1 33 ? 1.819 31.281 18.203 1 95.69 33 LEU B CA 1
ATOM 2744 C C . LEU B 1 33 ? 3.037 32.188 18.078 1 95.69 33 LEU B C 1
ATOM 2746 O O . LEU B 1 33 ? 3.814 32.062 17.125 1 95.69 33 LEU B O 1
ATOM 2750 N N . VAL B 1 34 ? 3.18 33.031 19.109 1 95.44 34 VAL B N 1
ATOM 2751 C CA . VAL B 1 34 ? 4.352 33.906 19.172 1 95.44 34 VAL B CA 1
ATOM 2752 C C . VAL B 1 34 ? 5.316 33.406 20.234 1 95.44 34 VAL B C 1
ATOM 2754 O O . VAL B 1 34 ? 6.531 33.594 20.125 1 95.44 34 VAL B O 1
ATOM 2757 N N . ASP B 1 35 ? 4.793 32.688 21.219 1 94.31 35 ASP B N 1
ATOM 2758 C CA . ASP B 1 35 ? 5.574 32.219 22.359 1 94.31 35 ASP B CA 1
ATOM 2759 C C . ASP B 1 35 ? 6.184 30.844 22.094 1 94.31 35 ASP B C 1
ATOM 2761 O O . ASP B 1 35 ? 7.004 30.359 22.875 1 94.31 35 ASP B O 1
ATOM 2765 N N . ALA B 1 36 ? 5.824 30.188 21.047 1 96.19 36 ALA B N 1
ATOM 2766 C CA . ALA B 1 36 ? 6.293 28.859 20.688 1 96.19 36 ALA B CA 1
ATOM 2767 C C . ALA B 1 36 ? 6.121 28.594 19.188 1 96.19 36 ALA B C 1
ATOM 2769 O O . ALA B 1 36 ? 5.277 29.219 18.531 1 96.19 36 ALA B O 1
ATOM 2770 N N . GLY B 1 37 ? 7.008 27.656 18.609 1 96.81 37 GLY B N 1
ATOM 2771 C CA . GLY B 1 37 ? 6.723 27.297 17.234 1 96.81 37 GLY B CA 1
ATOM 2772 C C . GLY B 1 37 ? 7.969 27.031 16.406 1 96.81 37 GLY B C 1
ATOM 2773 O O . GLY B 1 37 ? 9.07 26.922 16.953 1 96.81 37 GLY B O 1
ATOM 2774 N N . PRO B 1 38 ? 7.746 27.078 15.164 1 98.38 38 PRO B N 1
ATOM 2775 C CA . PRO B 1 38 ? 6.617 27.625 14.414 1 98.38 38 PRO B CA 1
ATOM 2776 C C . PRO B 1 38 ? 5.367 26.766 14.5 1 98.38 38 PRO B C 1
ATOM 2778 O O . PRO B 1 38 ? 5.43 25.562 14.227 1 98.38 38 PRO B O 1
ATOM 2781 N N . ARG B 1 39 ? 4.141 27.344 14.844 1 98.19 39 ARG B N 1
ATOM 2782 C CA . ARG B 1 39 ? 2.865 26.656 15.008 1 98.19 39 ARG B CA 1
ATOM 2783 C C . ARG B 1 39 ? 1.704 27.547 14.594 1 98.19 39 ARG B C 1
ATOM 2785 O O . ARG B 1 39 ? 1.676 28.734 14.922 1 98.19 39 ARG B O 1
ATOM 2792 N N . LEU B 1 40 ? 0.81 26.984 13.766 1 98.25 40 LEU B N 1
ATOM 2793 C CA . LEU B 1 40 ? -0.481 27.625 13.547 1 98.25 40 LEU B CA 1
ATOM 2794 C C . LEU B 1 40 ? -1.545 27.031 14.469 1 98.25 40 LEU B C 1
ATOM 2796 O O . LEU B 1 40 ? -1.589 25.812 14.68 1 98.25 40 LEU B O 1
ATOM 2800 N N . THR B 1 41 ? -2.438 27.891 15.039 1 96.88 41 THR B N 1
ATOM 2801 C CA . THR B 1 41 ? -3.383 27.375 16.031 1 96.88 41 THR B CA 1
ATOM 2802 C C . THR B 1 41 ? -4.809 27.797 15.68 1 96.88 41 THR B C 1
ATOM 2804 O O . THR B 1 41 ? -5.762 27.391 16.344 1 96.88 41 THR B O 1
ATOM 2807 N N . TYR B 1 42 ? -4.961 28.578 14.648 1 96.81 42 TYR B N 1
ATOM 2808 C CA . TYR B 1 42 ? -6.285 29.062 14.281 1 96.81 42 TYR B CA 1
ATOM 2809 C C . TYR B 1 42 ? -6.426 29.172 12.766 1 96.81 42 TYR B C 1
ATOM 2811 O O . TYR B 1 42 ? -5.516 29.641 12.086 1 96.81 42 TYR B O 1
ATOM 2819 N N . LEU B 1 43 ? -7.492 28.719 12.195 1 98 43 LEU B N 1
ATOM 2820 C CA . LEU B 1 43 ? -7.863 28.844 10.797 1 98 43 LEU B CA 1
ATOM 2821 C C . LEU B 1 43 ? -9.375 28.891 10.633 1 98 43 LEU B C 1
ATOM 2823 O O . LEU B 1 43 ? -10.086 27.984 11.07 1 98 43 LEU B O 1
ATOM 2827 N N . ALA B 1 44 ? -9.867 29.938 10.008 1 97.5 44 ALA B N 1
ATOM 2828 C CA . ALA B 1 44 ? -11.312 30.062 9.82 1 97.5 44 ALA B CA 1
ATOM 2829 C C . ALA B 1 44 ? -11.625 30.828 8.539 1 97.5 44 ALA B C 1
ATOM 2831 O O . ALA B 1 44 ? -10.867 31.703 8.125 1 97.5 44 ALA B O 1
ATOM 2832 N N . LEU B 1 45 ? -12.688 30.406 7.938 1 95.62 45 LEU B N 1
ATOM 2833 C CA . LEU B 1 45 ? -13.273 31.203 6.863 1 95.62 45 LEU B CA 1
ATOM 2834 C C . LEU B 1 45 ? -13.969 32.438 7.426 1 95.62 45 LEU B C 1
ATOM 2836 O O . LEU B 1 45 ? -14.891 32.312 8.242 1 95.62 45 LEU B O 1
ATOM 2840 N N . SER B 1 46 ? -13.539 33.594 6.977 1 87.19 46 SER B N 1
ATOM 2841 C CA . SER B 1 46 ? -14.148 34.844 7.426 1 87.19 46 SER B CA 1
ATOM 2842 C C . SER B 1 46 ? -14.422 34.844 8.922 1 87.19 46 SER B C 1
ATOM 2844 O O . SER B 1 46 ? -13.523 34.562 9.727 1 87.19 46 SER B O 1
ATOM 2846 N N . ASP B 1 47 ? -15.719 35.031 9.336 1 84.12 47 ASP B N 1
ATOM 2847 C CA . ASP B 1 47 ? -16.078 35.094 10.75 1 84.12 47 ASP B CA 1
ATOM 2848 C C . ASP B 1 47 ? -16.625 33.75 11.242 1 84.12 47 ASP B C 1
ATOM 2850 O O . ASP B 1 47 ? -17.359 33.688 12.234 1 84.12 47 ASP B O 1
ATOM 2854 N N . ASP B 1 48 ? -16.25 32.75 10.578 1 91.44 48 ASP B N 1
ATOM 2855 C CA . ASP B 1 48 ? -16.688 31.406 10.969 1 91.44 48 ASP B CA 1
ATOM 2856 C C . ASP B 1 48 ? -15.828 30.859 12.109 1 91.44 48 ASP B C 1
ATOM 2858 O O . ASP B 1 48 ? -15.078 31.594 12.742 1 91.44 48 ASP B O 1
ATOM 2862 N N . ILE B 1 49 ? -16 29.625 12.438 1 93.94 49 ILE B N 1
ATOM 2863 C CA . ILE B 1 49 ? -15.344 29.031 13.594 1 93.94 49 ILE B CA 1
ATOM 2864 C C . ILE B 1 49 ? -13.977 28.484 13.188 1 93.94 49 ILE B C 1
ATOM 2866 O O . ILE B 1 49 ? -13.742 28.188 12.016 1 93.94 49 ILE B O 1
ATOM 2870 N N . ASN B 1 50 ? -13.062 28.406 14.188 1 97 50 ASN B N 1
ATOM 2871 C CA . ASN B 1 50 ? -11.781 27.719 14.008 1 97 50 ASN B CA 1
ATOM 2872 C C . ASN B 1 50 ? -11.977 26.25 13.664 1 97 50 ASN B C 1
ATOM 2874 O O . ASN B 1 50 ? -12.664 25.531 14.383 1 97 50 ASN B O 1
ATOM 2878 N N . ILE B 1 51 ? -11.375 25.797 12.57 1 98.12 51 ILE B N 1
ATOM 2879 C CA . ILE B 1 51 ? -11.586 24.406 12.188 1 98.12 51 ILE B CA 1
ATOM 2880 C C . ILE B 1 51 ? -10.414 23.562 12.68 1 98.12 51 ILE B C 1
ATOM 2882 O O . ILE B 1 51 ? -10.453 22.328 12.594 1 98.12 51 ILE B O 1
ATOM 2886 N N . PHE B 1 52 ? -9.344 24.141 13.211 1 98.44 52 PHE B N 1
ATOM 2887 C CA . PHE B 1 52 ? -8.25 23.391 13.812 1 98.44 52 PHE B CA 1
ATOM 2888 C C . PHE B 1 52 ? -8.688 22.75 15.125 1 98.44 52 PHE B C 1
ATOM 2890 O O . PHE B 1 52 ? -9.523 23.312 15.844 1 98.44 52 PHE B O 1
ATOM 2897 N N . ALA B 1 53 ? -8.141 21.578 15.398 1 98.31 53 ALA B N 1
ATOM 2898 C CA . ALA B 1 53 ? -8.234 21.047 16.766 1 98.31 53 ALA B CA 1
ATOM 2899 C C . ALA B 1 53 ? -7.473 21.922 17.75 1 98.31 53 ALA B C 1
ATOM 2901 O O . ALA B 1 53 ? -6.395 22.438 17.422 1 98.31 53 ALA B O 1
ATOM 2902 N N . GLU B 1 54 ? -8.047 22.141 18.859 1 94.94 54 GLU B N 1
ATOM 2903 C CA . GLU B 1 54 ? -7.406 22.844 19.969 1 94.94 54 GLU B CA 1
ATOM 2904 C C . GLU B 1 54 ? -7.109 21.891 21.125 1 94.94 54 GLU B C 1
ATOM 2906 O O . GLU B 1 54 ? -8.031 21.391 21.781 1 94.94 54 GLU B O 1
ATOM 2911 N N . LEU B 1 55 ? -5.836 21.656 21.344 1 94.38 55 LEU B N 1
ATOM 2912 C CA . LEU B 1 55 ? -5.461 20.734 22.391 1 94.38 55 LEU B CA 1
ATOM 2913 C C . LEU B 1 55 ? -4.883 21.469 23.594 1 94.38 55 LEU B C 1
ATOM 2915 O O . LEU B 1 55 ? -4.363 22.578 23.453 1 94.38 55 LEU B O 1
ATOM 2919 N N . SER B 1 56 ? -5.012 20.812 24.766 1 90.25 56 SER B N 1
ATOM 2920 C CA . SER B 1 56 ? -4.453 21.375 26 1 90.25 56 SER B CA 1
ATOM 2921 C C . SER B 1 56 ? -2.932 21.25 26.016 1 90.25 56 SER B C 1
ATOM 2923 O O . SER B 1 56 ? -2.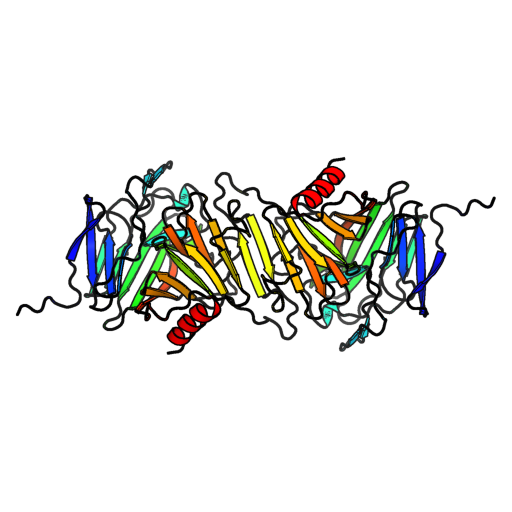379 20.281 25.484 1 90.25 56 SER B O 1
ATOM 2925 N N . VAL B 1 57 ? -2.326 22.203 26.688 1 88.69 57 VAL B N 1
ATOM 2926 C CA . VAL B 1 57 ? -0.876 22.156 26.844 1 88.69 57 VAL B CA 1
ATOM 2927 C C . VAL B 1 57 ? -0.477 20.906 27.625 1 88.69 57 VAL B C 1
ATOM 2929 O O . VAL B 1 57 ? 0.695 20.531 27.641 1 88.69 57 VAL B O 1
ATOM 2932 N N . ALA B 1 58 ? -1.448 20.312 28.219 1 87.25 58 ALA B N 1
ATOM 2933 C CA . ALA B 1 58 ? -1.2 19.062 28.938 1 87.25 58 ALA B CA 1
ATOM 2934 C C . ALA B 1 58 ? -0.964 17.906 27.969 1 87.25 58 ALA B C 1
ATOM 2936 O O . ALA B 1 58 ? -0.438 16.875 28.359 1 87.25 58 ALA B O 1
ATOM 2937 N N . SER B 1 59 ? -1.454 18.125 26.781 1 93.62 59 SER B N 1
ATOM 2938 C CA . SER B 1 59 ? -1.183 17.125 25.766 1 93.62 59 SER B CA 1
ATOM 2939 C C . SER B 1 59 ? 0.268 17.188 25.297 1 93.62 59 SER B C 1
ATOM 2941 O O . SER B 1 59 ? 0.633 18.047 24.5 1 93.62 59 SER B O 1
ATOM 2943 N N . LYS B 1 60 ? 1.099 16.375 25.922 1 96 60 LYS B N 1
ATOM 2944 C CA . LYS B 1 60 ? 2.527 16.438 25.625 1 96 60 LYS B CA 1
ATOM 2945 C C . LYS B 1 60 ? 3.17 15.062 25.688 1 96 60 LYS B C 1
ATOM 2947 O O . LYS B 1 60 ? 2.57 14.109 26.203 1 96 60 LYS B O 1
ATOM 2952 N N . VAL B 1 61 ? 4.262 14.914 25.062 1 95.56 61 VAL B N 1
ATOM 2953 C CA . VAL B 1 61 ? 5.141 13.758 25.172 1 95.56 61 VAL B CA 1
ATOM 2954 C C . VAL B 1 61 ? 6.508 14.188 25.688 1 95.56 61 VAL B C 1
ATOM 2956 O O . VAL B 1 61 ? 7.078 15.172 25.219 1 95.56 61 VAL B O 1
ATOM 2959 N N . THR B 1 62 ? 7.02 13.477 26.672 1 96.5 62 THR B N 1
ATOM 2960 C CA . THR B 1 62 ? 8.336 13.773 27.234 1 96.5 62 THR B CA 1
ATOM 2961 C C . THR B 1 62 ? 9.414 12.922 26.578 1 96.5 62 THR B C 1
ATOM 2963 O O . THR B 1 62 ? 9.242 11.711 26.422 1 96.5 62 THR B O 1
ATOM 2966 N N . THR B 1 63 ? 10.445 13.609 26.156 1 94.25 63 THR B N 1
ATOM 2967 C CA . THR B 1 63 ? 11.609 12.922 25.609 1 94.25 63 THR B CA 1
ATOM 2968 C C . THR B 1 63 ? 12.883 13.367 26.328 1 94.25 63 THR B C 1
ATOM 2970 O O . THR B 1 63 ? 12.828 14.172 27.266 1 94.25 63 THR B O 1
ATOM 2973 N N . ILE B 1 64 ? 13.984 12.797 25.875 1 93.06 64 ILE B N 1
ATOM 2974 C CA . ILE B 1 64 ? 15.273 13.18 26.422 1 93.06 64 ILE B CA 1
ATOM 2975 C C . ILE B 1 64 ? 15.57 14.641 26.094 1 93.06 64 ILE B C 1
ATOM 2977 O O . ILE B 1 64 ? 16.328 15.305 26.797 1 93.06 64 ILE B O 1
ATOM 2981 N N . ALA B 1 65 ? 14.93 15.18 25.062 1 93.25 65 ALA B N 1
ATOM 2982 C CA . ALA B 1 65 ? 15.148 16.562 24.641 1 93.25 65 ALA B CA 1
ATOM 2983 C C . ALA B 1 65 ? 14.188 17.516 25.359 1 93.25 65 ALA B C 1
ATOM 2985 O O . ALA B 1 65 ? 14.289 18.734 25.203 1 93.25 65 ALA B O 1
ATOM 2986 N N . GLY B 1 66 ? 13.32 16.969 26.141 1 95 66 GLY B N 1
ATOM 2987 C CA . GLY B 1 66 ? 12.305 17.75 26.812 1 95 66 GLY B CA 1
ATOM 2988 C C . GLY B 1 66 ? 10.891 17.406 26.375 1 95 66 GLY B C 1
ATOM 2989 O O . GLY B 1 66 ? 10.672 16.375 25.75 1 95 66 GLY B O 1
ATOM 2990 N N . ASP B 1 67 ? 9.961 18.297 26.734 1 96.69 67 ASP B N 1
ATOM 2991 C CA . ASP B 1 67 ? 8.555 18.062 26.438 1 96.69 67 ASP B CA 1
ATOM 2992 C C . ASP B 1 67 ? 8.195 18.594 25.047 1 96.69 67 ASP B C 1
ATOM 2994 O O . ASP B 1 67 ? 8.469 19.75 24.734 1 96.69 67 ASP B O 1
ATOM 2998 N N . PHE B 1 68 ? 7.727 17.766 24.266 1 97.25 68 PHE B N 1
ATOM 2999 C CA . PHE B 1 68 ? 7.027 18.234 23.078 1 97.25 68 PHE B CA 1
ATOM 3000 C C . PHE B 1 68 ? 5.539 18.422 23.359 1 97.25 68 PHE B C 1
ATOM 3002 O O . PHE B 1 68 ? 4.867 17.484 23.797 1 97.25 68 PHE B O 1
ATOM 3009 N N . ILE B 1 69 ? 4.977 19.578 23.062 1 96.5 69 ILE B N 1
ATOM 3010 C CA . ILE B 1 69 ? 3.588 19.891 23.375 1 96.5 69 ILE B CA 1
ATOM 3011 C C . ILE B 1 69 ? 2.742 19.844 22.109 1 96.5 69 ILE B C 1
ATOM 3013 O O . ILE B 1 69 ? 3.111 20.422 21.094 1 96.5 69 ILE B O 1
ATOM 3017 N N . PHE B 1 70 ? 1.63 19.125 22.156 1 96.56 70 PHE B N 1
ATOM 3018 C CA . PHE B 1 70 ? 0.651 19.109 21.078 1 96.56 70 PHE B CA 1
ATOM 3019 C C . PHE B 1 70 ? -0.352 20.234 21.234 1 96.56 70 PHE B C 1
ATOM 3021 O O . PHE B 1 70 ? -1.337 20.109 21.969 1 96.56 70 PHE B O 1
ATOM 3028 N N . TYR B 1 71 ? -0.225 21.281 20.5 1 95.31 71 TYR B N 1
ATOM 3029 C CA . TYR B 1 71 ? -1.084 22.453 20.641 1 95.31 71 TYR B CA 1
ATOM 3030 C C . TYR B 1 71 ? -2.34 22.297 19.781 1 95.31 71 TYR B C 1
ATOM 3032 O O . TYR B 1 71 ? -3.311 23.047 19.969 1 95.31 71 TYR B O 1
ATOM 3040 N N . GLY B 1 72 ? -2.361 21.375 18.922 1 96.94 72 GLY B N 1
ATOM 3041 C CA . GLY B 1 72 ? -3.324 21.344 17.828 1 96.94 72 GLY B CA 1
ATOM 3042 C C . GLY B 1 72 ? -2.877 22.125 16.609 1 96.94 72 GLY B C 1
ATOM 3043 O O . GLY B 1 72 ? -1.677 22.266 16.375 1 96.94 72 GLY B O 1
ATOM 3044 N N . GLY B 1 73 ? -3.785 22.438 15.805 1 98.06 73 GLY B N 1
ATOM 3045 C CA . GLY B 1 73 ? -3.498 23.297 14.672 1 98.06 73 GLY B CA 1
ATOM 3046 C C . GLY B 1 73 ? -2.623 22.641 13.625 1 98.06 73 GLY B C 1
ATOM 3047 O O . GLY B 1 73 ? -2.934 21.547 13.148 1 98.06 73 GLY B O 1
ATOM 3048 N N . HIS B 1 74 ? -1.571 23.375 13.219 1 98.75 74 HIS B N 1
ATOM 3049 C CA . HIS B 1 74 ? -0.689 22.922 12.148 1 98.75 74 HIS B CA 1
ATOM 3050 C C . HIS B 1 74 ? 0.775 23.031 12.562 1 98.75 74 HIS B C 1
ATOM 3052 O O . HIS B 1 74 ? 1.193 24.031 13.141 1 98.75 74 HIS B O 1
ATOM 3058 N N . ARG B 1 75 ? 1.477 21.938 12.289 1 98.69 75 ARG B N 1
ATOM 3059 C CA . ARG B 1 75 ? 2.896 21.891 12.625 1 98.69 75 ARG B CA 1
ATOM 3060 C C . ARG B 1 75 ? 3.709 21.281 11.484 1 98.69 75 ARG B C 1
ATOM 3062 O O . ARG B 1 75 ? 3.15 20.656 10.586 1 98.69 75 ARG B O 1
ATOM 3069 N N . LEU B 1 76 ? 5.004 21.562 11.562 1 98.81 76 LEU B N 1
ATOM 3070 C CA . LEU B 1 76 ? 5.984 20.938 10.68 1 98.81 76 LEU B CA 1
ATOM 3071 C C . LEU B 1 76 ? 6.855 19.953 11.445 1 98.81 76 LEU B C 1
ATOM 3073 O O . LEU B 1 76 ? 7.473 20.312 12.453 1 98.81 76 LEU B O 1
ATOM 3077 N N . TRP B 1 77 ? 6.82 18.656 11.023 1 98.75 77 TRP B N 1
ATOM 3078 C CA . TRP B 1 77 ? 7.738 17.625 11.469 1 98.75 77 TRP B CA 1
ATOM 3079 C C . TRP B 1 77 ? 8.609 17.125 10.312 1 98.75 77 TRP B C 1
ATOM 3081 O O . TRP B 1 77 ? 8.406 17.531 9.164 1 98.75 77 TRP B O 1
ATOM 3091 N N . HIS B 1 78 ? 9.648 16.422 10.625 1 98.44 78 HIS B N 1
ATOM 3092 C CA . HIS B 1 78 ? 10.336 15.656 9.594 1 98.44 78 HIS B CA 1
ATOM 3093 C C . HIS B 1 78 ? 9.953 14.18 9.648 1 98.44 78 HIS B C 1
ATOM 3095 O O . HIS B 1 78 ? 9.75 13.625 10.727 1 98.44 78 HIS B O 1
ATOM 3101 N N . ALA B 1 79 ? 9.773 13.648 8.492 1 98.44 79 ALA B N 1
ATOM 3102 C CA . ALA B 1 79 ? 9.508 12.219 8.328 1 98.44 79 ALA B CA 1
ATOM 3103 C C . ALA B 1 79 ? 10.766 11.477 7.875 1 98.44 79 ALA B C 1
ATOM 3105 O O . ALA B 1 79 ? 11.648 12.07 7.25 1 98.44 79 ALA B O 1
ATOM 3106 N N . PRO B 1 80 ? 10.867 10.125 8.148 1 97.88 80 PRO B N 1
ATOM 3107 C CA . PRO B 1 80 ? 9.883 9.312 8.859 1 97.88 80 PRO B CA 1
ATOM 3108 C C . PRO B 1 80 ? 9.836 9.617 10.359 1 97.88 80 PRO B C 1
ATOM 3110 O O . PRO B 1 80 ? 10.82 10.078 10.93 1 97.88 80 PRO B O 1
ATOM 3113 N N . GLU B 1 81 ? 8.68 9.352 10.953 1 98.31 81 GLU B N 1
ATOM 3114 C CA . GLU B 1 81 ? 8.5 9.586 12.383 1 98.31 81 GLU B CA 1
ATOM 3115 C C . GLU B 1 81 ? 9.484 8.75 13.203 1 98.31 81 GLU B C 1
ATOM 3117 O O . GLU B 1 81 ? 9.711 7.578 12.906 1 98.31 81 GLU B O 1
ATOM 3122 N N . ALA B 1 82 ? 10.07 9.367 14.125 1 96.06 82 ALA B N 1
ATOM 3123 C CA . ALA B 1 82 ? 11.008 8.719 15.047 1 96.06 82 ALA B CA 1
ATOM 3124 C C . ALA B 1 82 ? 11.047 9.445 16.391 1 96.06 82 ALA B C 1
ATOM 3126 O O . ALA B 1 82 ? 11.078 10.672 16.438 1 96.06 82 ALA B O 1
ATOM 3127 N N . LYS B 1 83 ? 10.953 8.734 17.391 1 94.5 83 LYS B N 1
ATOM 3128 C CA . LYS B 1 83 ? 11.117 9.258 18.75 1 94.5 83 LYS B CA 1
ATOM 3129 C C . LYS B 1 83 ? 12.539 9.039 19.266 1 94.5 83 LYS B C 1
ATOM 3131 O O . LYS B 1 83 ? 13.023 7.91 19.297 1 94.5 83 LYS B O 1
ATOM 3136 N N . PRO B 1 84 ? 13.398 10.031 19.547 1 94.56 84 PRO B N 1
ATOM 3137 C CA . PRO B 1 84 ? 12.891 11.359 19.906 1 94.56 84 PRO B CA 1
ATOM 3138 C C . PRO B 1 84 ? 13 12.359 18.75 1 94.56 84 PRO B C 1
ATOM 3140 O O . PRO B 1 84 ? 12.539 13.5 18.859 1 94.56 84 PRO B O 1
ATOM 3143 N N . ARG B 1 85 ? 13.469 12.008 17.672 1 94.94 85 ARG B N 1
ATOM 3144 C CA . ARG B 1 85 ? 13.938 12.969 16.672 1 94.94 85 ARG B CA 1
ATOM 3145 C C . ARG B 1 85 ? 12.789 13.836 16.172 1 94.94 85 ARG B C 1
ATOM 3147 O O . ARG B 1 85 ? 12.93 15.055 16.062 1 94.94 85 ARG B O 1
ATOM 3154 N N . SER B 1 86 ? 11.664 13.273 15.922 1 96.69 86 SER B N 1
ATOM 3155 C CA . SER B 1 86 ? 10.523 14.008 15.398 1 96.69 86 SER B CA 1
ATOM 3156 C C . SER B 1 86 ? 9.836 14.812 16.484 1 96.69 86 SER B C 1
ATOM 3158 O O . SER B 1 86 ? 9.008 15.688 16.203 1 96.69 86 SER B O 1
ATOM 3160 N N . TYR B 1 87 ? 10.227 14.586 17.75 1 96.69 87 TYR B N 1
ATOM 3161 C CA . TYR B 1 87 ? 9.562 15.188 18.906 1 96.69 87 TYR B CA 1
ATOM 3162 C C . TYR B 1 87 ? 10.461 16.234 19.562 1 96.69 87 TYR B C 1
ATOM 3164 O O . TYR B 1 87 ? 10.406 16.422 20.781 1 96.69 87 TYR B O 1
ATOM 3172 N N . MET B 1 88 ? 11.305 16.812 18.828 1 97.12 88 MET B N 1
ATOM 3173 C CA . MET B 1 88 ? 12.102 17.906 19.359 1 97.12 88 MET B CA 1
ATOM 3174 C C . MET B 1 88 ? 11.203 19.078 19.781 1 97.12 88 MET B C 1
ATOM 3176 O O . MET B 1 88 ? 10.328 19.484 19.016 1 97.12 88 MET B O 1
ATOM 3180 N N . PRO B 1 89 ? 11.414 19.609 20.922 1 96.44 89 PRO B N 1
ATOM 3181 C CA . PRO B 1 89 ? 10.555 20.688 21.406 1 96.44 89 PRO B CA 1
ATOM 3182 C C . PRO B 1 89 ? 10.641 21.938 20.531 1 96.44 89 PRO B C 1
ATOM 3184 O O . PRO B 1 89 ? 11.734 22.328 20.109 1 96.44 89 PRO B O 1
ATOM 3187 N N . ASP B 1 90 ? 9.531 22.484 20.25 1 96.38 90 ASP B N 1
ATOM 3188 C CA . ASP B 1 90 ? 9.422 23.797 19.625 1 96.38 90 ASP B CA 1
ATOM 3189 C C . ASP B 1 90 ? 8.586 24.75 20.484 1 96.38 90 ASP B C 1
ATOM 3191 O O . ASP B 1 90 ? 7.672 25.391 19.984 1 96.38 90 ASP B O 1
ATOM 3195 N N . ASN B 1 91 ? 8.992 24.844 21.734 1 94.31 91 ASN B N 1
ATOM 3196 C CA . ASN B 1 91 ? 8.219 25.562 22.734 1 94.31 91 ASN B CA 1
ATOM 3197 C C . ASN B 1 91 ? 8.797 26.938 23.031 1 94.31 91 ASN B C 1
ATOM 3199 O O . ASN B 1 91 ? 8.43 27.578 24.016 1 94.31 91 ASN B O 1
ATOM 3203 N N . MET B 1 92 ? 9.734 27.375 22.266 1 95.62 92 MET B N 1
ATOM 3204 C CA . MET B 1 92 ? 10.305 28.703 22.375 1 95.62 92 MET B CA 1
ATOM 3205 C C . MET B 1 92 ? 9.844 29.609 21.234 1 95.62 92 MET B C 1
ATOM 3207 O O . MET B 1 92 ? 9.5 29.109 20.156 1 95.62 92 MET B O 1
ATOM 3211 N N . PRO B 1 93 ? 9.852 30.922 21.5 1 97.31 93 PRO B N 1
ATOM 3212 C CA . PRO B 1 93 ? 9.414 31.844 20.453 1 97.31 93 PRO B CA 1
ATOM 3213 C C . PRO B 1 93 ? 10.234 31.703 19.172 1 97.31 93 PRO B C 1
ATOM 3215 O O . PRO B 1 93 ? 11.469 31.75 19.219 1 97.31 93 PRO B O 1
ATOM 3218 N N . PRO B 1 94 ? 9.594 31.5 18.062 1 98.19 94 PRO B N 1
ATOM 3219 C CA . PRO B 1 94 ? 10.312 31.531 16.781 1 98.19 94 PRO B CA 1
ATOM 3220 C C . PRO B 1 94 ? 10.688 32.969 16.359 1 98.19 94 PRO B C 1
ATOM 3222 O O . PRO B 1 94 ? 10.172 33.938 16.922 1 98.19 94 PRO B O 1
ATOM 3225 N N . GLU B 1 95 ? 11.656 33.031 15.484 1 98.19 95 GLU B N 1
ATOM 3226 C CA . GLU B 1 95 ? 11.875 34.312 14.812 1 98.19 95 GLU B CA 1
ATOM 3227 C C . GLU B 1 95 ? 10.742 34.625 13.836 1 98.19 95 GLU B C 1
ATOM 3229 O O . GLU B 1 95 ? 10.43 33.812 12.969 1 98.19 95 GLU B O 1
ATOM 3234 N N . LEU B 1 96 ? 10.141 35.781 14.016 1 97.12 96 LEU B N 1
ATOM 3235 C CA . LEU B 1 96 ? 9.031 36.188 13.164 1 97.12 96 LEU B CA 1
ATOM 3236 C C . LEU B 1 96 ? 9.445 37.312 12.234 1 97.12 96 LEU B C 1
ATOM 3238 O O . LEU B 1 96 ? 9.984 38.312 12.688 1 97.12 96 LEU B O 1
ATOM 3242 N N . LEU B 1 97 ? 9.289 37.062 10.984 1 96.5 97 LEU B N 1
ATOM 3243 C CA . LEU B 1 97 ? 9.508 38.094 9.977 1 96.5 97 LEU B CA 1
ATOM 3244 C C . LEU B 1 97 ? 8.242 38.344 9.164 1 96.5 97 LEU B C 1
ATOM 3246 O O . LEU B 1 97 ? 7.801 37.469 8.422 1 96.5 97 LEU B O 1
ATOM 3250 N N . GLN B 1 98 ? 7.664 39.469 9.328 1 92.94 98 GLN B N 1
ATOM 3251 C CA . GLN B 1 98 ? 6.52 39.875 8.516 1 92.94 98 GLN B CA 1
ATOM 3252 C C . GLN B 1 98 ? 6.949 40.812 7.391 1 92.94 98 GLN B C 1
ATOM 3254 O O . GLN B 1 98 ? 7.227 41.969 7.625 1 92.94 98 GLN B O 1
ATOM 3259 N N . SER B 1 99 ? 6.945 40.312 6.23 1 91.19 99 SER B N 1
ATOM 3260 C CA . SER B 1 99 ? 7.461 41.094 5.109 1 91.19 99 SER B CA 1
ATOM 3261 C C . SER B 1 99 ? 6.398 42.031 4.559 1 91.19 99 SER B C 1
ATOM 3263 O O . SER B 1 99 ? 6.723 43.062 3.947 1 91.19 99 SER B O 1
ATOM 3265 N N . ASP B 1 100 ? 5.176 41.781 4.676 1 91.12 100 ASP B N 1
ATOM 3266 C CA . ASP B 1 100 ? 4.039 42.625 4.379 1 91.12 100 ASP B CA 1
ATOM 3267 C C . ASP B 1 100 ? 2.811 42.219 5.191 1 91.12 100 ASP B C 1
ATOM 3269 O O . ASP B 1 100 ? 2.914 41.406 6.109 1 91.12 100 ASP B O 1
ATOM 3273 N N . ASP B 1 101 ? 1.634 42.75 4.82 1 91.44 101 ASP B N 1
ATOM 3274 C CA . ASP B 1 101 ? 0.442 42.594 5.645 1 91.44 101 ASP B CA 1
ATOM 3275 C C . ASP B 1 101 ? -0.073 41.156 5.562 1 91.44 101 ASP B C 1
ATOM 3277 O O . ASP B 1 101 ? -0.847 40.719 6.414 1 91.44 101 ASP B O 1
ATOM 3281 N N . LEU B 1 102 ? 0.326 40.438 4.586 1 95.69 102 LEU B N 1
ATOM 3282 C CA . LEU B 1 102 ? -0.281 39.125 4.363 1 95.69 102 LEU B CA 1
ATOM 3283 C C . LEU B 1 102 ? 0.783 38.031 4.309 1 95.69 102 LEU B C 1
ATOM 3285 O O . LEU B 1 102 ? 0.498 36.906 3.908 1 95.69 102 LEU B O 1
ATOM 3289 N N . THR B 1 103 ? 2.043 38.375 4.613 1 96.69 103 THR B N 1
ATOM 3290 C CA . THR B 1 103 ? 3.152 37.438 4.5 1 96.69 103 THR B CA 1
ATOM 3291 C C . THR B 1 103 ? 3.949 37.406 5.801 1 96.69 103 THR B C 1
ATOM 3293 O O . THR B 1 103 ? 4.414 38.406 6.293 1 96.69 103 THR B O 1
ATOM 3296 N N . VAL B 1 104 ? 4.051 36.281 6.359 1 97 104 VAL B N 1
ATOM 3297 C CA . VAL B 1 104 ? 4.809 36.094 7.594 1 97 104 VAL B CA 1
ATOM 3298 C C . VAL B 1 104 ? 5.695 34.844 7.48 1 97 104 VAL B C 1
ATOM 3300 O O . VAL B 1 104 ? 5.273 33.844 6.941 1 97 104 VAL B O 1
ATOM 3303 N N . THR B 1 105 ? 6.906 34.906 7.887 1 98.5 105 THR B N 1
ATOM 3304 C CA . THR B 1 105 ? 7.832 33.781 8.023 1 98.5 105 THR B CA 1
ATOM 3305 C C . THR B 1 105 ? 8.133 33.5 9.492 1 98.5 105 THR B C 1
ATOM 3307 O O . THR B 1 105 ? 8.492 34.406 10.242 1 98.5 105 THR B O 1
ATOM 3310 N N . MET B 1 106 ? 7.914 32.312 9.891 1 98.5 106 MET B N 1
ATOM 3311 C CA . MET B 1 106 ? 8.227 31.859 11.25 1 98.5 106 MET B CA 1
ATOM 3312 C C . MET B 1 106 ? 9.383 30.875 11.242 1 98.5 106 MET B C 1
ATOM 3314 O O . MET B 1 106 ? 9.273 29.781 10.664 1 98.5 106 MET B O 1
ATOM 3318 N N . THR B 1 107 ? 10.469 31.219 11.859 1 98.81 107 THR B N 1
ATOM 3319 C CA . THR B 1 107 ? 11.641 30.359 11.891 1 98.81 107 THR B CA 1
ATOM 3320 C C . THR B 1 107 ? 11.906 29.859 13.305 1 98.81 107 THR B C 1
ATOM 3322 O O . THR B 1 107 ? 12.156 30.641 14.219 1 98.81 107 THR B O 1
ATOM 3325 N N . GLY B 1 108 ? 11.805 28.531 13.445 1 98.62 108 GLY B N 1
ATOM 3326 C CA . GLY B 1 108 ? 12.117 27.938 14.734 1 98.62 108 GLY B CA 1
ATOM 3327 C C . GLY B 1 108 ? 13.602 27.969 15.062 1 98.62 108 GLY B C 1
ATOM 3328 O O . GLY B 1 108 ? 14.422 28.297 14.203 1 98.62 108 GLY B O 1
ATOM 3329 N N . HIS B 1 109 ? 13.906 27.641 16.312 1 97.75 109 HIS B N 1
ATOM 3330 C CA . HIS B 1 109 ? 15.297 27.531 16.719 1 97.75 109 HIS B CA 1
ATOM 3331 C C . HIS B 1 109 ? 15.953 26.297 16.094 1 97.75 109 HIS B C 1
ATOM 3333 O O . HIS B 1 109 ? 15.266 25.328 15.742 1 97.75 109 HIS B O 1
ATOM 3339 N N . ILE B 1 110 ? 17.25 26.359 15.977 1 98.06 110 ILE B N 1
ATOM 3340 C CA . ILE B 1 110 ? 17.984 25.156 15.602 1 98.06 110 ILE B CA 1
ATOM 3341 C C . ILE B 1 110 ? 17.812 24.094 16.688 1 98.06 110 ILE B C 1
ATOM 3343 O O . ILE B 1 110 ? 18.094 24.359 17.859 1 98.06 110 ILE B O 1
ATOM 3347 N N . GLU B 1 111 ? 17.344 22.953 16.281 1 96.88 111 GLU B N 1
ATOM 3348 C CA . GLU B 1 111 ? 17.156 21.875 17.234 1 96.88 111 GLU B CA 1
ATOM 3349 C C . GLU B 1 111 ? 18.5 21.359 17.75 1 96.88 111 GLU B C 1
ATOM 3351 O O . GLU B 1 111 ? 19.391 21.031 16.969 1 96.88 111 GLU B O 1
ATOM 3356 N N . ALA B 1 112 ? 18.625 21.234 19.062 1 90.5 112 ALA B N 1
ATOM 3357 C CA . ALA B 1 112 ? 19.906 20.938 19.703 1 90.5 112 ALA B CA 1
ATOM 3358 C C . ALA B 1 112 ? 20.406 19.547 19.312 1 90.5 112 ALA B C 1
ATOM 3360 O O . ALA B 1 112 ? 21.594 19.344 19.125 1 90.5 112 ALA B O 1
ATOM 3361 N N . TYR B 1 113 ? 19.469 18.531 19.141 1 94.5 113 TYR B N 1
ATOM 3362 C CA . TYR B 1 113 ? 19.906 17.141 18.969 1 94.5 113 TYR B CA 1
ATOM 3363 C C . TYR B 1 113 ? 19.953 16.766 17.484 1 94.5 113 TYR B C 1
ATOM 3365 O O . TYR B 1 113 ? 20.75 15.938 17.078 1 94.5 113 TYR B O 1
ATOM 3373 N N . THR B 1 114 ? 19.188 17.438 16.656 1 96.44 114 THR B N 1
ATOM 3374 C CA . THR B 1 114 ? 19.109 17.016 15.258 1 96.44 114 THR B CA 1
ATOM 3375 C C . THR B 1 114 ? 19.938 17.938 14.367 1 96.44 114 THR B C 1
ATOM 3377 O O . THR B 1 114 ? 20.328 17.562 13.258 1 96.44 114 THR B O 1
ATOM 3380 N N . GLY B 1 115 ? 20.172 19.141 14.867 1 97.75 115 GLY B N 1
ATOM 3381 C CA . GLY B 1 115 ? 20.781 20.156 14.031 1 97.75 115 GLY B CA 1
ATOM 3382 C C . GLY B 1 115 ? 19.859 20.703 12.961 1 97.75 115 GLY B C 1
ATOM 3383 O O . GLY B 1 115 ? 20.281 21.469 12.094 1 97.75 115 GLY B O 1
ATOM 3384 N N . LEU B 1 116 ? 18.594 20.344 12.945 1 98.62 116 LEU B N 1
ATOM 3385 C CA . LEU B 1 116 ? 17.625 20.812 11.961 1 98.62 116 LEU B CA 1
ATOM 3386 C C . LEU B 1 116 ? 16.922 22.078 12.445 1 98.62 116 LEU B C 1
ATOM 3388 O O . LEU B 1 116 ? 16.875 22.344 13.648 1 98.62 116 LEU B O 1
ATOM 3392 N N . GLN B 1 117 ? 16.5 22.844 11.5 1 98.81 117 GLN B N 1
ATOM 3393 C CA . GLN B 1 117 ? 15.711 24.031 11.766 1 98.81 117 GLN B CA 1
ATOM 3394 C C . GLN B 1 117 ? 14.469 24.078 10.883 1 98.81 117 GLN B C 1
ATOM 3396 O O . GLN B 1 117 ? 14.562 23.922 9.664 1 98.81 117 GLN B O 1
ATOM 3401 N N . LYS B 1 118 ? 13.359 24.312 11.484 1 98.81 118 LYS B N 1
ATOM 3402 C CA . LYS B 1 118 ? 12.086 24.312 10.773 1 98.81 118 LYS B CA 1
ATOM 3403 C C . LYS B 1 118 ? 11.586 25.734 10.547 1 98.81 118 LYS B C 1
ATOM 3405 O O . LYS B 1 118 ? 11.711 26.594 11.422 1 98.81 118 LYS B O 1
ATOM 3410 N N . GLN B 1 119 ? 11.07 25.938 9.398 1 98.88 119 GLN B N 1
ATOM 3411 C CA . GLN B 1 119 ? 10.539 27.25 9.023 1 98.88 119 GLN B CA 1
ATOM 3412 C C . GLN B 1 119 ? 9.203 27.109 8.289 1 98.88 119 GLN B C 1
ATOM 3414 O O . GLN B 1 119 ? 9.047 26.219 7.441 1 98.88 119 GLN B O 1
ATOM 3419 N N . LEU B 1 120 ? 8.234 27.891 8.664 1 98.81 120 LEU B N 1
ATOM 3420 C CA . LEU B 1 120 ? 7.004 28.062 7.902 1 98.81 120 LEU B CA 1
ATOM 3421 C C . LEU B 1 120 ? 6.953 29.438 7.234 1 98.81 120 LEU B C 1
ATOM 3423 O O . LEU B 1 120 ? 7.098 30.453 7.898 1 98.81 120 LEU B O 1
ATOM 3427 N N . ARG B 1 121 ? 6.809 29.438 5.961 1 98.75 121 ARG B N 1
ATOM 3428 C CA . ARG B 1 121 ? 6.547 30.656 5.211 1 98.75 121 ARG B CA 1
ATOM 3429 C C . ARG B 1 121 ? 5.09 30.719 4.766 1 98.75 121 ARG B C 1
ATOM 3431 O O . ARG B 1 121 ? 4.629 29.875 4.004 1 98.75 121 ARG B O 1
ATOM 3438 N N . LEU B 1 122 ? 4.418 31.766 5.215 1 98.38 122 LEU B N 1
ATOM 3439 C CA . LEU B 1 122 ? 2.984 31.891 4.977 1 98.38 122 LEU B CA 1
ATOM 3440 C C . LEU B 1 122 ? 2.678 33.094 4.121 1 98.38 122 LEU B C 1
ATOM 3442 O O . LEU B 1 122 ? 3.215 34.188 4.363 1 98.38 122 LEU B O 1
ATOM 3446 N N . LYS B 1 123 ? 1.885 32.938 3.146 1 98.19 123 LYS B N 1
ATOM 3447 C CA . LYS B 1 123 ? 1.407 34.031 2.324 1 98.19 123 LYS B CA 1
ATOM 3448 C C . LYS B 1 123 ? -0.083 33.875 2.023 1 98.19 123 LYS B C 1
ATOM 3450 O O . LYS B 1 123 ? -0.492 32.969 1.309 1 98.19 123 LYS B O 1
ATOM 3455 N N . MET B 1 124 ? -0.879 34.781 2.514 1 97.31 124 MET B N 1
ATOM 3456 C CA . MET B 1 124 ? -2.309 34.812 2.213 1 97.31 124 MET B CA 1
ATOM 3457 C C . MET B 1 124 ? -2.572 35.531 0.888 1 97.31 124 MET B C 1
ATOM 3459 O O . MET B 1 124 ? -1.918 36.531 0.567 1 97.31 124 MET B O 1
ATOM 3463 N N . HIS B 1 125 ? -3.531 35 0.176 1 97.19 125 HIS B N 1
ATOM 3464 C CA . HIS B 1 125 ? -3.967 35.688 -1.037 1 97.19 125 HIS B CA 1
ATOM 3465 C C . HIS B 1 125 ? -4.641 37 -0.71 1 97.19 125 HIS B C 1
ATOM 3467 O O . HIS B 1 125 ? -5.316 37.125 0.316 1 97.19 125 HIS B O 1
ATOM 3473 N N . GLN B 1 126 ? -4.586 37.969 -1.593 1 95.62 126 GLN B N 1
ATOM 3474 C CA . GLN B 1 126 ? -5.094 39.312 -1.328 1 95.62 126 GLN B CA 1
ATOM 3475 C C . GLN B 1 126 ? -6.621 39.312 -1.269 1 95.62 126 GLN B C 1
ATOM 3477 O O . GLN B 1 126 ? -7.211 40.031 -0.471 1 95.62 126 GLN B O 1
ATOM 3482 N N . ASN B 1 127 ? -7.242 38.531 -2.041 1 94.69 127 ASN B N 1
ATOM 3483 C CA . ASN B 1 127 ? -8.688 38.688 -2.152 1 94.69 127 ASN B CA 1
ATOM 3484 C C . ASN B 1 127 ? -9.398 37.344 -2.193 1 94.69 127 ASN B C 1
ATOM 3486 O O . ASN B 1 127 ? -10.562 37.25 -2.58 1 94.69 127 ASN B O 1
ATOM 3490 N N . GLN B 1 128 ? -8.688 36.281 -1.981 1 96.75 128 GLN B N 1
ATOM 3491 C CA . GLN B 1 128 ? -9.281 34.938 -1.948 1 96.75 128 GLN B CA 1
ATOM 3492 C C . GLN B 1 128 ? -9.008 34.25 -0.616 1 96.75 128 GLN B C 1
ATOM 3494 O O . GLN B 1 128 ? -8.055 34.594 0.085 1 96.75 128 GLN B O 1
ATOM 3499 N N . ALA B 1 129 ? -9.883 33.344 -0.263 1 97.5 129 ALA B N 1
ATOM 3500 C CA . ALA B 1 129 ? -9.648 32.531 0.928 1 97.5 129 ALA B CA 1
ATOM 3501 C C . ALA B 1 129 ? -8.594 31.453 0.664 1 97.5 129 ALA B C 1
ATOM 3503 O O . ALA B 1 129 ? -8.891 30.266 0.684 1 97.5 129 ALA B O 1
ATOM 3504 N N . GLU B 1 130 ? -7.414 31.953 0.449 1 98.12 130 GLU B N 1
ATOM 3505 C CA . GLU B 1 130 ? -6.309 31.094 0.023 1 98.12 130 GLU B CA 1
ATOM 3506 C C . GLU B 1 130 ? -5.031 31.422 0.787 1 98.12 130 GLU B C 1
ATOM 3508 O O . GLU B 1 130 ? -4.719 32.594 1.014 1 98.12 130 GLU B O 1
ATOM 3513 N N . LEU B 1 131 ? -4.363 30.422 1.237 1 98.38 131 LEU B N 1
ATOM 3514 C CA . LEU B 1 131 ? -3.1 30.547 1.959 1 98.38 131 LEU B CA 1
ATOM 3515 C C . LEU B 1 131 ? -2.037 29.641 1.334 1 98.38 131 LEU B C 1
ATOM 3517 O O . LEU B 1 131 ? -2.26 28.438 1.159 1 98.38 131 LEU B O 1
ATOM 3521 N N . ALA B 1 132 ? -0.918 30.203 0.933 1 98.75 132 ALA B N 1
ATOM 3522 C CA . ALA B 1 132 ? 0.255 29.422 0.534 1 98.75 132 ALA B CA 1
ATOM 3523 C C . ALA B 1 132 ? 1.18 29.188 1.723 1 98.75 132 ALA B C 1
ATOM 3525 O O . ALA B 1 132 ? 1.433 30.094 2.518 1 98.75 132 ALA B O 1
ATOM 3526 N N . ILE B 1 133 ? 1.641 27.984 1.881 1 98.75 133 ILE B N 1
ATOM 3527 C CA . ILE B 1 133 ? 2.537 27.609 2.973 1 98.75 133 ILE B CA 1
ATOM 3528 C C . ILE B 1 133 ? 3.762 26.891 2.416 1 98.75 133 ILE B C 1
ATOM 3530 O O . ILE B 1 133 ? 3.633 25.891 1.707 1 98.75 133 ILE B O 1
ATOM 3534 N N . ASP B 1 134 ? 4.957 27.375 2.68 1 98.81 134 ASP B N 1
ATOM 3535 C CA . ASP B 1 134 ? 6.199 26.625 2.494 1 98.81 134 ASP B CA 1
ATOM 3536 C C . ASP B 1 134 ? 6.676 26.016 3.811 1 98.81 134 ASP B C 1
ATOM 3538 O O . ASP B 1 134 ? 6.879 26.734 4.793 1 98.81 134 ASP B O 1
ATOM 3542 N N . HIS B 1 135 ? 6.793 24.734 3.814 1 98.88 135 HIS B N 1
ATOM 3543 C CA . HIS B 1 135 ? 7.449 24.016 4.902 1 98.88 135 HIS B CA 1
ATOM 3544 C C . HIS B 1 135 ? 8.93 23.812 4.613 1 98.88 135 HIS B C 1
ATOM 3546 O O . HIS B 1 135 ? 9.289 23.047 3.709 1 98.88 135 HIS B O 1
ATOM 3552 N N . VAL B 1 136 ? 9.75 24.406 5.422 1 98.88 136 VAL B N 1
ATOM 3553 C CA . VAL B 1 136 ? 11.18 24.344 5.121 1 98.88 136 VAL B CA 1
ATOM 3554 C C . VAL B 1 136 ? 11.922 23.688 6.289 1 98.88 136 VAL B C 1
ATOM 3556 O O . VAL B 1 136 ? 11.695 24.047 7.449 1 98.88 136 VAL B O 1
ATOM 3559 N N . ILE B 1 137 ? 12.773 22.75 5.969 1 98.94 137 ILE B N 1
ATOM 3560 C CA . ILE B 1 137 ? 13.695 22.188 6.945 1 98.94 137 ILE B CA 1
ATOM 3561 C C . ILE B 1 137 ? 15.133 22.453 6.512 1 98.94 137 ILE B C 1
ATOM 3563 O O . ILE B 1 137 ? 15.562 22 5.453 1 98.94 137 ILE B O 1
ATOM 3567 N N . TYR B 1 138 ? 15.859 23.156 7.348 1 98.88 138 TYR B N 1
ATOM 3568 C CA . TYR B 1 138 ? 17.281 23.406 7.129 1 98.88 138 TYR B CA 1
ATOM 3569 C C . TYR B 1 138 ? 18.141 22.406 7.902 1 98.88 138 TYR B C 1
ATOM 3571 O O . TYR B 1 138 ? 17.781 22.016 9.008 1 98.88 138 TYR B O 1
ATOM 3579 N N . ASN B 1 139 ? 19.266 22.047 7.289 1 98.88 139 ASN B N 1
ATOM 3580 C CA . ASN B 1 139 ? 20.281 21.25 7.992 1 98.88 139 ASN B CA 1
ATOM 3581 C C . ASN B 1 139 ? 21.469 22.109 8.43 1 98.88 139 ASN B C 1
ATOM 3583 O O . ASN B 1 139 ? 22.297 22.5 7.605 1 98.88 139 ASN B O 1
ATOM 3587 N N . HIS B 1 140 ? 21.562 22.359 9.711 1 98.62 140 HIS B N 1
ATOM 3588 C CA . HIS B 1 140 ? 22.672 23.125 10.281 1 98.62 140 HIS B CA 1
ATOM 3589 C C . HIS B 1 140 ? 23.703 22.203 10.922 1 98.62 140 HIS B C 1
ATOM 3591 O O . HIS B 1 140 ? 24.609 22.672 11.602 1 98.62 140 HIS B O 1
ATOM 3597 N N . GLY B 1 141 ? 23.438 20.891 10.781 1 97.88 141 GLY B N 1
ATOM 3598 C CA . GLY B 1 141 ? 24.375 19.906 11.312 1 97.88 141 GLY B CA 1
ATOM 3599 C C . GLY B 1 141 ? 25.609 19.75 10.469 1 97.88 141 GLY B C 1
ATOM 3600 O O . GLY B 1 141 ? 25.812 20.484 9.5 1 97.88 141 GLY B O 1
ATOM 3601 N N . LEU B 1 142 ? 26.391 18.781 10.883 1 97.25 142 LEU B N 1
ATOM 3602 C CA . LEU B 1 142 ? 27.688 18.594 10.242 1 97.25 142 LEU B CA 1
ATOM 3603 C C . LEU B 1 142 ? 27.609 17.469 9.203 1 97.25 142 LEU B C 1
ATOM 3605 O O . LEU B 1 142 ? 28.531 17.312 8.391 1 97.25 142 LEU B O 1
ATOM 3609 N N . TRP B 1 143 ? 26.578 16.703 9.203 1 97.69 143 TRP B N 1
ATOM 3610 C CA . TRP B 1 143 ? 26.422 15.578 8.281 1 97.69 143 TRP B CA 1
ATOM 3611 C C . TRP B 1 143 ? 25.141 15.711 7.477 1 97.69 143 TRP B C 1
ATOM 3613 O O . TRP B 1 143 ? 24.172 16.344 7.926 1 97.69 143 TRP B O 1
ATOM 3623 N N . SER B 1 144 ? 25.141 15.102 6.324 1 98.5 144 SER B N 1
ATOM 3624 C CA . SER B 1 144 ? 23.906 14.969 5.574 1 98.5 144 SER B CA 1
ATOM 3625 C C . SER B 1 144 ? 22.906 14.086 6.309 1 98.5 144 SER B C 1
ATOM 3627 O O . SER B 1 144 ? 23.281 13.078 6.91 1 98.5 144 SER B O 1
ATOM 3629 N N . VAL B 1 145 ? 21.656 14.453 6.273 1 98.25 145 VAL B N 1
ATOM 3630 C CA . VAL B 1 145 ? 20.594 13.641 6.879 1 98.25 145 VAL B CA 1
ATOM 3631 C C . VAL B 1 145 ? 19.469 13.438 5.871 1 98.25 145 VAL B C 1
ATOM 3633 O O . VAL B 1 145 ? 19.141 14.344 5.109 1 98.25 145 VAL B O 1
ATOM 3636 N N . GLU B 1 146 ? 18.938 12.234 5.805 1 98.56 146 GLU B N 1
ATOM 3637 C CA . GLU B 1 146 ? 17.797 11.961 4.938 1 98.56 146 GLU B CA 1
ATOM 3638 C C . GLU B 1 146 ? 16.469 12.148 5.684 1 98.56 146 GLU B C 1
ATOM 3640 O O . GLU B 1 146 ? 16.234 11.508 6.711 1 98.56 146 GLU B O 1
ATOM 3645 N N . CYS B 1 147 ? 15.625 13.031 5.23 1 98.5 147 CYS B N 1
ATOM 3646 C CA . CYS B 1 147 ? 14.289 13.188 5.809 1 98.5 147 CYS B CA 1
ATOM 3647 C C . CYS B 1 147 ? 13.367 13.938 4.852 1 98.5 147 CYS B C 1
ATOM 3649 O O . CYS B 1 147 ? 13.766 14.273 3.734 1 98.5 147 CYS B O 1
ATOM 3651 N N . ALA B 1 148 ? 12.156 14.078 5.238 1 98.69 148 ALA B N 1
ATOM 3652 C CA . ALA B 1 148 ? 11.141 14.766 4.453 1 98.69 148 ALA B CA 1
ATOM 3653 C C . ALA B 1 148 ? 10.359 15.758 5.312 1 98.69 148 ALA B C 1
ATOM 3655 O O . ALA B 1 148 ? 9.953 15.438 6.434 1 98.69 148 ALA B O 1
ATOM 3656 N N . PRO B 1 149 ? 10.203 17.031 4.797 1 98.88 149 PRO B N 1
ATOM 3657 C CA . PRO B 1 149 ? 9.211 17.891 5.465 1 98.88 149 PRO B CA 1
ATOM 3658 C C . PRO B 1 149 ? 7.84 17.234 5.562 1 98.88 149 PRO B C 1
ATOM 3660 O O . PRO B 1 149 ? 7.359 16.641 4.586 1 98.88 149 PRO B O 1
ATOM 3663 N N . TRP B 1 150 ? 7.293 17.297 6.66 1 98.88 150 TRP B N 1
ATOM 3664 C CA . TRP B 1 150 ? 6.035 16.641 7.012 1 98.88 150 TRP B CA 1
ATOM 3665 C C . TRP B 1 150 ? 5.062 17.641 7.637 1 98.88 150 TRP B C 1
ATOM 3667 O O . TRP B 1 150 ? 5.199 17.984 8.812 1 98.88 150 TRP B O 1
ATOM 3677 N N . GLY B 1 151 ? 4.055 18.125 6.805 1 98.81 151 GLY B N 1
ATOM 3678 C CA . GLY B 1 151 ? 3.029 19.047 7.285 1 98.81 151 GLY B CA 1
ATOM 3679 C C . GLY B 1 151 ? 1.843 18.328 7.906 1 98.81 151 GLY B C 1
ATOM 3680 O O . GLY B 1 151 ? 1.148 17.562 7.23 1 98.81 151 GLY B O 1
ATOM 3681 N N . ILE B 1 152 ? 1.625 18.562 9.172 1 98.88 152 ILE B N 1
ATOM 3682 C CA . ILE B 1 152 ? 0.553 17.906 9.914 1 98.88 152 ILE B CA 1
ATOM 3683 C C . ILE B 1 152 ? -0.492 18.938 10.336 1 98.88 152 ILE B C 1
ATOM 3685 O O . ILE B 1 152 ? -0.203 19.844 11.125 1 98.88 152 ILE B O 1
ATOM 3689 N N . THR B 1 153 ? -1.663 18.828 9.812 1 98.94 153 THR B N 1
ATOM 3690 C CA . THR B 1 153 ? -2.771 19.703 10.172 1 98.94 153 THR B CA 1
ATOM 3691 C C . THR B 1 153 ? -3.797 18.953 11.023 1 98.94 153 THR B C 1
ATOM 3693 O O . THR B 1 153 ? -4.434 18.016 10.539 1 98.94 153 THR B O 1
ATOM 3696 N N . GLN B 1 154 ? -3.963 19.359 12.219 1 98.81 154 GLN B N 1
ATOM 3697 C CA . GLN B 1 154 ? -4.918 18.75 13.141 1 98.81 154 GLN B CA 1
ATOM 3698 C C . GLN B 1 154 ? -6.258 19.484 13.109 1 98.81 154 GLN B C 1
ATOM 3700 O O . GLN B 1 154 ? -6.336 20.641 13.5 1 98.81 154 GLN B O 1
ATOM 3705 N N . PHE B 1 155 ? -7.258 18.781 12.719 1 98.81 155 PHE B N 1
ATOM 3706 C CA . PHE B 1 155 ? -8.602 19.328 12.625 1 98.81 155 PHE B CA 1
ATOM 3707 C C . PHE B 1 155 ? -9.484 18.812 13.75 1 98.81 155 PHE B C 1
ATOM 3709 O O . PHE B 1 155 ? -9.172 17.797 14.367 1 98.81 155 PHE B O 1
ATOM 3716 N N . LYS B 1 156 ? -10.547 19.531 13.945 1 98.19 156 LYS B N 1
ATOM 3717 C CA . LYS B 1 156 ? -11.562 19.094 14.898 1 98.19 156 LYS B CA 1
ATOM 3718 C C . LYS B 1 156 ? -12.172 17.766 14.484 1 98.19 156 LYS B C 1
ATOM 3720 O O . LYS B 1 156 ? -12.289 17.469 13.289 1 98.19 156 LYS B O 1
ATOM 3725 N N . THR B 1 157 ? -12.547 16.969 15.516 1 98 157 THR B N 1
ATOM 3726 C CA . THR B 1 157 ? -13.383 15.812 15.242 1 98 157 THR B CA 1
ATOM 3727 C C . THR B 1 157 ? -14.766 16.25 14.75 1 98 157 THR B C 1
ATOM 3729 O O . THR B 1 157 ? -15.148 17.406 14.914 1 98 157 THR B O 1
ATOM 3732 N N . GLY B 1 158 ? -15.477 15.375 14.141 1 96.94 158 GLY B N 1
ATOM 3733 C CA . GLY B 1 158 ? -16.812 15.664 13.648 1 96.94 158 GLY B CA 1
ATOM 3734 C C . GLY B 1 158 ? -16.844 15.977 12.164 1 96.94 158 GLY B C 1
ATOM 3735 O O . GLY B 1 158 ? -17.906 15.977 11.547 1 96.94 158 GLY B O 1
ATOM 3736 N N . GLY B 1 159 ? -15.688 16.234 11.57 1 96.94 159 GLY B N 1
ATOM 3737 C CA . GLY B 1 159 ? -15.594 16.438 10.133 1 96.94 159 GLY B CA 1
ATOM 3738 C C . GLY B 1 159 ? -15.25 15.164 9.375 1 96.94 159 GLY B C 1
ATOM 3739 O O . GLY B 1 159 ? -15.32 14.07 9.938 1 96.94 159 GLY B O 1
ATOM 3740 N N . VAL B 1 160 ? -14.977 15.336 8.047 1 97.62 160 VAL B N 1
ATOM 3741 C CA . VAL B 1 160 ? -14.617 14.195 7.211 1 97.62 160 VAL B CA 1
ATOM 3742 C C . VAL B 1 160 ? -13.453 14.57 6.297 1 97.62 160 VAL B C 1
ATOM 3744 O O . VAL B 1 160 ? -13.445 15.648 5.695 1 97.62 160 VAL B O 1
ATOM 3747 N N . ALA B 1 161 ? -12.414 13.742 6.344 1 98.56 161 ALA B N 1
ATOM 3748 C CA . ALA B 1 161 ? -11.336 13.859 5.367 1 98.56 161 ALA B CA 1
ATOM 3749 C C . ALA B 1 161 ? -11.727 13.211 4.043 1 98.56 161 ALA B C 1
ATOM 3751 O O . ALA B 1 161 ? -12.336 12.133 4.023 1 98.56 161 ALA B O 1
ATOM 3752 N N . ILE B 1 162 ? -11.477 13.852 2.951 1 98.31 162 ILE B N 1
ATOM 3753 C CA . ILE B 1 162 ? -11.75 13.398 1.591 1 98.31 162 ILE B CA 1
ATOM 3754 C C . ILE B 1 162 ? -10.438 13.188 0.842 1 98.31 162 ILE B C 1
ATOM 3756 O O . ILE B 1 162 ? -9.711 14.141 0.562 1 98.31 162 ILE B O 1
ATOM 3760 N N . LEU B 1 163 ? -10.125 11.992 0.53 1 97.94 163 LEU B N 1
ATOM 3761 C CA . LEU B 1 163 ? -8.898 11.602 -0.159 1 97.94 163 LEU B CA 1
ATOM 3762 C C . LEU B 1 163 ? -9.211 11.039 -1.543 1 97.94 163 LEU B C 1
ATOM 3764 O O . LEU B 1 163 ? -9.656 9.898 -1.668 1 97.94 163 LEU B O 1
ATOM 3768 N N . PRO B 1 164 ? -8.891 11.789 -2.586 1 97.56 164 PRO B N 1
ATOM 3769 C CA . PRO B 1 164 ? -9.156 11.258 -3.926 1 97.56 164 PRO B CA 1
ATOM 3770 C C . PRO B 1 164 ? -8.188 10.141 -4.316 1 97.56 164 PRO B C 1
ATOM 3772 O O . PRO B 1 164 ? -7.039 10.125 -3.855 1 97.56 164 PRO B O 1
ATOM 3775 N N . GLN B 1 165 ? -8.68 9.234 -5.09 1 94.88 165 GLN B N 1
ATOM 3776 C CA . GLN B 1 165 ? -7.832 8.141 -5.551 1 94.88 165 GLN B CA 1
ATOM 3777 C C . GLN B 1 165 ? -7.609 8.211 -7.059 1 94.88 165 GLN B C 1
ATOM 3779 O O . GLN B 1 165 ? -8.555 8.43 -7.82 1 94.88 165 GLN B O 1
ATOM 3784 N N . TYR B 1 166 ? -6.367 8.141 -7.441 1 93.06 166 TYR B N 1
ATOM 3785 C CA . TYR B 1 166 ? -6.051 7.895 -8.844 1 93.06 166 TYR B CA 1
ATOM 3786 C C . TYR B 1 166 ? -6.379 6.461 -9.234 1 93.06 166 TYR B C 1
ATOM 3788 O O . TYR B 1 166 ? -5.832 5.516 -8.664 1 93.06 166 TYR B O 1
ATOM 3796 N N . ASN B 1 167 ? -7.215 6.254 -10.188 1 91.25 167 ASN B N 1
ATOM 3797 C CA . ASN B 1 167 ? -7.645 4.887 -10.445 1 91.25 167 ASN B CA 1
ATOM 3798 C C . ASN B 1 167 ? -7.457 4.512 -11.914 1 91.25 167 ASN B C 1
ATOM 3800 O O . ASN B 1 167 ? -8.039 3.537 -12.391 1 91.25 167 ASN B O 1
ATOM 3804 N N . GLN B 1 168 ? -6.672 5.281 -12.68 1 94 168 GLN B N 1
ATOM 3805 C CA . GLN B 1 168 ? -6.359 4.941 -14.062 1 94 168 GLN B CA 1
ATOM 3806 C C . GLN B 1 168 ? -5.109 4.066 -14.141 1 94 168 GLN B C 1
ATOM 3808 O O . GLN B 1 168 ? -4.234 4.145 -13.273 1 94 168 GLN B O 1
ATOM 3813 N N . PRO B 1 169 ? -5.09 3.248 -15.195 1 95.19 169 PRO B N 1
ATOM 3814 C CA . PRO B 1 169 ? -3.889 2.424 -15.344 1 95.19 169 PRO B CA 1
ATOM 3815 C C . PRO B 1 169 ? -2.648 3.244 -15.695 1 95.19 169 PRO B C 1
ATOM 3817 O O . PRO B 1 169 ? -2.764 4.305 -16.312 1 95.19 169 PRO B O 1
ATOM 3820 N N . PHE B 1 170 ? -1.466 2.77 -15.266 1 91.06 170 PHE B N 1
ATOM 3821 C CA . PHE B 1 170 ? -0.201 3.395 -15.633 1 91.06 170 PHE B CA 1
ATOM 3822 C C . PHE B 1 170 ? 0.243 2.945 -17.016 1 91.06 170 PHE B C 1
ATOM 3824 O O . PHE B 1 170 ? 1.104 3.576 -17.641 1 91.06 170 PHE B O 1
ATOM 3831 N N . ASP B 1 171 ? -0.31 1.772 -17.438 1 89.81 171 ASP B N 1
ATOM 3832 C CA . ASP B 1 171 ? 0.074 1.212 -18.734 1 89.81 171 ASP B CA 1
ATOM 3833 C C . ASP B 1 171 ? -1.155 0.902 -19.578 1 89.81 171 ASP B C 1
ATOM 3835 O O . ASP B 1 171 ? -2.279 0.893 -19.078 1 89.81 171 ASP B O 1
ATOM 3839 N N . GLU B 1 172 ? -0.889 0.682 -20.781 1 89.88 172 GLU B N 1
ATOM 3840 C CA . GLU B 1 172 ? -1.95 0.519 -21.781 1 89.88 172 GLU B CA 1
ATOM 3841 C C . GLU B 1 172 ? -2.871 -0.643 -21.406 1 89.88 172 GLU B C 1
ATOM 3843 O O . GLU B 1 172 ? -4.078 -0.585 -21.656 1 89.88 172 GLU B O 1
ATOM 3848 N N . HIS B 1 173 ? -2.342 -1.623 -20.703 1 90.69 173 HIS B N 1
ATOM 3849 C CA . HIS B 1 173 ? -3.098 -2.855 -20.5 1 90.69 173 HIS B CA 1
ATOM 3850 C C . HIS B 1 173 ? -3.557 -3.004 -19.062 1 90.69 173 HIS B C 1
ATOM 3852 O O . HIS B 1 173 ? -4.277 -3.945 -18.719 1 90.69 173 HIS B O 1
ATOM 3858 N N . GLY B 1 174 ? -3.207 -2.1 -18.203 1 94.38 174 GLY B N 1
ATOM 3859 C CA . GLY B 1 174 ? -3.604 -2.18 -16.812 1 94.38 174 GLY B CA 1
ATOM 3860 C C . GLY B 1 174 ? -3.021 -3.383 -16.094 1 94.38 174 GLY B C 1
ATOM 3861 O O . GLY B 1 174 ? -3.705 -4.027 -15.289 1 94.38 174 GLY B O 1
ATOM 3862 N N . LEU B 1 175 ? -1.756 -3.674 -16.422 1 96 175 LEU B N 1
ATOM 3863 C CA . LEU B 1 175 ? -1.169 -4.926 -15.953 1 96 175 LEU B CA 1
ATOM 3864 C C . LEU B 1 175 ? -0.489 -4.746 -14.602 1 96 175 LEU B C 1
ATOM 3866 O O . LEU B 1 175 ? -0.101 -5.723 -13.961 1 96 175 LEU B O 1
ATOM 3870 N N . LEU B 1 176 ? -0.328 -3.502 -14.164 1 97.5 176 LEU B N 1
ATOM 3871 C CA . LEU B 1 176 ? 0.386 -3.213 -12.922 1 97.5 176 LEU B CA 1
ATOM 3872 C C . LEU B 1 176 ? -0.531 -2.531 -11.914 1 97.5 176 LEU B C 1
ATOM 3874 O O . LEU B 1 176 ? -1.537 -1.927 -12.289 1 97.5 176 LEU B O 1
ATOM 3878 N N . PRO B 1 177 ? -0.235 -2.703 -10.586 1 96.88 177 PRO B N 1
ATOM 3879 C CA . PRO B 1 177 ? -1.033 -1.958 -9.609 1 96.88 177 PRO B CA 1
ATOM 3880 C C . PRO B 1 177 ? -0.868 -0.446 -9.742 1 96.88 177 PRO B C 1
ATOM 3882 O O . PRO B 1 177 ? 0.17 0.026 -10.211 1 96.88 177 PRO B O 1
ATOM 3885 N N . ASN B 1 178 ? -1.963 0.27 -9.336 1 95.5 178 ASN B N 1
ATOM 3886 C CA . ASN B 1 178 ? -1.923 1.722 -9.477 1 95.5 178 ASN B CA 1
ATOM 3887 C C . ASN B 1 178 ? -2.316 2.42 -8.172 1 95.5 178 ASN B C 1
ATOM 3889 O O . ASN B 1 178 ? -2.311 3.65 -8.102 1 95.5 178 ASN B O 1
ATOM 3893 N N . ARG B 1 179 ? -2.744 1.642 -7.152 1 95.62 179 ARG B N 1
ATOM 3894 C CA . ARG B 1 179 ? -3.09 2.193 -5.848 1 95.62 179 ARG B CA 1
ATOM 3895 C C . ARG B 1 179 ? -2.447 1.386 -4.723 1 95.62 179 ARG B C 1
ATOM 3897 O O . ARG B 1 179 ? -2.396 0.156 -4.789 1 95.62 179 ARG B O 1
ATOM 3904 N N . GLN B 1 180 ? -1.969 2.088 -3.783 1 95.12 180 GLN B N 1
ATOM 3905 C CA . GLN B 1 180 ? -1.403 1.519 -2.564 1 95.12 180 GLN B CA 1
ATOM 3906 C C . GLN B 1 180 ? -2.004 2.172 -1.322 1 95.12 180 GLN B C 1
ATOM 3908 O O . GLN B 1 180 ? -2.125 3.396 -1.254 1 95.12 180 GLN B O 1
ATOM 3913 N N . LEU B 1 181 ? -2.434 1.379 -0.385 1 96.88 181 LEU B N 1
ATOM 3914 C CA . LEU B 1 181 ? -2.953 1.835 0.9 1 96.88 181 LEU B CA 1
ATOM 3915 C C . LEU B 1 181 ? -2.148 1.241 2.053 1 96.88 181 LEU B C 1
ATOM 3917 O O . LEU B 1 181 ? -1.979 0.022 2.133 1 96.88 181 LEU B O 1
ATOM 3921 N N . ASN B 1 182 ? -1.63 2.096 2.895 1 97.38 182 ASN B N 1
ATOM 3922 C CA . ASN B 1 182 ? -0.771 1.693 4.004 1 97.38 182 ASN B CA 1
ATOM 3923 C C . ASN B 1 182 ? -1.479 1.845 5.348 1 97.38 182 ASN B C 1
ATOM 3925 O O . ASN B 1 182 ? -2.201 2.818 5.566 1 97.38 182 ASN B O 1
ATOM 3929 N N . PHE B 1 183 ? -1.264 0.88 6.207 1 97.62 183 PHE B N 1
ATOM 3930 C CA . PHE B 1 183 ? -1.873 0.875 7.531 1 97.62 183 PHE B CA 1
ATOM 3931 C C . PHE B 1 183 ? -0.805 0.844 8.617 1 97.62 183 PHE B C 1
ATOM 3933 O O . PHE B 1 183 ? 0.234 0.201 8.453 1 97.62 183 PHE B O 1
ATOM 3940 N N . TRP B 1 184 ? -1.081 1.564 9.656 1 97.94 184 TRP B N 1
ATOM 3941 C CA . TRP B 1 184 ? -0.275 1.475 10.875 1 97.94 184 TRP B CA 1
ATOM 3942 C C . TRP B 1 184 ? -0.714 0.296 11.734 1 97.94 184 TRP B C 1
ATOM 3944 O O . TRP B 1 184 ? -1.812 -0.236 11.555 1 97.94 184 TRP B O 1
ATOM 3954 N N . PRO B 1 185 ? 0.148 -0.142 12.656 1 96.56 185 PRO B N 1
ATOM 3955 C CA . PRO B 1 185 ? -0.139 -1.374 13.398 1 96.56 185 PRO B CA 1
ATOM 3956 C C . PRO B 1 185 ? -1.46 -1.308 14.164 1 96.56 185 PRO B C 1
ATOM 3958 O O . PRO B 1 185 ? -2.111 -2.336 14.367 1 96.56 185 PRO B O 1
ATOM 3961 N N . TYR B 1 186 ? -1.914 -0.162 14.516 1 96.69 186 TYR B N 1
ATOM 3962 C CA . TYR B 1 186 ? -3.109 -0.015 15.336 1 96.69 186 TYR B CA 1
ATOM 3963 C C . TYR B 1 186 ? -4.336 0.266 14.477 1 96.69 186 TYR B C 1
ATOM 3965 O O . TYR B 1 186 ? -5.441 0.429 14.992 1 96.69 186 TYR B O 1
ATOM 3973 N N . SER B 1 187 ? -4.156 0.344 13.188 1 97 187 SER B N 1
ATOM 3974 C CA . SER B 1 187 ? -5.258 0.634 12.273 1 97 187 SER B CA 1
ATOM 3975 C C . SER B 1 187 ? -5.898 -0.649 11.758 1 97 187 SER B C 1
ATOM 3977 O O . SER B 1 187 ? -5.203 -1.608 11.422 1 97 187 SER B O 1
ATOM 3979 N N . ASP B 1 188 ? -7.227 -0.601 11.703 1 94.88 188 ASP B N 1
ATOM 3980 C CA . ASP B 1 188 ? -8.023 -1.745 11.266 1 94.88 188 ASP B CA 1
ATOM 3981 C C . ASP B 1 188 ? -8.789 -1.423 9.984 1 94.88 188 ASP B C 1
ATOM 3983 O O . ASP B 1 188 ? -9.328 -0.323 9.836 1 94.88 188 ASP B O 1
ATOM 3987 N N . TYR B 1 189 ? -8.891 -2.398 9.062 1 93.81 189 TYR B N 1
ATOM 3988 C CA . TYR B 1 189 ? -9.648 -2.229 7.824 1 93.81 189 TYR B CA 1
ATOM 3989 C C . TYR B 1 189 ? -11.125 -1.965 8.125 1 93.81 189 TYR B C 1
ATOM 3991 O O . TYR B 1 189 ? -11.82 -1.327 7.328 1 93.81 189 TYR B O 1
ATOM 3999 N N . GLN B 1 190 ? -11.539 -2.416 9.266 1 93.5 190 GLN B N 1
ATOM 4000 C CA . GLN B 1 190 ? -12.961 -2.35 9.586 1 93.5 190 GLN B CA 1
ATOM 4001 C C . GLN B 1 190 ? -13.258 -1.177 10.516 1 93.5 190 GLN B C 1
ATOM 4003 O O . GLN B 1 190 ? -14.344 -1.103 11.094 1 93.5 190 GLN B O 1
ATOM 4008 N N . ASP B 1 191 ? -12.273 -0.305 10.742 1 97.19 191 ASP B N 1
ATOM 4009 C CA . ASP B 1 191 ? -12.492 0.874 11.578 1 97.19 191 ASP B CA 1
ATOM 4010 C C . ASP B 1 191 ? -13.703 1.667 11.102 1 97.19 191 ASP B C 1
ATOM 4012 O O . ASP B 1 191 ? -13.844 1.94 9.906 1 97.19 191 ASP B O 1
ATOM 4016 N N . GLU B 1 192 ? -14.586 2.01 11.969 1 97.19 192 GLU B N 1
ATOM 4017 C CA . GLU B 1 192 ? -15.852 2.658 11.633 1 97.19 192 GLU B CA 1
ATOM 4018 C C . GLU B 1 192 ? -15.617 4.039 11.023 1 97.19 192 GLU B C 1
ATOM 4020 O O . GLU B 1 192 ? -16.516 4.613 10.414 1 97.19 192 GLU B O 1
ATOM 4025 N N . ARG B 1 193 ? -14.484 4.645 11.156 1 98.12 193 ARG B N 1
ATOM 4026 C CA . ARG B 1 193 ? -14.164 5.945 10.578 1 98.12 193 ARG B CA 1
ATOM 4027 C C . ARG B 1 193 ? -13.867 5.824 9.086 1 98.12 193 ARG B C 1
ATOM 4029 O O . ARG B 1 193 ? -13.961 6.805 8.344 1 98.12 193 ARG B O 1
ATOM 4036 N N . LEU B 1 194 ? -13.43 4.641 8.664 1 97.81 194 LEU B N 1
ATOM 4037 C CA . LEU B 1 194 ? -12.852 4.43 7.344 1 97.81 194 LEU B CA 1
ATOM 4038 C C . LEU B 1 194 ? -13.914 4 6.344 1 97.81 194 LEU B C 1
ATOM 4040 O O . LEU B 1 194 ? -14.656 3.043 6.586 1 97.81 194 LEU B O 1
ATOM 4044 N N . GLU B 1 195 ? -14.039 4.73 5.316 1 96.5 195 GLU B N 1
ATOM 4045 C CA . GLU B 1 195 ? -14.867 4.352 4.176 1 96.5 195 GLU B CA 1
ATOM 4046 C C . GLU B 1 195 ? -14.039 4.281 2.893 1 96.5 195 GLU B C 1
ATOM 4048 O O . GLU B 1 195 ? -13.539 5.305 2.414 1 96.5 195 GLU B O 1
ATOM 4053 N N . LEU B 1 196 ? -13.938 3.076 2.342 1 95.31 196 LEU B N 1
ATOM 4054 C CA . LEU B 1 196 ? -13.117 2.854 1.154 1 95.31 196 LEU B CA 1
ATOM 4055 C C . LEU B 1 196 ? -13.984 2.779 -0.098 1 95.31 196 LEU B C 1
ATOM 4057 O O . LEU B 1 196 ? -14.906 1.962 -0.173 1 95.31 196 LEU B O 1
ATOM 4061 N N . HIS B 1 197 ? -13.727 3.629 -1.009 1 91.81 197 HIS B N 1
ATOM 4062 C CA . HIS B 1 197 ? -14.383 3.619 -2.311 1 91.81 197 HIS B CA 1
ATOM 4063 C C . HIS B 1 197 ? -13.359 3.68 -3.443 1 91.81 197 HIS B C 1
ATOM 4065 O O . HIS B 1 197 ? -12.211 4.059 -3.227 1 91.81 197 HIS B O 1
ATOM 4071 N N . HIS B 1 198 ? -13.82 3.301 -4.641 1 90.5 198 HIS B N 1
ATOM 4072 C CA . HIS B 1 198 ? -12.945 3.191 -5.801 1 90.5 198 HIS B CA 1
ATOM 4073 C C . HIS B 1 198 ? -12.32 4.539 -6.152 1 90.5 198 HIS B C 1
ATOM 4075 O O . HIS B 1 198 ? -11.141 4.609 -6.504 1 90.5 198 HIS B O 1
ATOM 4081 N N . GLN B 1 199 ? -13.078 5.609 -5.977 1 92.31 199 GLN B N 1
ATOM 4082 C CA . GLN B 1 199 ? -12.594 6.902 -6.445 1 92.31 199 GLN B CA 1
ATOM 4083 C C . GLN B 1 199 ? -12.133 7.773 -5.281 1 92.31 199 GLN B C 1
ATOM 4085 O O . GLN B 1 199 ? -11.531 8.828 -5.488 1 92.31 199 GLN B O 1
ATOM 4090 N N . ALA B 1 200 ? -12.477 7.332 -4.062 1 94.88 200 ALA B N 1
ATOM 4091 C CA . ALA B 1 200 ? -12.125 8.156 -2.91 1 94.88 200 ALA B CA 1
ATOM 4092 C C . ALA B 1 200 ? -12.062 7.328 -1.633 1 94.88 200 ALA B C 1
ATOM 4094 O O . ALA B 1 200 ? -12.688 6.266 -1.547 1 94.88 200 ALA B O 1
ATOM 4095 N N . ILE B 1 201 ? -11.312 7.766 -0.715 1 96.5 201 ILE B N 1
ATOM 4096 C CA . ILE B 1 201 ? -11.32 7.301 0.668 1 96.5 201 ILE B CA 1
ATOM 4097 C C . ILE B 1 201 ? -11.875 8.398 1.577 1 96.5 201 ILE B C 1
ATOM 4099 O O . ILE B 1 201 ? -11.438 9.555 1.499 1 96.5 201 ILE B O 1
ATOM 4103 N N . LEU B 1 202 ? -12.867 8.062 2.357 1 97.75 202 LEU B N 1
ATOM 4104 C CA . LEU B 1 202 ? -13.344 8.992 3.377 1 97.75 202 LEU B CA 1
ATOM 4105 C C . LEU B 1 202 ? -12.945 8.516 4.77 1 97.75 202 LEU B C 1
ATOM 4107 O O . LEU B 1 202 ? -12.992 7.32 5.062 1 97.75 202 LEU B O 1
ATOM 4111 N N . ILE B 1 203 ? -12.508 9.438 5.547 1 98.38 203 ILE B N 1
ATOM 4112 C CA . ILE B 1 203 ? -12.25 9.156 6.953 1 98.38 203 ILE B CA 1
ATOM 4113 C C . ILE B 1 203 ? -13.055 10.117 7.828 1 98.38 203 ILE B C 1
ATOM 4115 O O . ILE B 1 203 ? -12.789 11.32 7.844 1 98.38 203 ILE B O 1
ATOM 4119 N N . HIS B 1 204 ? -13.969 9.562 8.547 1 98 204 HIS B N 1
ATOM 4120 C CA . HIS B 1 204 ? -14.812 10.352 9.438 1 98 204 HIS B CA 1
ATOM 4121 C C . HIS B 1 204 ? -14.133 10.594 10.773 1 98 204 HIS B C 1
ATOM 4123 O O . HIS B 1 204 ? -13.672 9.648 11.422 1 98 204 HIS B O 1
ATOM 4129 N N . GLY B 1 205 ? -14.062 11.875 11.133 1 97.81 205 GLY B N 1
ATOM 4130 C CA . GLY B 1 205 ? -13.422 12.234 12.391 1 97.81 205 GLY B CA 1
ATOM 4131 C C . GLY B 1 205 ? -14.266 11.922 13.609 1 97.81 205 GLY B C 1
ATOM 4132 O O . GLY B 1 205 ? -14.633 12.82 14.367 1 97.81 205 GLY B O 1
ATOM 4133 N N . LYS B 1 206 ? -14.586 10.617 13.758 1 98.12 206 LYS B N 1
ATOM 4134 C CA . LYS B 1 206 ? -15.266 10.188 14.977 1 98.12 206 LYS B CA 1
ATOM 4135 C C . LYS B 1 206 ? -14.312 10.219 16.172 1 98.12 206 LYS B C 1
ATOM 4137 O O . LYS B 1 206 ? -13.172 9.773 16.078 1 98.12 206 LYS B O 1
ATOM 4142 N N . PRO B 1 207 ? -14.789 10.781 17.344 1 98.12 207 PRO B N 1
ATOM 4143 C CA . PRO B 1 207 ? -13.914 10.914 18.516 1 98.12 207 PRO B CA 1
ATOM 4144 C C . PRO B 1 207 ? -13.719 9.586 19.25 1 98.12 207 PRO B C 1
ATOM 4146 O O . PRO B 1 207 ? -14.211 9.422 20.359 1 98.12 207 PRO B O 1
ATOM 4149 N N . LEU B 1 208 ? -13.016 8.703 18.703 1 98 208 LEU B N 1
ATOM 4150 C CA . LEU B 1 208 ? -12.719 7.406 19.297 1 98 208 LEU B CA 1
ATOM 4151 C C . LEU B 1 208 ? -11.32 7.398 19.922 1 98 208 LEU B C 1
ATOM 4153 O O . LEU B 1 208 ? -10.391 7.969 19.359 1 98 208 LEU B O 1
ATOM 4157 N N . VAL B 1 209 ? -11.133 6.719 21.016 1 97.44 209 VAL B N 1
ATOM 4158 C CA . VAL B 1 209 ? -9.891 6.711 21.797 1 97.44 209 VAL B CA 1
ATOM 4159 C C . VAL B 1 209 ? -8.805 5.98 21 1 97.44 209 VAL B C 1
ATOM 4161 O O . VAL B 1 209 ? -7.668 6.453 20.922 1 97.44 209 VAL B O 1
ATOM 4164 N N . LYS B 1 210 ? -9.172 4.793 20.453 1 97 210 LYS B N 1
ATOM 4165 C CA . LYS B 1 210 ? -8.188 4.027 19.703 1 97 210 LYS B CA 1
ATOM 4166 C C . LYS B 1 210 ? -7.734 4.793 18.453 1 97 210 LYS B C 1
ATOM 4168 O O . LYS B 1 210 ? -8.555 5.184 17.625 1 97 210 LYS B O 1
ATOM 4173 N N . PRO B 1 211 ? -6.453 5.008 18.328 1 97.75 211 PRO B N 1
ATOM 4174 C CA . PRO B 1 211 ? -5.98 5.754 17.156 1 97.75 211 PRO B CA 1
ATOM 4175 C C . PRO B 1 211 ? -6.18 4.988 15.844 1 97.75 211 PRO B C 1
ATOM 4177 O O . PRO B 1 211 ? -6.32 3.764 15.859 1 97.75 211 PRO B O 1
ATOM 4180 N N . PHE B 1 212 ? -6.285 5.711 14.828 1 98.44 212 PHE B N 1
ATOM 4181 C CA . PHE B 1 212 ? -6.398 5.211 13.461 1 98.44 212 PHE B CA 1
ATOM 4182 C C . PHE B 1 212 ? -5.52 6.02 12.516 1 98.44 212 PHE B C 1
ATOM 4184 O O . PHE B 1 212 ? -5.457 7.246 12.617 1 98.44 212 PHE B O 1
ATOM 4191 N N . LYS B 1 213 ? -4.809 5.305 11.656 1 98.69 213 LYS B N 1
ATOM 4192 C CA . LYS B 1 213 ? -3.951 6.02 10.711 1 98.69 213 LYS B CA 1
ATOM 4193 C C . LYS B 1 213 ? -3.787 5.234 9.414 1 98.69 213 LYS B C 1
ATOM 4195 O O . LYS B 1 213 ? -3.611 4.012 9.445 1 98.69 213 LYS B O 1
ATOM 4200 N N . ILE B 1 214 ? -3.859 5.957 8.305 1 98.69 214 ILE B N 1
ATOM 4201 C CA . ILE B 1 214 ? -3.523 5.383 7.008 1 98.69 214 ILE B CA 1
ATOM 4202 C C . ILE B 1 214 ? -2.65 6.355 6.219 1 98.69 214 ILE B C 1
ATOM 4204 O O . ILE B 1 214 ? -2.582 7.543 6.547 1 98.69 214 ILE B O 1
ATOM 4208 N N . GLY B 1 215 ? -1.988 5.871 5.223 1 98.5 215 GLY B N 1
ATOM 4209 C CA . GLY B 1 215 ? -1.248 6.66 4.25 1 98.5 215 GLY B CA 1
ATOM 4210 C C . GLY B 1 215 ? -1.282 6.07 2.854 1 98.5 215 GLY B C 1
ATOM 4211 O O . GLY B 1 215 ? -1.637 4.902 2.676 1 98.5 215 GLY B O 1
ATOM 4212 N N . TYR B 1 216 ? -0.973 6.852 1.917 1 96.75 216 TYR B N 1
ATOM 4213 C CA . TYR B 1 216 ? -0.906 6.379 0.539 1 96.75 216 TYR B CA 1
ATOM 4214 C C . TYR B 1 216 ? -0.226 7.41 -0.357 1 96.75 216 TYR B C 1
ATOM 4216 O O . TYR B 1 216 ? 0.051 8.531 0.075 1 96.75 216 TYR B O 1
ATOM 4224 N N . LEU B 1 217 ? 0.096 7.004 -1.552 1 95.75 217 LEU B N 1
ATOM 4225 C CA . LEU B 1 217 ? 0.618 7.922 -2.559 1 95.75 217 LEU B CA 1
ATOM 4226 C C . LEU B 1 217 ? -0.518 8.609 -3.307 1 95.75 217 LEU B C 1
ATOM 4228 O O . LEU B 1 217 ? -1.218 7.977 -4.102 1 95.75 217 LEU B O 1
ATOM 4232 N N . ASN B 1 218 ? -0.736 9.781 -3.057 1 97.5 218 ASN B N 1
ATOM 4233 C CA . ASN B 1 218 ? -1.745 10.602 -3.715 1 97.5 218 ASN B CA 1
ATOM 4234 C C . ASN B 1 218 ? -1.196 11.258 -4.977 1 97.5 218 ASN B C 1
ATOM 4236 O O . ASN B 1 218 ? -0.51 12.281 -4.906 1 97.5 218 ASN B O 1
ATOM 4240 N N . LEU B 1 219 ? -1.555 10.758 -6.117 1 96.12 219 LEU B N 1
ATOM 4241 C CA . LEU B 1 219 ? -1.021 11.234 -7.391 1 96.12 219 LEU B CA 1
ATOM 4242 C C . LEU B 1 219 ? -1.812 12.43 -7.898 1 96.12 219 LEU B C 1
ATOM 4244 O O . LEU B 1 219 ? -1.411 13.078 -8.867 1 96.12 219 LEU B O 1
ATOM 4248 N N . LEU B 1 220 ? -2.904 12.695 -7.219 1 97.19 220 LEU B N 1
ATOM 4249 C CA . LEU B 1 220 ? -3.764 13.773 -7.684 1 97.19 220 LEU B CA 1
ATOM 4250 C C . LEU B 1 220 ? -3.379 15.094 -7.027 1 97.19 220 LEU B C 1
ATOM 4252 O O . LEU B 1 220 ? -3.791 16.172 -7.484 1 97.19 220 LEU B O 1
ATOM 4256 N N . GLY B 1 221 ? -2.658 15.078 -5.891 1 97.94 221 GLY B N 1
ATOM 4257 C CA . GLY B 1 221 ? -2.012 16.266 -5.336 1 97.94 221 GLY B CA 1
ATOM 4258 C C . GLY B 1 221 ? -2.959 17.141 -4.539 1 97.94 221 GLY B C 1
ATOM 4259 O O . GLY B 1 221 ? -2.773 18.359 -4.469 1 97.94 221 GLY B O 1
ATOM 4260 N N . TRP B 1 222 ? -4.047 16.516 -4.129 1 98.62 222 TRP B N 1
ATOM 4261 C CA . TRP B 1 222 ? -4.922 17.281 -3.256 1 98.62 222 TRP B CA 1
ATOM 4262 C C . TRP B 1 222 ? -5.707 16.375 -2.32 1 98.62 222 TRP B C 1
ATOM 4264 O O . TRP B 1 222 ? -5.875 15.188 -2.602 1 98.62 222 TRP B O 1
ATOM 4274 N N . SER B 1 223 ? -6.109 16.828 -1.165 1 98.69 223 SER B N 1
ATOM 4275 C CA . SER B 1 223 ? -7.055 16.25 -0.216 1 98.69 223 SER B CA 1
ATOM 4276 C C . SER B 1 223 ? -7.871 17.328 0.481 1 98.69 223 SER B C 1
ATOM 4278 O O . S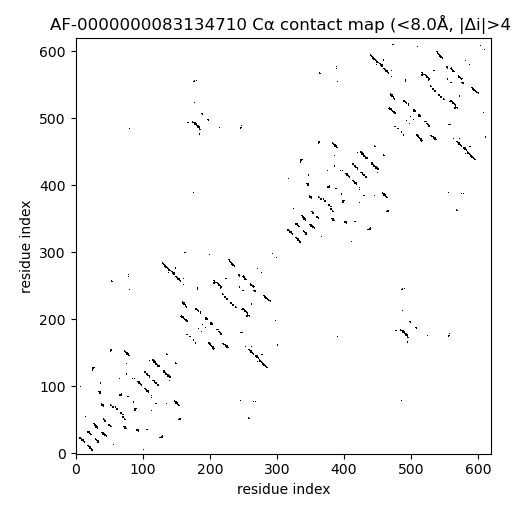ER B 1 223 ? -7.566 18.531 0.366 1 98.69 223 SER B O 1
ATOM 4280 N N . ALA B 1 224 ? -8.906 16.891 1.151 1 98.69 224 ALA B N 1
ATOM 4281 C CA . ALA B 1 224 ? -9.805 17.906 1.685 1 98.69 224 ALA B CA 1
ATOM 4282 C C . ALA B 1 224 ? -10.367 17.5 3.039 1 98.69 224 ALA B C 1
ATOM 4284 O O . ALA B 1 224 ? -10.25 16.344 3.439 1 98.69 224 ALA B O 1
ATOM 4285 N N . TYR B 1 225 ? -10.836 18.438 3.719 1 98.19 225 TYR B N 1
ATOM 4286 C CA . TYR B 1 225 ? -11.516 18.281 5 1 98.19 225 TYR B CA 1
ATOM 4287 C C . TYR B 1 225 ? -12.781 19.125 5.055 1 98.19 225 TYR B C 1
ATOM 4289 O O . TYR B 1 225 ? -12.742 20.328 4.781 1 98.19 225 TYR B O 1
ATOM 4297 N N . LEU B 1 226 ? -13.867 18.5 5.32 1 96.94 226 LEU B N 1
ATOM 4298 C CA . LEU B 1 226 ? -15.141 19.188 5.469 1 96.94 226 LEU B CA 1
ATOM 4299 C C . LEU B 1 226 ? -15.594 19.188 6.926 1 96.94 226 LEU B C 1
ATOM 4301 O O . LEU B 1 226 ? -15.742 18.109 7.527 1 96.94 226 LEU B O 1
ATOM 4305 N N . TYR B 1 227 ? -15.773 20.281 7.484 1 96.19 227 TYR B N 1
ATOM 4306 C CA . TYR B 1 227 ? -16.344 20.484 8.812 1 96.19 227 TYR B CA 1
ATOM 4307 C C . TYR B 1 227 ? -17.516 21.453 8.781 1 96.19 227 TYR B C 1
ATOM 4309 O O . TYR B 1 227 ? -17.344 22.625 8.461 1 96.19 227 TYR B O 1
ATOM 4317 N N . GLY B 1 228 ? -18.688 20.953 9.25 1 92.62 228 GLY B N 1
ATOM 4318 C CA . GLY B 1 228 ? -19.859 21.781 9.008 1 92.62 228 GLY B CA 1
ATOM 4319 C C . GLY B 1 228 ? -20 22.203 7.562 1 92.62 228 GLY B C 1
ATOM 4320 O O . GLY B 1 228 ? -20.031 21.359 6.66 1 92.62 228 GLY B O 1
ATOM 4321 N N . ASN B 1 229 ? -20.016 23.516 7.34 1 92.44 229 ASN B N 1
ATOM 4322 C CA . ASN B 1 229 ? -20.141 24.031 5.98 1 92.44 229 ASN B CA 1
ATOM 4323 C C . ASN B 1 229 ? -18.812 24.562 5.453 1 92.44 229 ASN B C 1
ATOM 4325 O O . ASN B 1 229 ? -18.75 25.125 4.359 1 92.44 229 ASN B O 1
ATOM 4329 N N . THR B 1 230 ? -17.766 24.391 6.227 1 95.75 230 THR B N 1
ATOM 4330 C CA . THR B 1 230 ? -16.453 24.859 5.797 1 95.75 230 THR B CA 1
ATOM 4331 C C . THR B 1 230 ? -15.656 23.719 5.156 1 95.75 230 THR B C 1
ATOM 4333 O O . THR B 1 230 ? -15.422 22.688 5.785 1 95.75 230 THR B O 1
ATOM 4336 N N . LEU B 1 231 ? -15.336 23.891 3.889 1 96.5 231 LEU B N 1
ATOM 4337 C CA . LEU B 1 231 ? -14.492 22.953 3.154 1 96.5 231 LEU B CA 1
ATOM 4338 C C . LEU B 1 231 ? -13.086 23.516 2.977 1 96.5 231 LEU B C 1
ATOM 4340 O O . LEU B 1 231 ? -12.914 24.641 2.494 1 96.5 231 LEU B O 1
ATOM 4344 N N . LEU B 1 232 ? -12.125 22.812 3.459 1 98.44 232 LEU B N 1
ATOM 4345 C CA . LEU B 1 232 ? -10.727 23.109 3.164 1 98.44 232 LEU B CA 1
ATOM 4346 C C . LEU B 1 232 ? -10.172 22.141 2.119 1 98.44 232 LEU B C 1
ATOM 4348 O O . LEU B 1 232 ? -10.305 20.922 2.262 1 98.44 232 LEU B O 1
ATOM 4352 N N . ILE B 1 233 ? -9.586 22.641 1.041 1 98.62 233 ILE B N 1
ATOM 4353 C CA . ILE B 1 233 ? -8.844 21.844 0.077 1 98.62 233 ILE B CA 1
ATOM 4354 C C . ILE B 1 233 ? -7.352 22.156 0.179 1 98.62 233 ILE B C 1
ATOM 4356 O O . ILE B 1 233 ? -6.953 23.312 0.061 1 98.62 233 ILE B O 1
ATOM 4360 N N . LYS B 1 234 ? -6.574 21.172 0.493 1 98.69 234 LYS B N 1
ATOM 4361 C CA . LYS B 1 234 ? -5.117 21.234 0.509 1 98.69 234 LYS B CA 1
ATOM 4362 C C . LYS B 1 234 ? -4.523 20.719 -0.794 1 98.69 234 LYS B C 1
ATOM 4364 O O . LYS B 1 234 ? -4.785 19.578 -1.186 1 98.69 234 LYS B O 1
ATOM 4369 N N . GLN B 1 235 ? -3.75 21.562 -1.482 1 98.69 235 GLN B N 1
ATOM 4370 C CA . GLN B 1 235 ? -3.045 21.125 -2.684 1 98.69 235 GLN B CA 1
ATOM 4371 C C . GLN B 1 235 ? -1.536 21.094 -2.453 1 98.69 235 GLN B C 1
ATOM 4373 O O . GLN B 1 235 ? -0.997 21.922 -1.709 1 98.69 235 GLN B O 1
ATOM 4378 N N . PHE B 1 236 ? -0.881 20.203 -3.033 1 98.38 236 PHE B N 1
ATOM 4379 C CA . PHE B 1 236 ? 0.558 20.016 -2.881 1 98.38 236 PHE B CA 1
ATOM 4380 C C . PHE B 1 236 ? 1.163 19.406 -4.137 1 98.38 236 PHE B C 1
ATOM 4382 O O . PHE B 1 236 ? 0.454 18.797 -4.945 1 98.38 236 PHE B O 1
ATOM 4389 N N . ALA B 1 237 ? 2.453 19.594 -4.297 1 94.94 237 ALA B N 1
ATOM 4390 C CA . ALA B 1 237 ? 3.129 19.047 -5.477 1 94.94 237 ALA B CA 1
ATOM 4391 C C . ALA B 1 237 ? 3.33 17.547 -5.355 1 94.94 237 ALA B C 1
ATOM 4393 O O . ALA B 1 237 ? 3.58 17.031 -4.262 1 94.94 237 ALA B O 1
ATOM 4394 N N . VAL B 1 238 ? 3.232 16.906 -6.477 1 95.38 238 VAL B N 1
ATOM 4395 C CA . VAL B 1 238 ? 3.414 15.453 -6.535 1 95.38 238 VAL B CA 1
ATOM 4396 C C . VAL B 1 238 ? 4.637 15.125 -7.387 1 95.38 238 VAL B C 1
ATOM 4398 O O . VAL B 1 238 ? 4.809 15.664 -8.477 1 95.38 238 VAL B O 1
ATOM 4401 N N . ASP B 1 239 ? 5.5 14.375 -6.801 1 91.38 239 ASP B N 1
ATOM 4402 C CA . ASP B 1 239 ? 6.594 13.742 -7.535 1 91.38 239 ASP B CA 1
ATOM 4403 C C . ASP B 1 239 ? 6.477 12.219 -7.48 1 91.38 239 ASP B C 1
ATOM 4405 O O . ASP B 1 239 ? 6.926 11.586 -6.52 1 91.38 239 ASP B O 1
ATOM 4409 N N . ASP B 1 240 ? 5.996 11.625 -8.531 1 83.31 240 ASP B N 1
ATOM 4410 C CA . ASP B 1 240 ? 5.664 10.203 -8.508 1 83.31 240 ASP B CA 1
ATOM 4411 C C . ASP B 1 240 ? 6.91 9.344 -8.711 1 83.31 240 ASP B C 1
ATOM 4413 O O . ASP B 1 240 ? 6.867 8.125 -8.523 1 83.31 240 ASP B O 1
ATOM 4417 N N . LEU B 1 241 ? 7.961 9.938 -9.008 1 87.69 241 LEU B N 1
ATOM 4418 C CA . LEU B 1 241 ? 9.188 9.172 -9.242 1 87.69 241 LEU B CA 1
ATOM 4419 C C . LEU B 1 241 ? 10.078 9.195 -8 1 87.69 241 LEU B C 1
ATOM 4421 O O . LEU B 1 241 ? 11.031 8.422 -7.914 1 87.69 241 LEU B O 1
ATOM 4425 N N . ALA B 1 242 ? 9.703 10.039 -7.121 1 93.81 242 ALA B N 1
ATOM 4426 C CA . ALA B 1 242 ? 10.531 10.18 -5.93 1 93.81 242 ALA B CA 1
ATOM 4427 C C . ALA B 1 242 ? 10.164 9.148 -4.871 1 93.81 242 ALA B C 1
ATOM 4429 O O . ALA B 1 242 ? 9.047 8.633 -4.863 1 93.81 242 ALA B O 1
ATOM 4430 N N . ARG B 1 243 ? 11.141 8.828 -4.051 1 95.12 243 ARG B N 1
ATOM 4431 C CA . ARG B 1 243 ? 10.891 7.965 -2.898 1 95.12 243 ARG B CA 1
ATOM 4432 C C . ARG B 1 243 ? 10.25 8.742 -1.757 1 95.12 243 ARG B C 1
ATOM 4434 O O . ARG B 1 243 ? 10.781 9.766 -1.316 1 95.12 243 ARG B O 1
ATOM 4441 N N . HIS B 1 244 ? 9.133 8.289 -1.309 1 97.38 244 HIS B N 1
ATOM 4442 C CA . HIS B 1 244 ? 8.461 8.914 -0.173 1 97.38 244 HIS B CA 1
ATOM 4443 C C . HIS B 1 244 ? 8.594 8.055 1.081 1 97.38 244 HIS B C 1
ATOM 4445 O O . HIS B 1 244 ? 8.828 6.848 0.991 1 97.38 244 HIS B O 1
ATOM 4451 N N . PRO B 1 245 ? 8.477 8.641 2.234 1 97.56 245 PRO B N 1
ATOM 4452 C CA . PRO B 1 245 ? 8.492 7.867 3.477 1 97.56 245 PRO B CA 1
ATOM 4453 C C . PRO B 1 245 ? 7.25 6.996 3.646 1 97.56 245 PRO B C 1
ATOM 4455 O O . PRO B 1 245 ? 6.332 7.055 2.822 1 97.56 245 PRO B O 1
ATOM 4458 N N . ASP B 1 246 ? 7.23 6.188 4.719 1 97.25 246 ASP B N 1
ATOM 4459 C CA . ASP B 1 246 ? 6.055 5.477 5.211 1 97.25 246 ASP B CA 1
ATOM 4460 C C . ASP B 1 246 ? 5.398 4.668 4.094 1 97.25 246 ASP B C 1
ATOM 4462 O O . ASP B 1 246 ? 4.203 4.82 3.834 1 97.25 246 ASP B O 1
ATOM 4466 N N . PHE B 1 247 ? 6.188 3.775 3.486 1 94.19 247 PHE B N 1
ATOM 4467 C CA . PHE B 1 247 ? 5.742 2.947 2.371 1 94.19 247 PHE B CA 1
ATOM 4468 C C . PHE B 1 247 ? 5.242 3.811 1.22 1 94.19 247 PHE B C 1
ATOM 4470 O O . PHE B 1 247 ? 4.137 3.604 0.716 1 94.19 247 PHE B O 1
ATOM 4477 N N . ASN B 1 248 ? 6.031 4.895 0.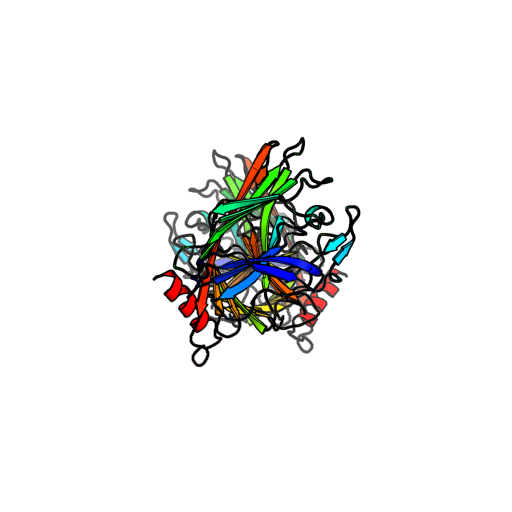868 1 95.06 248 ASN B N 1
ATOM 4478 C CA . ASN B 1 248 ? 5.824 5.766 -0.285 1 95.06 248 ASN B CA 1
ATOM 4479 C C . ASN B 1 248 ? 4.551 6.594 -0.143 1 95.06 248 ASN B C 1
ATOM 4481 O O . ASN B 1 248 ? 3.838 6.816 -1.123 1 95.06 248 ASN B O 1
ATOM 4485 N N . SER B 1 249 ? 4.293 7.055 1.047 1 97.62 249 SER B N 1
ATOM 4486 C CA . SER B 1 249 ? 3.117 7.879 1.308 1 97.62 249 SER B CA 1
ATOM 4487 C C . SER B 1 249 ? 3.457 9.367 1.241 1 97.62 249 SER B C 1
ATOM 4489 O O . SER B 1 249 ? 4.379 9.828 1.917 1 97.62 249 SER B O 1
ATOM 4491 N N . ASN B 1 250 ? 2.676 10.094 0.443 1 98.19 250 ASN B N 1
ATOM 4492 C CA . ASN B 1 250 ? 2.811 11.547 0.476 1 98.19 250 ASN B CA 1
ATOM 4493 C C . ASN B 1 250 ? 1.57 12.211 1.066 1 98.19 250 ASN B C 1
ATOM 4495 O O . ASN B 1 250 ? 1.503 13.438 1.159 1 98.19 250 ASN B O 1
ATOM 4499 N N . ASN B 1 251 ? 0.621 11.414 1.439 1 98.69 251 ASN B N 1
ATOM 4500 C CA . ASN B 1 251 ? -0.62 11.852 2.074 1 98.69 251 ASN B CA 1
ATOM 4501 C C . ASN B 1 251 ? -1.076 10.859 3.145 1 98.69 251 ASN B C 1
ATOM 4503 O O . ASN B 1 251 ? -1.068 9.648 2.92 1 98.69 251 ASN B O 1
ATOM 4507 N N . GLU B 1 252 ? -1.316 11.328 4.344 1 98.88 252 GLU B N 1
ATOM 4508 C CA . GLU B 1 252 ? -1.724 10.484 5.465 1 98.88 252 GLU B CA 1
ATOM 4509 C C . GLU B 1 252 ? -2.877 11.117 6.238 1 98.88 252 GLU B C 1
ATOM 4511 O O . GLU B 1 252 ? -3.059 12.336 6.203 1 98.88 252 GLU B O 1
ATOM 4516 N N . VAL B 1 253 ? -3.68 10.312 6.891 1 98.94 253 VAL B N 1
ATOM 4517 C CA . VAL B 1 253 ? -4.703 10.766 7.824 1 98.94 253 VAL B CA 1
ATOM 4518 C C . VAL B 1 253 ? -4.566 10.016 9.148 1 98.94 253 VAL B C 1
ATOM 4520 O O . VAL B 1 253 ? -4.449 8.789 9.164 1 98.94 253 VAL B O 1
ATOM 4523 N N . TYR B 1 254 ? -4.465 10.703 10.141 1 98.88 254 TYR B N 1
ATOM 4524 C CA . TYR B 1 254 ? -4.508 10.188 11.508 1 98.88 254 TYR B CA 1
ATOM 4525 C C . TYR B 1 254 ? -5.758 10.672 12.227 1 98.88 254 TYR B C 1
ATOM 4527 O O . TYR B 1 254 ? -6.223 11.789 12 1 98.88 254 TYR B O 1
ATOM 4535 N N . SER B 1 255 ? -6.344 9.867 13.07 1 98.75 255 SER B N 1
ATOM 4536 C CA . SER B 1 255 ? -7.52 10.281 13.828 1 98.75 255 SER B CA 1
ATOM 4537 C C . SER B 1 255 ? -7.57 9.594 15.188 1 98.75 255 SER B C 1
ATOM 4539 O O . SER B 1 255 ? -7.234 8.414 15.305 1 98.75 255 SER B O 1
ATOM 4541 N N . ASP B 1 256 ? -7.93 10.281 16.203 1 98.06 256 ASP B N 1
ATOM 4542 C CA . ASP B 1 256 ? -8.219 9.75 17.531 1 98.06 256 ASP B CA 1
ATOM 4543 C C . ASP B 1 256 ? -9.328 10.547 18.203 1 98.06 256 ASP B C 1
ATOM 4545 O O . ASP B 1 256 ? -10.148 11.172 17.531 1 98.06 256 ASP B O 1
ATOM 4549 N N . GLN B 1 257 ? -9.398 10.477 19.531 1 97.56 257 GLN B N 1
ATOM 4550 C CA . GLN B 1 257 ? -10.508 11.102 20.234 1 97.56 257 GLN B CA 1
ATOM 4551 C C . GLN B 1 257 ? -10.398 12.625 20.203 1 97.56 257 GLN B C 1
ATOM 4553 O O . GLN B 1 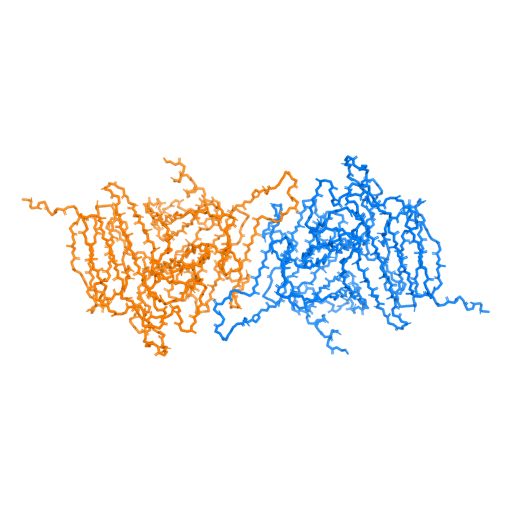257 ? -11.383 13.328 20.438 1 97.56 257 GLN B O 1
ATOM 4558 N N . GLN B 1 258 ? -9.242 13.156 19.828 1 97.31 258 GLN B N 1
ATOM 4559 C CA . GLN B 1 258 ? -9.016 14.586 19.984 1 97.31 258 GLN B CA 1
ATOM 4560 C C . GLN B 1 258 ? -9.023 15.305 18.625 1 97.31 258 GLN B C 1
ATOM 4562 O O . GLN B 1 258 ? -9.297 16.5 18.562 1 97.31 258 GLN B O 1
ATOM 4567 N N . CYS B 1 259 ? -8.703 14.539 17.594 1 98.5 259 CYS B N 1
ATOM 4568 C CA . CYS B 1 259 ? -8.5 15.266 16.344 1 98.5 259 CYS B CA 1
ATOM 4569 C C . CYS B 1 259 ? -8.508 14.328 15.148 1 98.5 259 CYS B C 1
ATOM 4571 O O . CYS B 1 259 ? -8.484 13.102 15.32 1 98.5 259 CYS B O 1
ATOM 4573 N N . LEU B 1 260 ? -8.633 14.852 13.953 1 98.81 260 LEU B N 1
ATOM 4574 C CA . LEU B 1 260 ? -8.312 14.258 12.664 1 98.81 260 LEU B CA 1
ATOM 4575 C C . LEU B 1 260 ? -7.184 15.023 11.977 1 98.81 260 LEU B C 1
ATOM 4577 O O . LEU B 1 260 ? -7.285 16.234 11.773 1 98.81 260 LEU B O 1
ATOM 4581 N N . GLU B 1 261 ? -6.105 14.352 11.688 1 98.94 261 GLU B N 1
ATOM 4582 C CA . GLU B 1 261 ? -4.973 14.992 11.023 1 98.94 261 GLU B CA 1
ATOM 4583 C C . GLU B 1 261 ? -4.973 14.703 9.523 1 98.94 261 GLU B C 1
ATOM 4585 O O . GLU B 1 261 ? -5.062 13.547 9.109 1 98.94 261 GLU B O 1
ATOM 4590 N N . LEU B 1 262 ? -4.945 15.719 8.719 1 98.88 262 LEU B N 1
ATOM 4591 C CA . LEU B 1 262 ? -4.668 15.617 7.293 1 98.88 262 LEU B CA 1
ATOM 4592 C C . LEU B 1 262 ? -3.227 16.016 6.992 1 98.88 262 LEU B C 1
ATOM 4594 O O . LEU B 1 262 ? -2.854 17.188 7.16 1 98.88 262 LEU B O 1
ATOM 4598 N N . GLU B 1 263 ? -2.418 15.023 6.539 1 98.94 263 GLU B N 1
ATOM 4599 C CA . GLU B 1 263 ? -0.968 15.195 6.539 1 98.94 263 GLU B CA 1
ATOM 4600 C C . GLU B 1 263 ? -0.4 15.078 5.129 1 98.94 263 GLU B C 1
ATOM 4602 O O . GLU B 1 263 ? -0.845 14.242 4.34 1 98.94 263 GLU B O 1
ATOM 4607 N N . THR B 1 264 ? 0.555 15.953 4.824 1 98.75 264 THR B N 1
ATOM 4608 C CA . THR B 1 264 ? 1.314 15.859 3.582 1 98.75 264 THR B CA 1
ATOM 4609 C C . THR B 1 264 ? 2.797 15.641 3.869 1 98.75 264 THR B C 1
ATOM 4611 O O . THR B 1 264 ? 3.346 16.219 4.805 1 98.75 264 THR B O 1
ATOM 4614 N N . LEU B 1 265 ? 3.414 14.758 3.115 1 98.56 265 LEU B N 1
ATOM 4615 C CA . LEU B 1 265 ? 4.84 14.484 3.246 1 98.56 265 LEU B CA 1
ATOM 4616 C C . LEU B 1 265 ? 5.566 14.734 1.928 1 98.56 265 LEU B C 1
ATOM 4618 O O . LEU B 1 265 ? 5.121 14.273 0.873 1 98.56 265 LEU B O 1
ATOM 4622 N N . ALA B 1 266 ? 6.672 15.43 2 1 98.44 266 ALA B N 1
ATOM 4623 C CA . ALA B 1 266 ? 7.562 15.555 0.85 1 98.44 266 ALA B CA 1
ATOM 4624 C C . ALA B 1 266 ? 8.297 14.242 0.577 1 98.44 266 ALA B C 1
ATOM 4626 O O . ALA B 1 266 ? 8.289 13.336 1.412 1 98.44 266 ALA B O 1
ATOM 4627 N N . PRO B 1 267 ? 8.922 14.148 -0.69 1 98.31 267 PRO B N 1
ATOM 4628 C CA . PRO B 1 267 ? 9.852 13.023 -0.888 1 98.31 267 PRO B CA 1
ATOM 4629 C C . PRO B 1 267 ? 11.039 13.062 0.07 1 98.31 267 PRO B C 1
ATOM 4631 O O . PRO B 1 267 ? 11.422 14.141 0.542 1 98.31 267 PRO B O 1
ATOM 4634 N N . LEU B 1 268 ? 11.531 11.867 0.331 1 98.62 268 LEU B N 1
ATOM 4635 C CA . LEU B 1 268 ? 12.789 11.805 1.064 1 98.62 268 LEU B CA 1
ATOM 4636 C C . LEU B 1 268 ? 13.906 12.484 0.276 1 98.62 268 LEU B C 1
ATOM 4638 O O . LEU B 1 268 ? 13.984 12.344 -0.947 1 98.62 268 LEU B O 1
ATOM 4642 N N . LYS B 1 269 ? 14.688 13.195 0.991 1 98.31 269 LYS B N 1
ATOM 4643 C CA . LYS B 1 269 ? 15.852 13.859 0.409 1 98.31 269 LYS B CA 1
ATOM 4644 C C . LYS B 1 269 ? 17.031 13.844 1.376 1 98.31 269 LYS B C 1
ATOM 4646 O O . LYS B 1 269 ? 16.859 14.039 2.58 1 98.31 269 LYS B O 1
ATOM 4651 N N . MET B 1 270 ? 18.203 13.57 0.84 1 98.69 270 MET B N 1
ATOM 4652 C CA . MET B 1 270 ? 19.422 13.828 1.599 1 98.69 270 MET B CA 1
ATOM 4653 C C . MET B 1 270 ? 19.719 15.32 1.673 1 98.69 270 MET B C 1
ATOM 4655 O O . MET B 1 270 ? 20.078 15.938 0.668 1 98.69 270 MET B O 1
ATOM 4659 N N . ILE B 1 271 ? 19.578 15.883 2.85 1 98.81 271 ILE B N 1
ATOM 4660 C CA . ILE B 1 271 ? 19.828 17.312 3.037 1 98.81 271 ILE B CA 1
ATOM 4661 C C . ILE B 1 271 ? 21.266 17.516 3.523 1 98.81 271 ILE B C 1
ATOM 4663 O O . ILE B 1 271 ? 21.594 17.188 4.664 1 98.81 271 ILE B O 1
ATOM 4667 N N . SER B 1 272 ? 22.062 18.141 2.686 1 98.69 272 SER B N 1
ATOM 4668 C CA . SER B 1 272 ? 23.438 18.422 3.061 1 98.69 272 SER B CA 1
ATOM 4669 C C . SER B 1 272 ? 23.531 19.578 4.047 1 98.69 272 SER B C 1
ATOM 4671 O O . SER B 1 272 ? 22.625 20.406 4.121 1 98.69 272 SER B O 1
ATOM 4673 N N . PRO B 1 273 ? 24.672 19.578 4.797 1 98.5 273 PRO B N 1
ATOM 4674 C CA . PRO B 1 273 ? 24.875 20.734 5.672 1 98.5 273 PRO B CA 1
ATOM 4675 C C . PRO B 1 273 ? 24.734 22.062 4.934 1 98.5 273 PRO B C 1
ATOM 4677 O O . PRO B 1 273 ? 25.297 22.234 3.85 1 98.5 273 PRO B O 1
ATOM 4680 N N . GLY B 1 274 ? 23.953 22.969 5.461 1 98.5 274 GLY B N 1
ATOM 4681 C CA . GLY B 1 274 ? 23.75 24.281 4.887 1 98.5 274 GLY B CA 1
ATOM 4682 C C . GLY B 1 274 ? 22.641 24.312 3.852 1 98.5 274 GLY B C 1
ATOM 4683 O O . GLY B 1 274 ? 22.281 25.391 3.352 1 98.5 274 GLY B O 1
ATOM 4684 N N . GLN B 1 275 ? 22.094 23.172 3.561 1 98.81 275 GLN B N 1
ATOM 4685 C CA . GLN B 1 275 ? 21.031 23.094 2.57 1 98.81 275 GLN B CA 1
ATOM 4686 C C . GLN B 1 275 ? 19.672 22.891 3.238 1 98.81 275 GLN B C 1
ATOM 4688 O O . GLN B 1 275 ? 19.578 22.812 4.465 1 98.81 275 GLN B O 1
ATOM 4693 N N . CYS B 1 276 ? 18.609 22.906 2.455 1 98.88 276 CYS B N 1
ATOM 4694 C CA . CYS B 1 276 ? 17.266 22.719 2.998 1 98.88 276 CYS B CA 1
ATOM 4695 C C . CYS B 1 276 ? 16.422 21.859 2.074 1 98.88 276 CYS B C 1
ATOM 4697 O O . CYS B 1 276 ? 16.859 21.5 0.979 1 98.88 276 CYS B O 1
ATOM 4699 N N . HIS B 1 277 ? 15.336 21.406 2.529 1 98.81 277 HIS B N 1
ATOM 4700 C CA . HIS B 1 277 ? 14.258 20.75 1.809 1 98.81 277 HIS B CA 1
ATOM 4701 C C . HIS B 1 277 ? 12.93 21.469 2.023 1 98.81 277 HIS B C 1
ATOM 4703 O O . HIS B 1 277 ? 12.656 21.953 3.121 1 98.81 277 HIS B O 1
ATOM 4709 N N . ILE B 1 278 ? 12.164 21.656 0.942 1 98.69 278 ILE B N 1
ATOM 4710 C CA . ILE B 1 278 ? 10.961 22.469 1.005 1 98.69 278 ILE B CA 1
ATOM 4711 C C . ILE B 1 278 ? 9.758 21.672 0.519 1 98.69 278 ILE B C 1
ATOM 4713 O O . ILE B 1 278 ? 9.844 20.953 -0.476 1 98.69 278 ILE B O 1
ATOM 4717 N N . GLN B 1 279 ? 8.719 21.703 1.209 1 98.5 279 GLN B N 1
ATOM 4718 C CA . GLN B 1 279 ? 7.414 21.219 0.766 1 98.5 279 GLN B CA 1
ATOM 4719 C C . GLN B 1 279 ? 6.391 22.359 0.713 1 98.5 279 GLN B C 1
ATOM 4721 O O . GLN B 1 279 ? 6.199 23.078 1.696 1 98.5 279 GLN B O 1
ATOM 4726 N N . LYS B 1 280 ? 5.715 22.469 -0.379 1 98.56 280 LYS B N 1
ATOM 4727 C CA . LYS B 1 280 ? 4.773 23.562 -0.584 1 98.56 280 LYS B CA 1
ATOM 4728 C C . LYS B 1 280 ? 3.332 23.062 -0.563 1 98.56 280 LYS B C 1
ATOM 4730 O O . LYS B 1 280 ? 3.035 22 -1.097 1 98.56 280 LYS B O 1
ATOM 4735 N N . GLU B 1 281 ? 2.473 23.781 0.082 1 98.75 281 GLU B N 1
ATOM 4736 C CA . GLU B 1 281 ? 1.031 23.562 0.06 1 98.75 281 GLU B CA 1
ATOM 4737 C C . GLU B 1 281 ? 0.273 24.828 -0.284 1 98.75 281 GLU B C 1
ATOM 4739 O O . GLU B 1 281 ? 0.741 25.938 0.006 1 98.75 281 GLU B O 1
ATOM 4744 N N . ILE B 1 282 ? -0.849 24.656 -0.884 1 98.81 282 ILE B N 1
ATOM 4745 C CA . ILE B 1 282 ? -1.851 25.703 -1.034 1 98.81 282 ILE B CA 1
ATOM 4746 C C . ILE B 1 282 ? -3.158 25.266 -0.377 1 98.81 282 ILE B C 1
ATOM 4748 O O . ILE B 1 282 ? -3.688 24.203 -0.686 1 98.81 282 ILE B O 1
ATOM 4752 N N . TRP B 1 283 ? -3.641 26.109 0.565 1 98.81 283 TRP B N 1
ATOM 4753 C CA . TRP B 1 283 ? -4.91 25.859 1.24 1 98.81 283 TRP B CA 1
ATOM 4754 C C . TRP B 1 283 ? -5.996 26.797 0.709 1 98.81 283 TRP B C 1
ATOM 4756 O O . TRP B 1 283 ? -5.781 28 0.6 1 98.81 283 TRP B O 1
ATOM 4766 N N . ARG B 1 284 ? -7.125 26.25 0.411 1 98.25 284 ARG B N 1
ATOM 4767 C CA . ARG B 1 284 ? -8.289 27.047 0.044 1 98.25 284 ARG B CA 1
ATOM 4768 C C . ARG B 1 284 ? -9.5 26.672 0.88 1 98.25 284 ARG B C 1
ATOM 4770 O O . ARG B 1 284 ? -9.766 25.484 1.098 1 98.25 284 ARG B O 1
ATOM 4777 N N . LEU B 1 285 ? -10.188 27.656 1.331 1 98 285 LEU B N 1
ATOM 4778 C CA . LEU B 1 285 ? -11.391 27.422 2.117 1 98 285 LEU B CA 1
ATOM 4779 C C . LEU B 1 285 ? -12.633 27.891 1.362 1 98 285 LEU B C 1
ATOM 4781 O O . LEU B 1 285 ? -12.594 28.906 0.675 1 98 285 LEU B O 1
ATOM 4785 N N . PHE B 1 286 ? -13.672 27.141 1.528 1 96 286 PHE B N 1
ATOM 4786 C CA . PHE B 1 286 ? -14.945 27.438 0.878 1 96 286 PHE B CA 1
ATOM 4787 C C . PHE B 1 286 ? -16.109 27.25 1.848 1 96 286 PHE B C 1
ATOM 4789 O O . PHE B 1 286 ? -16.062 26.359 2.703 1 96 286 PHE B O 1
ATOM 4796 N N . ASN B 1 287 ? -17.047 28.141 1.738 1 94.44 287 ASN B N 1
ATOM 4797 C CA . ASN B 1 287 ? -18.344 27.891 2.357 1 94.44 287 ASN B CA 1
ATOM 4798 C C . ASN B 1 287 ? -19.266 27.078 1.433 1 94.44 287 ASN B C 1
ATOM 4800 O O . ASN B 1 287 ? -19.688 27.594 0.395 1 94.44 287 ASN B O 1
ATOM 4804 N N . VAL B 1 288 ? -19.469 25.844 1.841 1 91.06 288 VAL B N 1
ATOM 4805 C CA . VAL B 1 288 ? -20.281 25.016 0.979 1 91.06 288 VAL B CA 1
ATOM 4806 C C . VAL B 1 288 ? -21.672 24.844 1.594 1 91.06 288 VAL B C 1
ATOM 4808 O O . VAL B 1 288 ? -21.828 24.844 2.818 1 91.06 288 VAL B O 1
ATOM 4811 N N . ALA B 1 289 ? -22.766 25.094 0.745 1 74.25 289 ALA B N 1
ATOM 4812 C CA . ALA B 1 289 ? -24.141 25.141 1.229 1 74.25 289 ALA B CA 1
ATOM 4813 C C . ALA B 1 289 ? -24.5 23.859 1.983 1 74.25 289 ALA B C 1
ATOM 4815 O O . ALA B 1 289 ? -24.547 22.781 1.397 1 74.25 289 ALA B O 1
ATOM 4816 N N . GLY B 1 290 ? -24.672 23.938 3.4 1 62.34 290 GLY B N 1
ATOM 4817 C CA . GLY B 1 290 ? -24.797 22.875 4.395 1 62.34 290 GLY B CA 1
ATOM 4818 C C . GLY B 1 290 ? -26 21.984 4.164 1 62.34 290 GLY B C 1
ATOM 4819 O O . GLY B 1 290 ? -25.891 20.766 4.281 1 62.34 290 GLY B O 1
ATOM 4820 N N . ASP B 1 291 ? -27.125 22.609 3.838 1 62.47 291 ASP B N 1
ATOM 4821 C CA . ASP B 1 291 ? -28.375 21.844 3.82 1 62.47 291 ASP B CA 1
ATOM 4822 C C . ASP B 1 291 ? -28.422 20.922 2.607 1 62.47 291 ASP B C 1
ATOM 4824 O O . ASP B 1 291 ? -29.188 19.953 2.596 1 62.47 291 ASP B O 1
ATOM 4828 N N . THR B 1 292 ? -27.469 21.094 1.754 1 68.12 292 THR B N 1
ATOM 4829 C CA . THR B 1 292 ? -27.562 20.328 0.52 1 68.12 292 THR B CA 1
ATOM 4830 C C . THR B 1 292 ? -26.391 19.375 0.376 1 68.12 292 THR B C 1
ATOM 4832 O O . THR B 1 292 ? -26.281 18.656 -0.624 1 68.12 292 THR B O 1
ATOM 4835 N N . ILE B 1 293 ? -25.609 19.375 1.533 1 74.31 293 ILE B N 1
ATOM 4836 C CA . ILE B 1 293 ? -24.422 18.562 1.337 1 74.31 293 ILE B CA 1
ATOM 4837 C C . ILE B 1 293 ? -24.75 17.094 1.641 1 74.31 293 ILE B C 1
ATOM 4839 O O . ILE B 1 293 ? -25.25 16.781 2.725 1 74.31 293 ILE B O 1
ATOM 4843 N N . GLN B 1 294 ? -24.641 16.297 0.609 1 79 294 GLN B N 1
ATOM 4844 C CA . GLN B 1 294 ? -24.656 14.859 0.807 1 79 294 GLN B CA 1
ATOM 4845 C C . GLN B 1 294 ? -23.266 14.336 1.17 1 79 294 GLN B C 1
ATOM 4847 O O . GLN B 1 294 ? -22.297 14.633 0.481 1 79 294 GLN B O 1
ATOM 4852 N N . ARG B 1 295 ? -23.203 13.648 2.334 1 81.06 295 ARG B N 1
ATOM 4853 C CA . ARG B 1 295 ? -21.891 13.188 2.791 1 81.06 295 ARG B CA 1
ATOM 4854 C C . ARG B 1 295 ? -21.578 11.805 2.229 1 81.06 295 ARG B C 1
ATOM 4856 O O . ARG B 1 295 ? -21.25 10.883 2.979 1 81.06 295 ARG B O 1
ATOM 4863 N N . THR B 1 296 ? -21.781 11.695 0.952 1 86.56 296 THR B N 1
ATOM 4864 C CA . THR B 1 296 ? -21.359 10.5 0.214 1 86.56 296 THR B CA 1
ATOM 4865 C C . THR B 1 296 ? -20.062 10.758 -0.537 1 86.56 296 THR B C 1
ATOM 4867 O O . THR B 1 296 ? -19.766 11.898 -0.913 1 86.56 296 THR B O 1
ATOM 4870 N N . PRO B 1 297 ? -19.359 9.672 -0.682 1 89.19 297 PRO B N 1
ATOM 4871 C CA . PRO B 1 297 ? -18.078 9.844 -1.371 1 89.19 297 PRO B CA 1
ATOM 4872 C C . PRO B 1 297 ? -18.219 10.492 -2.744 1 89.19 297 PRO B C 1
ATOM 4874 O O . PRO B 1 297 ? -17.438 11.383 -3.098 1 89.19 297 PRO B O 1
ATOM 4877 N N . GLU B 1 298 ? -19.203 10.062 -3.502 1 90.31 298 GLU B N 1
ATOM 4878 C CA . GLU B 1 298 ? -19.391 10.586 -4.852 1 90.31 298 GLU B CA 1
ATOM 4879 C C . GLU B 1 298 ? -19.688 12.086 -4.832 1 90.31 298 GLU B C 1
ATOM 4881 O O . GLU B 1 298 ? -19.109 12.844 -5.617 1 90.31 298 GLU B O 1
ATOM 4886 N N . TYR B 1 299 ? -20.594 12.453 -3.973 1 91.62 299 TYR B N 1
ATOM 4887 C CA . TYR B 1 299 ? -20.969 13.859 -3.893 1 91.62 299 TYR B CA 1
ATOM 4888 C C . TYR B 1 299 ? -19.797 14.711 -3.428 1 91.62 299 TYR B C 1
ATOM 4890 O O . TYR B 1 299 ? -19.484 15.742 -4.027 1 91.62 299 TYR B O 1
ATOM 4898 N N . LEU B 1 300 ? -19.125 14.273 -2.391 1 93.62 300 LEU B N 1
ATOM 4899 C CA . LEU B 1 300 ? -18.047 15.055 -1.801 1 93.62 300 LEU B CA 1
ATOM 4900 C C . LEU B 1 300 ? -16.875 15.172 -2.771 1 93.62 300 LEU B C 1
ATOM 4902 O O . LEU B 1 300 ? -16.25 16.234 -2.879 1 93.62 300 LEU B O 1
ATOM 4906 N N . LEU B 1 301 ? -16.594 14.102 -3.445 1 94.44 301 LEU B N 1
ATOM 4907 C CA . LEU B 1 301 ? -15.539 14.141 -4.441 1 94.44 301 LEU B CA 1
ATOM 4908 C C . LEU B 1 301 ? -15.883 15.102 -5.574 1 94.44 301 LEU B C 1
ATOM 4910 O O . LEU B 1 301 ? -15.039 15.906 -5.988 1 94.44 301 LEU B O 1
ATOM 4914 N N . LYS B 1 302 ? -17.094 14.992 -6.086 1 92.94 302 LYS B N 1
ATOM 4915 C CA . LYS B 1 302 ? -17.531 15.883 -7.156 1 92.94 302 LYS B CA 1
ATOM 4916 C C . LYS B 1 302 ? -17.469 17.344 -6.719 1 92.94 302 LYS B C 1
ATOM 4918 O O . LYS B 1 302 ? -17.062 18.203 -7.492 1 92.94 302 LYS B O 1
ATOM 4923 N N . LEU B 1 303 ? -17.922 17.562 -5.504 1 93.69 303 LEU B N 1
ATOM 4924 C CA . LEU B 1 303 ? -17.859 18.906 -4.941 1 93.69 303 LEU B CA 1
ATOM 4925 C C . LEU B 1 303 ? -16.453 19.453 -5.016 1 93.69 303 LEU B C 1
ATOM 4927 O O . LEU B 1 303 ? -16.234 20.578 -5.488 1 93.69 303 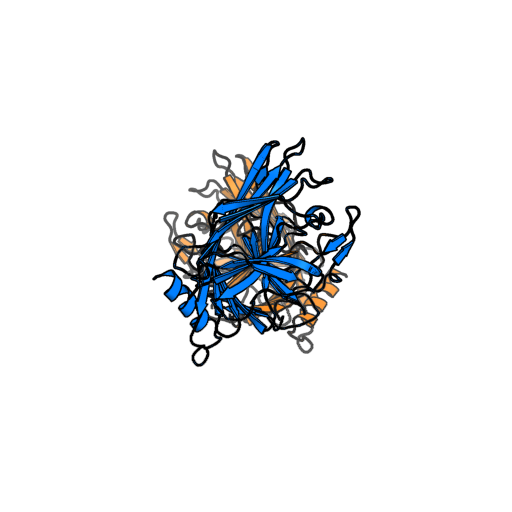LEU B O 1
ATOM 4931 N N . CYS B 1 304 ? -15.43 18.703 -4.602 1 96.19 304 CYS B N 1
ATOM 4932 C CA . CYS B 1 304 ? -14.031 19.125 -4.598 1 96.19 304 CYS B CA 1
ATOM 4933 C C . CYS B 1 304 ? -13.516 19.297 -6.023 1 96.19 304 CYS B C 1
ATOM 4935 O O . CYS B 1 304 ? -12.852 20.297 -6.336 1 96.19 304 CYS B O 1
ATOM 4937 N N . ILE B 1 305 ? -13.844 18.359 -6.871 1 95.06 305 ILE B N 1
ATOM 4938 C CA . ILE B 1 305 ? -13.359 18.391 -8.242 1 95.06 305 ILE B CA 1
ATOM 4939 C C . ILE B 1 305 ? -13.93 19.594 -8.977 1 95.06 305 ILE B C 1
ATOM 4941 O O . ILE B 1 305 ? -13.227 20.25 -9.75 1 95.06 305 ILE B O 1
ATOM 4945 N N . ASP B 1 306 ? -15.172 19.922 -8.766 1 93.81 306 ASP B N 1
ATOM 4946 C CA . ASP B 1 306 ? -15.797 21.078 -9.391 1 93.81 306 ASP B CA 1
ATOM 4947 C C . ASP B 1 306 ? -15.102 22.375 -8.969 1 93.81 306 ASP B C 1
ATOM 4949 O O . ASP B 1 306 ? -14.898 23.266 -9.797 1 93.81 306 ASP B O 1
ATOM 4953 N N . ILE B 1 307 ? -14.781 22.453 -7.723 1 93.06 307 ILE B N 1
ATOM 4954 C CA . ILE B 1 307 ? -14.117 23.625 -7.188 1 93.06 307 ILE B CA 1
ATOM 4955 C C . ILE B 1 307 ? -12.711 23.75 -7.785 1 93.06 307 ILE B C 1
ATOM 4957 O O . ILE B 1 307 ? -12.281 24.844 -8.148 1 93.06 307 ILE B O 1
ATOM 4961 N N . LEU B 1 308 ? -11.992 22.641 -7.945 1 93.31 308 LEU B N 1
ATOM 4962 C CA . LEU B 1 308 ? -10.617 22.625 -8.43 1 93.31 308 LEU B CA 1
ATOM 4963 C C . LEU B 1 308 ? -10.562 22.922 -9.922 1 93.31 308 LEU B C 1
ATOM 4965 O O . LEU B 1 308 ? -9.531 23.328 -10.445 1 93.31 308 LEU B O 1
ATOM 4969 N N . SER B 1 309 ? -11.617 22.641 -10.641 1 89.75 309 SER B N 1
ATOM 4970 C CA . SER B 1 309 ? -11.672 22.859 -12.086 1 89.75 309 SER B CA 1
ATOM 4971 C C . SER B 1 309 ? -12.039 24.297 -12.406 1 89.75 309 SER B C 1
ATOM 4973 O O . SER B 1 309 ? -11.945 24.734 -13.555 1 89.75 309 SER B O 1
ATOM 4975 N N . ASP B 1 310 ? -12.547 25.047 -11.516 1 79.06 310 ASP B N 1
ATOM 4976 C CA . ASP B 1 310 ? -12.898 26.453 -11.711 1 79.06 310 ASP B CA 1
ATOM 4977 C C . ASP B 1 310 ? -11.68 27.359 -11.555 1 79.06 310 ASP B C 1
ATOM 4979 O O . ASP B 1 310 ? -11.539 28.359 -12.266 1 79.06 310 ASP B O 1
#

Foldseek 3Di:
DPPPDQLDWDWDAAVRHFIWIWTGLQQKIWIATQFWARFTQAIDGRPDGGFWFADDQVQWDQAPQGIAGPGTFKHKFKDDDDPPRRRHHGRGGFDWDDPDSFWIKTKTDQGPVQRKIWMWIWGQDNPAQKIKIKIKIARQDQFWDKIKIKMKHWGFAQKKKKAFDDQDAPDPVNPDDDWDKAWDPQADPVPPQWDDDRGIIMGHQAQAARKTKMFIQRPPQWMWMDDQQKIKIKGWDHDPVAAAPRRRGQWMWMHHNRTIITMGIDGIDTHGNRGMHIIMMMMHMDGHDRVPQDPDNVRVVVVVVVVVVD/DPPPDQLDWDWDDAVRHFIWIWTGLQQKIWIATQFWARFTQAIDGRPDGGFWFADDQVQWDQAPQGIQGPGTFKHKFKDDDDPPRRRQHGRGGFDWDDPDSFWIKTKTDQGPPQRKIWMWIWGQDNPAQKIKIKIKIAHQDQFWDKIKIKMKHWGFAQKKKKAFDDQDAPDPVNPDDDWDKAWDPQADPVPPQWDDDRGIIMGHQAQAARKTKMFIQRPPQWMWMDDQQKIKIKGWDHDPVAAAPRRRGQWMWMHHNRTIITMGIDGIDTHGNRGMDIIMMMMHMDGHDRVPQDPDNVRVVVVVVVVVVD